Protein AF-A0A7C2IVK3-F1 (afdb_monomer)

Organism: NCBI:txid42838

Radius of gyration: 26.48 Å; Cα contacts (8 Å, |Δi|>4): 953; chains: 1; bounding box: 66×50×68 Å

Foldseek 3Di:
DKEKFWQAAADALPLVVLLVVLLVSLVVCVVVVGQEYAAAFQSNRDPPNPCVLVPPVSQVSNVCSVQVPVLVSQLRHKYWYWHWDDDPPFIFTKTFIHHNSDTQDIDTAADQDCDDPGNRVVHHDHGPDFAFGDDPNFTEGEHEACLLVQPPVPDPDGDDPDRSLVRSLVNVGQAYEYHYADFDDPCVQLVVLQSQLVSLQVSLHKYWYFYYAQDDAPTGTQGQTFIAHSNSFTQDTAHTRDIDIDMDDPVDRDGHHHSVPDDDQDEEEAAAEPLDDPVNVVLSVLLCVLRVYHYDYDYCHVVLVVVQCVVCVDDHDPLDPVSLLVSQLSQLVVQVVCCVVVVDWFEQADACLCLQLVVDHVNGSLRTQEHARNAPQPVNVLVVQCVVPVPHDNRPVCVSPDADAPSSDHPGGPVVPAPPSVQRVQLCCCCFVVVDDLVVSVVVVDDSVNSVSSNVSSLQSLVVLVRGHHYDHDDNAGRDPRDDDDNDDDDPD

Secondary structure (DSSP, 8-state):
-EEEEEE--PPTT-HHHHHHHHHHHHHHHHHTT-SEEE--TTTTT-S--GGGGG-HHHHHHHHHHIIIIIHHHTTTSEEEEEEEEEETTEEEEEEEEEETTEEEEEEE-S----STT--HHHH----S----EEETTEEEEEEEGGGGS--TTT-SS---S--HHHHHHHTT-SEEEEEE--B--TTHHHHHHHHHHHHHHHHT--EEEEE-EEEETTEEEEB--EEE-TTS-EEEEPPBTS-EEEEEETTSPPP-B-GGG-----EEEE---TTS-HHHHHHHHHHHHHHT-EEEE---HHHHHHHHHHH-TTS----SHHHHHHHHHHHHHHHHHHHHHH-PPPEE---HHHHHHT-S-TTTTT-SSEETTTTS-HHHHHHHHHHHTTSS--S-HHHHHSPP---SSTT--GGGTS--HHHHHHHHIIIIIS---HHHHHTTT--HHHHHHHHHHHHHTHHHHTTSPPB---SSS-SBTTB---SS-----

InterPro domains:
  IPR000132 Nitrilase/cyanide hydratase, conserved site [PS00920] (33-48)
  IPR003010 Carbon-nitrogen hydrolase [PF00795] (2-249)
  IPR003010 Carbon-nitrogen hydrolase [PS50263] (1-254)
  IPR003694 NAD(+) synthetase [PTHR23090] (2-245)
  IPR003694 NAD(+) synthetase [TIGR00552] (269-478)
  IPR003694 NAD(+) synthetase [cd00553] (271-465)
  IPR014445 Glutamine-dependent NAD(+) synthetase [MF_02090] (1-491)
  IPR014445 Glutamine-dependent NAD(+) synthetase [PIRSF006630] (1-488)
  IPR014729 Rossmann-like alpha/beta/alpha sandwich fold [G3DSA:3.40.50.620] (260-491)
  IPR022310 NAD/GMP synthase [PF02540] (264-468)
  IPR036526 Carbon-nitrogen hydrolase superfamily [G3DSA:3.60.110.10] (1-259)
  IPR036526 Carbon-nitrogen hydrolase superfamily [SSF56317] (1-249)

Solvent-accessible surface area (backbone atoms only — not comparable to full-atom values): 26834 Å² total; per-residue (Å²): 92,30,36,18,40,34,28,41,63,50,51,63,72,39,42,68,64,27,44,58,52,49,53,53,49,50,52,52,29,47,75,73,63,26,49,34,36,38,35,10,34,29,37,40,36,13,68,84,50,66,77,55,78,73,38,63,70,54,54,53,49,50,54,48,43,45,62,73,47,52,16,58,61,8,52,86,29,30,36,34,37,12,33,78,44,78,55,91,98,44,34,27,52,27,43,40,32,23,40,70,43,35,82,78,40,71,36,46,24,54,51,62,55,66,55,95,93,39,59,39,64,83,65,37,50,60,38,93,66,81,73,56,40,79,54,98,92,40,28,37,20,66,42,37,46,58,28,73,72,55,54,69,91,78,42,98,66,80,88,64,93,73,47,59,54,62,54,24,48,74,69,58,35,57,36,38,40,34,22,13,67,60,65,58,56,94,66,44,68,40,51,52,41,43,53,52,18,50,53,9,41,75,71,58,25,29,36,38,38,28,13,22,17,48,74,50,93,94,41,41,20,36,24,51,21,37,30,28,35,38,81,23,23,40,60,44,74,43,51,70,68,39,74,37,76,50,77,47,53,69,80,63,74,67,90,45,46,59,38,88,74,62,75,82,96,51,82,45,74,48,63,46,43,94,42,44,53,77,61,60,57,51,47,52,50,51,29,31,58,62,69,74,39,52,74,48,76,53,68,41,46,69,64,47,50,53,48,51,55,67,76,30,80,86,56,82,78,84,76,45,74,69,57,32,43,49,54,35,27,51,53,22,50,53,50,52,52,49,21,76,73,72,72,53,82,45,69,14,73,50,26,24,50,33,53,40,49,41,70,68,37,88,60,6,55,43,41,36,71,33,14,70,31,37,36,38,41,59,65,53,50,54,51,51,52,51,59,67,31,69,88,48,84,44,63,51,68,65,72,78,71,51,82,61,53,87,40,61,42,83,88,50,43,51,65,79,82,40,72,56,57,90,60,42,48,61,52,49,42,35,46,65,58,69,63,46,53,56,66,63,48,22,73,75,78,45,60,52,69,58,45,47,50,52,51,52,32,33,60,71,17,40,65,58,58,76,67,46,36,60,54,50,77,77,54,97,48,26,83,59,93,60,47,86,77,74,69,87,78,77,86,91,122

pLDDT: mean 91.99, std 7.94, range [49.91, 98.88]

Nearest PDB structures (foldseek):
  5kha-assembly1_A  TM=5.259E-01  e=1.107E-48  Acinetobacter baumannii
  5kha-assembly1_B  TM=5.279E-01  e=3.354E-47  Acinetobacter baumannii
  4f4h-assembly1_B  TM=5.224E-01  e=1.613E-45  Burkholderia thailandensis E264
  3n05-assembly1_A  TM=5.225E-01  e=1.097E-43  Streptomyces avermitilis
  4f4h-assembly1_A  TM=5.122E-01  e=8.220E-44  Burkholderia thailandensis E264

Sequence (493 aa):
MRLALVQFNPTVGDVTGNAARILKAVNRAQTAGADLVVFPELSLVGYPPRDLLYRQELLGAVERVLEEQIAPASRRIAVLLGAPVREADRLYNAALFFHRGVLVGRQDKTLLPSYDVFDETRYFKPAARRQPVVFQGETLGLTVCEDVWNDKDYWNRRLYEVDPVEDLVAGGTTILINISASPYHYGKRCLRADLLAHTARKYGRPIVYVNQVGGNDELIFDGSSLVVNERGEIVWEGRAFAEDLGVVDTRAFPRGKEPAAIQEDISWVGMPSRYSSPGSLRDAEALAHNLGIAWRVIPIEEIFTAYLNTLNPKGEPRIDVAEENVQARIRGNILMFISNREGYLVLSTGNKSELAVGYCTLYGDMSGGLSVLADVPKMMVYELARYINREREIIPAAVLTKAPSAELRAGQRDEDSLPPYRILDPILKGYIEENLSSEEIAARGFDLALVRDVIRRVDRAEFKRRQAAPGLKVTTKAFGMGRRLPVAWRPGW

Mean predicted aligned error: 8.92 Å

Structure (mmCIF, N/CA/C/O backbone):
data_AF-A0A7C2IVK3-F1
#
_entry.id   AF-A0A7C2IVK3-F1
#
loop_
_atom_site.group_PDB
_atom_site.id
_atom_site.type_symbol
_atom_site.label_atom_id
_atom_site.label_alt_id
_atom_site.label_comp_id
_atom_site.label_asym_id
_atom_site.label_entity_id
_atom_site.label_seq_id
_atom_site.pdbx_PDB_ins_code
_atom_site.Cartn_x
_atom_site.Cartn_y
_atom_site.Cartn_z
_atom_site.occupancy
_atom_site.B_iso_or_equiv
_atom_site.auth_seq_id
_atom_site.auth_comp_id
_atom_site.auth_asym_id
_atom_site.auth_atom_id
_atom_site.pdbx_PDB_model_num
ATOM 1 N N . MET A 1 1 ? -23.421 7.974 20.933 1.00 94.81 1 MET A N 1
ATOM 2 C CA . MET A 1 1 ? -22.025 7.938 21.417 1.00 94.81 1 MET A CA 1
ATOM 3 C C . MET A 1 1 ? -21.111 8.648 20.411 1.00 94.81 1 MET A C 1
ATOM 5 O O . MET A 1 1 ? -21.319 8.500 19.211 1.00 94.81 1 MET A O 1
ATOM 9 N N . ARG A 1 2 ? -20.098 9.403 20.846 1.00 96.94 2 ARG A N 1
ATOM 10 C CA . ARG A 1 2 ? -19.076 10.011 19.971 1.00 96.94 2 ARG A CA 1
ATOM 11 C C . ARG A 1 2 ? -17.836 9.119 19.884 1.00 96.94 2 ARG A C 1
ATOM 13 O O . ARG A 1 2 ? -17.211 8.827 20.899 1.00 96.94 2 ARG A O 1
ATOM 20 N N . LEU A 1 3 ? -17.475 8.711 18.673 1.00 97.94 3 LEU A N 1
ATOM 21 C CA . LEU A 1 3 ? -16.339 7.839 18.381 1.00 97.94 3 LEU A CA 1
ATOM 22 C C . LEU A 1 3 ? -15.164 8.648 17.847 1.00 97.94 3 LEU A C 1
ATOM 24 O O . LEU A 1 3 ? -15.325 9.346 16.851 1.00 97.94 3 LEU A O 1
ATOM 28 N N . ALA A 1 4 ? -13.991 8.529 18.463 1.00 98.50 4 ALA A N 1
ATOM 29 C CA . ALA A 1 4 ? -12.736 8.989 17.880 1.00 98.50 4 ALA A CA 1
ATOM 30 C C . ALA A 1 4 ? -12.060 7.836 17.130 1.00 98.50 4 ALA A C 1
ATOM 32 O O . ALA A 1 4 ? -11.754 6.804 17.721 1.00 98.50 4 ALA A O 1
ATOM 33 N N . LEU A 1 5 ? -11.816 8.018 15.838 1.00 98.56 5 LEU A N 1
ATOM 34 C CA . LEU A 1 5 ? -11.235 7.019 14.946 1.00 98.56 5 LEU A CA 1
ATOM 35 C C . LEU A 1 5 ? -9.787 7.399 14.690 1.00 98.56 5 LEU A C 1
ATOM 37 O O . LEU A 1 5 ? -9.526 8.444 14.092 1.00 98.56 5 LEU A O 1
ATOM 41 N N . VAL A 1 6 ? -8.853 6.589 15.183 1.00 98.56 6 VAL A N 1
ATOM 42 C CA . VAL A 1 6 ? -7.424 6.884 15.085 1.00 98.56 6 VAL A CA 1
ATOM 43 C C . VAL A 1 6 ? -6.818 6.043 13.977 1.00 98.56 6 VAL A C 1
ATOM 45 O O . VAL A 1 6 ? -6.566 4.854 14.149 1.00 98.56 6 VAL A O 1
ATOM 48 N N . GLN A 1 7 ? -6.546 6.683 12.846 1.00 98.44 7 GLN A N 1
ATOM 49 C CA . GLN A 1 7 ? -5.791 6.081 11.761 1.00 98.44 7 GLN A CA 1
ATOM 50 C C . GLN A 1 7 ? -4.299 6.193 12.075 1.00 98.44 7 GLN A C 1
ATOM 52 O O . GLN A 1 7 ? -3.718 7.280 12.031 1.00 98.44 7 GLN A O 1
ATOM 57 N N . PHE A 1 8 ? -3.705 5.063 12.447 1.00 97.50 8 PHE A N 1
ATOM 58 C CA . PHE A 1 8 ? -2.435 5.008 13.165 1.00 97.50 8 PHE A CA 1
ATOM 59 C C . PHE A 1 8 ? -1.338 4.324 12.347 1.00 97.50 8 PHE A C 1
ATOM 61 O O . PHE A 1 8 ? -1.604 3.313 11.696 1.00 97.50 8 PHE A O 1
ATOM 68 N N . ASN A 1 9 ? -0.112 4.856 12.421 1.00 97.88 9 ASN A N 1
ATOM 69 C CA . ASN A 1 9 ? 1.088 4.249 11.837 1.00 97.88 9 ASN A CA 1
ATOM 70 C C . ASN A 1 9 ? 1.986 3.635 12.924 1.00 97.88 9 ASN A C 1
ATOM 72 O O . ASN A 1 9 ? 2.879 4.337 13.412 1.00 97.88 9 ASN A O 1
ATOM 76 N N . PRO A 1 10 ? 1.744 2.387 13.364 1.00 96.62 10 PRO A N 1
ATOM 77 C CA . PRO A 1 10 ? 2.567 1.728 14.369 1.00 96.62 10 PRO A CA 1
ATOM 78 C C . PRO A 1 10 ? 3.936 1.333 13.805 1.00 96.62 10 PRO A C 1
ATOM 80 O O . PRO A 1 10 ? 4.056 0.928 12.652 1.00 96.62 10 PRO A O 1
ATOM 83 N N . THR A 1 11 ? 4.957 1.351 14.657 1.00 96.00 11 THR A N 1
ATOM 84 C CA . THR A 1 11 ? 6.255 0.741 14.343 1.00 96.00 11 THR A CA 1
ATOM 85 C C . THR A 1 11 ? 6.254 -0.699 14.846 1.00 96.00 11 THR A C 1
ATOM 87 O O . THR A 1 11 ? 6.041 -0.933 16.038 1.00 96.00 11 THR A O 1
ATOM 90 N N . VAL A 1 12 ? 6.494 -1.673 13.963 1.00 93.69 12 VAL A N 1
ATOM 91 C CA . VAL A 1 12 ? 6.488 -3.094 14.338 1.00 93.69 12 VAL A CA 1
ATOM 92 C C . VAL A 1 12 ? 7.530 -3.386 15.426 1.00 93.69 12 VAL A C 1
ATOM 94 O O . VAL A 1 12 ? 8.710 -3.076 15.281 1.00 93.69 12 VAL A O 1
ATOM 97 N N . GLY A 1 13 ? 7.086 -3.989 16.531 1.00 92.06 13 GLY A N 1
ATOM 98 C CA . GLY A 1 13 ? 7.916 -4.381 17.674 1.00 92.06 13 GLY A CA 1
ATOM 99 C C . GLY A 1 13 ? 8.175 -3.284 18.716 1.00 92.06 13 GLY A C 1
ATOM 100 O O . GLY A 1 13 ? 8.536 -3.612 19.846 1.00 92.06 13 GLY A O 1
ATOM 101 N N . ASP A 1 14 ? 7.941 -2.005 18.403 1.00 96.19 14 ASP A N 1
ATOM 102 C CA . ASP A 1 14 ? 8.134 -0.886 19.341 1.00 96.19 14 ASP A CA 1
ATOM 103 C C . ASP A 1 14 ? 6.908 -0.683 20.249 1.00 96.19 14 ASP A C 1
ATOM 105 O O . ASP A 1 14 ? 6.179 0.306 20.161 1.00 96.19 14 ASP A O 1
ATOM 109 N N . VAL A 1 15 ? 6.662 -1.654 21.133 1.00 97.38 15 VAL A N 1
ATOM 110 C CA . VAL A 1 15 ? 5.484 -1.673 22.019 1.00 97.38 15 VAL A CA 1
ATOM 111 C C . VAL A 1 15 ? 5.392 -0.401 22.870 1.00 97.38 15 VAL A C 1
ATOM 113 O O . VAL A 1 15 ? 4.325 0.201 22.973 1.00 97.38 15 VAL A O 1
ATOM 116 N N . THR A 1 16 ? 6.508 0.049 23.448 1.00 96.69 16 THR A N 1
ATOM 117 C CA . THR A 1 16 ? 6.543 1.238 24.315 1.00 96.69 16 THR A CA 1
ATOM 118 C C . THR A 1 16 ? 6.323 2.530 23.526 1.00 96.69 16 THR A C 1
ATOM 120 O O . THR A 1 16 ? 5.555 3.390 23.964 1.00 96.69 16 THR A O 1
ATOM 123 N N . GLY A 1 17 ? 6.961 2.685 22.360 1.00 96.81 17 GLY A N 1
ATOM 124 C CA . GLY A 1 17 ? 6.775 3.862 21.511 1.00 96.81 17 GLY A CA 1
ATOM 125 C C . GLY A 1 17 ? 5.360 3.948 20.937 1.00 96.81 17 GLY A C 1
ATOM 126 O O . GLY A 1 17 ? 4.743 5.021 20.961 1.00 96.81 17 GLY A O 1
ATOM 127 N N . ASN A 1 18 ? 4.796 2.814 20.511 1.00 98.50 18 ASN A N 1
ATOM 128 C CA . ASN A 1 18 ? 3.404 2.731 20.070 1.00 98.50 18 ASN A CA 1
ATOM 129 C C . ASN A 1 18 ? 2.443 3.094 21.209 1.00 98.50 18 ASN A C 1
ATOM 131 O O . ASN A 1 18 ? 1.552 3.920 21.009 1.00 98.50 18 ASN A O 1
ATOM 135 N N . ALA A 1 19 ? 2.664 2.573 22.421 1.00 98.75 19 ALA A N 1
ATOM 136 C CA . ALA A 1 19 ? 1.864 2.901 23.601 1.00 98.75 19 ALA A CA 1
ATOM 137 C C . ALA A 1 19 ? 1.857 4.403 23.909 1.00 98.75 19 ALA A C 1
ATOM 139 O O . ALA A 1 19 ? 0.794 4.998 24.087 1.00 98.75 19 ALA A O 1
ATOM 140 N N . ALA A 1 20 ? 3.026 5.050 23.900 1.00 98.56 20 ALA A N 1
ATOM 141 C CA . ALA A 1 20 ? 3.131 6.487 24.146 1.00 98.56 20 ALA A CA 1
ATOM 142 C C . ALA 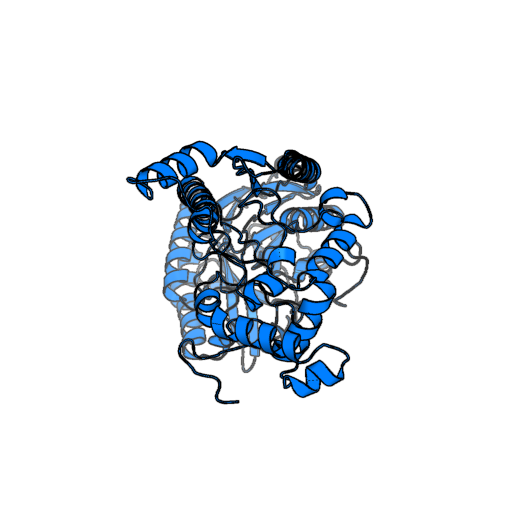A 1 20 ? 2.315 7.310 23.129 1.00 98.56 20 ALA A C 1
ATOM 144 O O . ALA A 1 20 ? 1.641 8.283 23.491 1.00 98.56 20 ALA A O 1
ATOM 145 N N . ARG A 1 21 ? 2.326 6.906 21.853 1.00 98.62 21 ARG A N 1
ATOM 146 C CA . ARG A 1 21 ? 1.540 7.557 20.793 1.00 98.62 21 ARG A CA 1
ATOM 147 C C . ARG A 1 21 ? 0.042 7.272 20.917 1.00 98.62 21 ARG A C 1
ATOM 149 O O . ARG A 1 21 ? -0.748 8.203 20.752 1.00 98.62 21 ARG A O 1
ATOM 156 N N . ILE A 1 22 ? -0.340 6.046 21.282 1.00 98.75 22 ILE A N 1
ATOM 157 C CA . ILE A 1 22 ? -1.724 5.665 21.603 1.00 98.75 22 ILE A CA 1
ATOM 158 C C . ILE A 1 22 ? -2.258 6.546 22.736 1.00 98.75 22 ILE A C 1
ATOM 160 O O . ILE A 1 22 ? -3.286 7.195 22.569 1.00 98.75 22 ILE A O 1
ATOM 164 N N . LEU A 1 23 ? -1.532 6.678 23.849 1.00 98.75 23 LEU A N 1
ATOM 165 C CA . LEU A 1 23 ? -1.937 7.522 24.982 1.00 98.75 23 LEU A CA 1
ATOM 166 C C . LEU A 1 23 ? -2.074 9.002 24.592 1.00 98.75 23 LEU A C 1
ATOM 168 O O . LEU A 1 23 ? -3.007 9.685 25.020 1.00 98.75 23 LEU A O 1
ATOM 172 N N . LYS A 1 24 ? -1.185 9.514 23.730 1.00 98.56 24 LYS A N 1
ATOM 173 C CA . LYS A 1 24 ? -1.312 10.872 23.178 1.00 98.56 24 LYS A CA 1
ATOM 174 C C . LYS A 1 24 ? -2.592 11.028 22.348 1.00 98.56 24 LYS A C 1
ATOM 176 O O . LYS A 1 24 ? -3.259 12.058 22.452 1.00 98.56 24 LYS A O 1
ATOM 181 N N . ALA A 1 25 ? -2.950 10.030 21.542 1.00 98.44 25 ALA A N 1
ATOM 182 C CA . ALA A 1 25 ? -4.189 10.029 20.768 1.00 98.44 25 ALA A CA 1
ATOM 183 C C . ALA A 1 25 ? -5.439 9.890 21.659 1.00 98.44 25 ALA A C 1
ATOM 185 O O . ALA A 1 25 ? -6.404 10.617 21.437 1.00 98.44 25 ALA A O 1
ATOM 186 N N . VAL A 1 26 ? -5.394 9.065 22.713 1.00 98.69 26 VAL A N 1
ATOM 187 C CA . VAL A 1 26 ? -6.448 8.956 23.743 1.00 98.69 26 VAL A CA 1
ATOM 188 C C . VAL A 1 26 ? -6.717 10.324 24.378 1.00 98.69 26 VAL A C 1
ATOM 190 O O . VAL A 1 26 ? -7.862 10.766 24.435 1.00 98.69 26 VAL A O 1
ATOM 193 N N . ASN A 1 27 ? -5.665 11.052 24.770 1.00 98.19 27 ASN A N 1
ATOM 194 C CA . ASN A 1 27 ? -5.803 12.404 25.320 1.00 98.19 27 ASN A CA 1
ATOM 195 C C . ASN A 1 27 ? -6.434 13.381 24.313 1.00 98.19 27 ASN A C 1
ATOM 197 O O . ASN A 1 27 ? -7.312 14.160 24.678 1.00 98.19 27 ASN A O 1
ATOM 201 N N . ARG A 1 28 ? -6.030 13.331 23.035 1.00 98.19 28 ARG A N 1
ATOM 202 C CA . ARG A 1 28 ? -6.637 14.157 21.972 1.00 98.19 28 ARG A CA 1
ATOM 203 C C . ARG A 1 28 ? -8.118 13.830 21.769 1.00 98.19 28 ARG A C 1
ATOM 205 O O . ARG A 1 28 ? -8.918 14.753 21.644 1.00 98.19 28 ARG A O 1
ATOM 212 N N . ALA A 1 29 ? -8.481 12.548 21.765 1.00 98.19 29 ALA A N 1
ATOM 213 C CA . ALA A 1 29 ? -9.862 12.086 21.653 1.00 98.19 29 ALA A CA 1
ATOM 214 C C . ALA A 1 29 ? -10.719 12.562 22.836 1.00 98.19 29 ALA A C 1
ATOM 216 O O . ALA A 1 29 ? -11.822 13.071 22.636 1.00 98.19 29 ALA A O 1
ATOM 217 N N . GLN A 1 30 ? -10.183 12.481 24.057 1.00 97.12 30 GLN A N 1
ATOM 218 C CA . GLN A 1 30 ? -10.856 12.977 25.255 1.00 97.12 30 GLN A CA 1
ATOM 219 C C . GLN A 1 30 ? -11.079 14.496 25.187 1.00 97.12 30 GLN A C 1
ATOM 221 O O . GLN A 1 30 ? -12.183 14.962 25.457 1.00 97.12 30 GLN A O 1
ATOM 226 N N . THR A 1 31 ? -10.074 15.273 24.766 1.00 97.25 31 THR A N 1
ATOM 227 C CA . THR A 1 31 ? -10.215 16.728 24.558 1.00 97.25 31 THR A CA 1
ATOM 228 C C . THR A 1 31 ? -11.248 17.059 23.479 1.00 97.25 31 THR A C 1
ATOM 230 O O . THR A 1 31 ? -11.967 18.046 23.600 1.00 97.25 31 THR A O 1
ATOM 233 N N . ALA A 1 32 ? -11.377 16.221 22.447 1.00 96.81 32 ALA A N 1
ATOM 234 C CA . ALA A 1 32 ? -12.414 16.363 21.425 1.00 96.81 32 ALA A CA 1
ATOM 235 C C . ALA A 1 32 ? -13.823 15.953 21.916 1.00 96.81 32 ALA A C 1
ATOM 237 O O . ALA A 1 32 ? -14.805 16.108 21.180 1.00 96.81 32 ALA A O 1
ATOM 238 N N . GLY A 1 33 ? -13.940 15.456 23.153 1.00 96.81 33 GLY A N 1
ATOM 239 C CA . GLY A 1 33 ? -15.185 15.014 23.776 1.00 96.81 33 GLY A CA 1
ATOM 240 C C . GLY A 1 33 ? -15.717 13.703 23.200 1.00 96.81 33 GLY A C 1
ATOM 241 O O . GLY A 1 33 ? -16.932 13.565 23.060 1.00 96.81 33 GLY A O 1
ATOM 242 N N . ALA A 1 34 ? -14.827 12.798 22.787 1.00 98.12 34 ALA A N 1
ATOM 243 C CA . ALA A 1 34 ? -15.196 11.444 22.392 1.00 98.12 34 ALA A CA 1
ATOM 244 C C . ALA A 1 34 ? -15.467 10.560 23.619 1.00 98.12 34 ALA A C 1
ATOM 246 O O . ALA A 1 34 ? -14.821 10.698 24.657 1.00 98.12 34 ALA A O 1
ATOM 247 N N . ASP A 1 35 ? -16.408 9.633 23.466 1.00 98.19 35 ASP A N 1
ATOM 248 C CA . ASP A 1 35 ? -16.797 8.641 24.470 1.00 98.19 35 ASP A CA 1
ATOM 249 C C . ASP A 1 35 ? -15.961 7.355 24.362 1.00 98.19 35 ASP A C 1
ATOM 251 O O . ASP A 1 35 ? -15.656 6.712 25.371 1.00 98.19 35 ASP A O 1
ATOM 255 N N . LEU A 1 36 ? -15.589 6.989 23.132 1.00 98.69 36 LEU A N 1
ATOM 256 C CA . LEU A 1 36 ? -14.784 5.820 22.785 1.00 98.69 36 LEU A CA 1
ATOM 257 C C . LEU A 1 36 ? -13.745 6.217 21.735 1.00 98.69 36 LEU A C 1
ATOM 259 O O . LEU A 1 36 ? -14.085 6.839 20.729 1.00 98.69 36 LEU A O 1
ATOM 263 N N . VAL A 1 37 ? -12.488 5.837 21.953 1.00 98.81 37 VAL A N 1
ATOM 264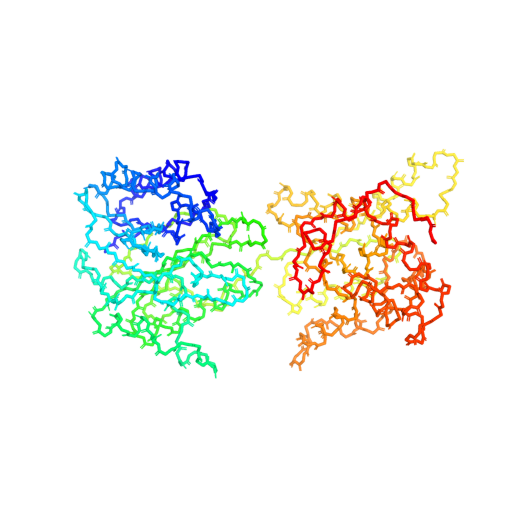 C CA . VAL A 1 37 ? -11.419 5.928 20.953 1.00 98.81 37 VAL A CA 1
ATOM 265 C C . VAL A 1 37 ? -11.106 4.543 20.386 1.00 98.81 37 VAL A C 1
ATOM 267 O O . VAL A 1 37 ? -11.002 3.579 21.141 1.00 98.81 37 VAL A O 1
ATOM 270 N N . VAL A 1 38 ? -10.973 4.446 19.063 1.00 98.88 38 VAL A N 1
ATOM 271 C CA . VAL A 1 38 ? -10.774 3.193 18.323 1.00 98.88 38 VAL A CA 1
ATOM 272 C C . VAL A 1 38 ? -9.458 3.245 17.552 1.00 98.88 38 VAL A C 1
ATOM 274 O O . VAL A 1 38 ? -9.210 4.202 16.817 1.00 98.88 38 VAL A O 1
ATOM 277 N N . PHE A 1 39 ? -8.638 2.207 17.709 1.00 98.88 39 PHE A N 1
ATOM 278 C CA . PHE A 1 39 ? -7.350 2.025 17.036 1.00 98.88 39 PHE A CA 1
ATOM 279 C C . PHE A 1 39 ? -7.359 0.806 16.099 1.00 98.88 39 PHE A C 1
ATOM 281 O O . PHE A 1 39 ? -8.207 -0.071 16.263 1.00 98.88 39 PHE A O 1
ATOM 288 N N . PRO A 1 40 ? -6.408 0.713 15.150 1.00 98.81 40 PRO A N 1
ATOM 289 C CA . PRO A 1 40 ? -6.310 -0.402 14.210 1.00 98.81 40 PRO A CA 1
ATOM 290 C C . PRO A 1 40 ? -5.992 -1.765 14.847 1.00 98.81 40 PRO A C 1
ATOM 292 O O . PRO A 1 40 ? -5.636 -1.884 16.026 1.00 98.81 40 PRO A O 1
ATOM 295 N N . GLU A 1 41 ? -6.074 -2.804 14.018 1.00 98.75 41 GLU A N 1
ATOM 296 C CA . GLU A 1 41 ? -5.619 -4.162 14.332 1.00 98.75 41 GLU A CA 1
ATOM 297 C C . GLU A 1 41 ? -4.148 -4.174 14.760 1.00 98.75 41 GLU A C 1
ATOM 299 O O . GLU A 1 41 ? -3.322 -3.469 14.186 1.00 98.75 41 GLU A O 1
ATOM 304 N N . LEU A 1 42 ? -3.829 -4.966 15.791 1.00 98.62 42 LEU A N 1
ATOM 305 C CA . LEU A 1 42 ? -2.489 -5.086 16.383 1.00 98.62 42 LEU A CA 1
ATOM 306 C C . LEU A 1 42 ? -1.747 -3.752 16.622 1.00 98.62 42 LEU A C 1
ATOM 308 O O . LEU A 1 42 ? -0.526 -3.751 16.753 1.00 98.62 42 LEU A O 1
ATOM 312 N N . SER A 1 43 ? -2.459 -2.627 16.747 1.00 98.50 43 SER A N 1
ATOM 313 C CA . SER A 1 43 ? -1.895 -1.276 16.885 1.00 98.50 43 SER A CA 1
ATOM 314 C C . SER A 1 43 ? -0.816 -1.129 17.964 1.00 98.50 43 SER A C 1
ATOM 316 O O . SER A 1 43 ? 0.080 -0.302 17.821 1.00 98.50 43 SER A O 1
ATOM 318 N N . LEU A 1 44 ? -0.866 -1.932 19.032 1.00 98.38 44 LEU A N 1
ATOM 319 C CA . LEU A 1 44 ? 0.126 -1.871 20.101 1.00 98.38 44 LEU A CA 1
ATOM 320 C C . LEU A 1 44 ? 1.488 -2.459 19.688 1.00 98.38 44 LEU A C 1
ATOM 322 O O . LEU A 1 44 ? 2.529 -1.951 20.097 1.00 98.38 44 LEU A O 1
ATOM 326 N N . VAL A 1 45 ? 1.496 -3.504 18.858 1.00 97.81 45 VAL A N 1
ATOM 327 C CA . VAL A 1 45 ? 2.724 -4.181 18.402 1.00 97.81 45 VAL A CA 1
ATOM 328 C C . VAL A 1 45 ? 3.102 -3.827 16.960 1.00 97.81 45 VAL A C 1
ATOM 330 O O . VAL A 1 45 ? 4.258 -3.992 16.590 1.00 97.81 45 VAL A O 1
ATOM 333 N N . GLY A 1 46 ? 2.161 -3.309 16.171 1.00 96.31 46 GLY A N 1
ATOM 334 C CA . GLY A 1 46 ? 2.287 -3.080 14.734 1.00 96.31 46 GLY A CA 1
ATOM 335 C C . GLY A 1 46 ? 2.058 -4.338 13.896 1.00 96.31 46 GLY A C 1
ATOM 336 O O . GLY A 1 46 ? 2.220 -5.461 14.375 1.00 96.31 46 GLY A O 1
ATOM 337 N N . TYR A 1 47 ? 1.687 -4.147 12.628 1.00 93.88 47 TYR A N 1
ATOM 338 C CA . TYR A 1 47 ? 1.349 -5.236 11.713 1.00 93.88 47 TYR A CA 1
ATOM 339 C C . TYR A 1 47 ? 2.161 -5.197 10.403 1.00 93.88 47 TYR A C 1
ATOM 341 O O . TYR A 1 47 ? 2.296 -4.115 9.822 1.00 93.88 47 TYR A O 1
ATOM 349 N N . PRO A 1 48 ? 2.621 -6.355 9.877 1.00 89.19 48 PRO A N 1
ATOM 350 C CA . PRO A 1 48 ? 2.634 -7.679 10.512 1.00 89.19 48 PRO A CA 1
ATOM 351 C C . PRO A 1 48 ? 3.862 -7.870 11.430 1.00 89.19 48 PRO A C 1
ATOM 353 O O . PRO A 1 48 ? 4.985 -7.622 10.994 1.00 89.19 48 PRO A O 1
ATOM 356 N N . PRO A 1 49 ? 3.706 -8.396 12.662 1.00 88.56 49 PRO A N 1
ATOM 357 C CA . PRO A 1 49 ? 4.839 -8.636 13.564 1.00 88.56 49 PRO A CA 1
ATOM 358 C C . PRO A 1 49 ? 5.616 -9.933 13.266 1.00 88.56 49 PRO A C 1
ATOM 360 O O . PRO A 1 49 ? 6.752 -10.088 13.717 1.00 88.56 49 PRO A O 1
ATOM 363 N N . ARG A 1 50 ? 5.038 -10.863 12.492 1.00 89.62 50 ARG A N 1
ATOM 364 C CA . ARG A 1 50 ? 5.652 -12.152 12.112 1.00 89.62 50 ARG A CA 1
ATOM 365 C C . ARG A 1 50 ? 6.181 -12.918 13.343 1.00 89.62 50 ARG A C 1
ATOM 367 O O . ARG A 1 50 ? 5.580 -12.881 14.416 1.00 89.62 50 ARG A O 1
ATOM 374 N N . ASP A 1 51 ? 7.324 -13.592 13.214 1.00 88.88 51 ASP A N 1
ATOM 375 C CA . ASP A 1 51 ? 7.940 -14.419 14.263 1.00 88.88 51 ASP A CA 1
ATOM 376 C C . ASP A 1 51 ? 8.351 -13.633 15.531 1.00 88.88 51 ASP A C 1
ATOM 378 O O . ASP A 1 51 ? 8.708 -14.252 16.537 1.00 88.88 51 ASP A O 1
ATOM 382 N N . LEU A 1 52 ? 8.244 -12.293 15.556 1.00 84.75 52 LEU A N 1
ATOM 383 C CA . LEU A 1 52 ? 8.344 -11.532 16.809 1.00 84.75 52 LEU A CA 1
ATOM 384 C C . LEU A 1 52 ? 7.298 -11.989 17.836 1.00 84.75 52 LEU A C 1
ATOM 386 O O . LEU A 1 52 ? 7.560 -11.924 19.034 1.00 84.75 52 LEU A O 1
ATOM 390 N N . LEU A 1 53 ? 6.163 -12.533 17.385 1.00 91.69 53 LEU A N 1
ATOM 391 C CA . LEU A 1 53 ? 5.129 -13.112 18.246 1.00 91.69 53 LEU A CA 1
ATOM 392 C C . LEU A 1 53 ? 5.603 -14.326 19.065 1.00 91.69 53 LEU A C 1
ATOM 394 O O . LEU A 1 53 ? 4.949 -14.686 20.038 1.00 91.69 53 LEU A O 1
ATOM 398 N N . TYR A 1 54 ? 6.747 -14.936 18.730 1.00 88.00 54 TYR A N 1
ATOM 399 C CA . TYR A 1 54 ? 7.356 -15.993 19.546 1.00 88.00 54 TYR A CA 1
ATOM 400 C C . TYR A 1 54 ? 8.268 -15.460 20.663 1.00 88.00 54 TYR A C 1
ATOM 402 O O . TYR A 1 54 ? 8.679 -16.223 21.542 1.00 88.00 54 TYR A O 1
ATOM 410 N N . ARG A 1 55 ? 8.600 -14.161 20.660 1.00 90.38 55 ARG A N 1
ATOM 411 C CA . ARG A 1 55 ? 9.446 -13.535 21.685 1.00 90.38 55 ARG A CA 1
ATOM 412 C C . ARG A 1 55 ? 8.635 -13.287 22.955 1.00 90.38 55 ARG A C 1
ATOM 414 O O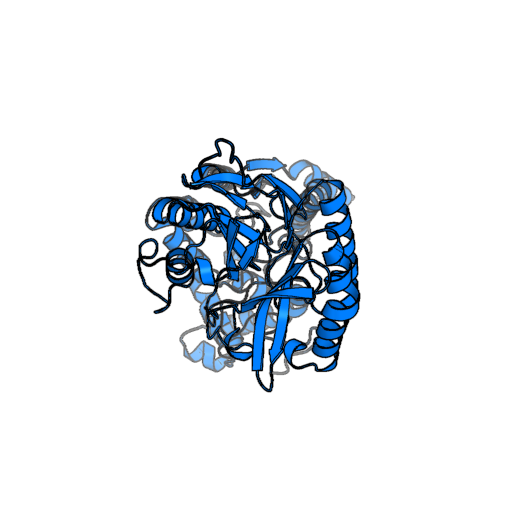 . ARG A 1 55 ? 7.751 -12.433 22.986 1.00 90.38 55 ARG A O 1
ATOM 421 N N . GLN A 1 56 ? 8.970 -14.004 24.025 1.00 93.12 56 GLN A N 1
ATOM 422 C CA . GLN A 1 56 ? 8.279 -13.884 25.313 1.00 93.12 56 GLN A CA 1
ATOM 423 C C . GLN A 1 56 ? 8.437 -12.485 25.921 1.00 93.12 56 GLN A C 1
ATOM 425 O O . GLN A 1 56 ? 7.519 -11.985 26.564 1.00 93.12 56 GLN A O 1
ATOM 430 N N . GLU A 1 57 ? 9.568 -11.823 25.673 1.00 93.00 57 GLU A N 1
ATOM 431 C CA . GLU A 1 57 ? 9.833 -10.462 26.133 1.00 93.00 57 GLU A CA 1
ATOM 432 C C . GLU A 1 57 ? 8.885 -9.444 25.490 1.00 93.00 57 GLU A C 1
ATOM 434 O O . GLU A 1 57 ? 8.431 -8.521 26.166 1.00 93.00 57 GLU A O 1
ATOM 439 N N . LEU A 1 58 ? 8.555 -9.630 24.206 1.00 94.12 58 LEU A N 1
ATOM 440 C CA . LEU A 1 58 ? 7.603 -8.784 23.489 1.00 94.12 58 LEU A CA 1
ATOM 441 C C . LEU A 1 58 ? 6.192 -8.965 24.053 1.00 94.12 58 LEU A C 1
ATOM 443 O O . LEU A 1 58 ? 5.537 -7.980 24.384 1.00 94.12 58 LEU A O 1
ATOM 447 N N . LEU A 1 59 ? 5.740 -10.215 24.199 1.00 95.94 59 LEU A N 1
ATOM 448 C CA . LEU A 1 59 ? 4.413 -10.516 24.745 1.00 95.94 59 LEU A CA 1
ATOM 449 C C . LEU A 1 59 ? 4.273 -10.018 26.191 1.00 95.94 59 LEU A C 1
ATOM 451 O O . LEU A 1 59 ? 3.274 -9.390 26.526 1.00 95.94 59 LEU A O 1
ATOM 455 N N . GLY A 1 60 ? 5.306 -10.196 27.020 1.00 97.38 60 GLY A N 1
ATOM 456 C CA . GLY A 1 60 ? 5.327 -9.650 28.378 1.00 97.38 60 GLY A CA 1
ATOM 457 C C . GLY A 1 60 ? 5.332 -8.117 28.412 1.00 97.38 60 GLY A C 1
ATOM 458 O O . GLY A 1 60 ? 4.758 -7.516 29.317 1.00 97.38 60 GLY A O 1
ATOM 459 N N . ALA A 1 61 ? 5.942 -7.451 27.424 1.00 97.75 61 ALA A N 1
ATOM 460 C CA . ALA A 1 61 ? 5.848 -5.998 27.295 1.00 97.75 61 ALA A CA 1
ATOM 461 C C . ALA A 1 61 ? 4.431 -5.542 26.909 1.00 97.75 61 ALA A C 1
ATOM 463 O O . ALA A 1 61 ? 3.951 -4.555 27.465 1.00 97.75 61 ALA A O 1
ATOM 464 N N . VAL A 1 62 ? 3.756 -6.268 26.011 1.00 98.44 62 VAL A N 1
ATOM 465 C CA . VAL A 1 62 ? 2.353 -6.020 25.641 1.00 98.44 62 VAL A CA 1
ATOM 466 C C . VAL A 1 62 ? 1.444 -6.139 26.865 1.00 98.44 62 VAL A C 1
ATOM 468 O O . VAL A 1 62 ? 0.703 -5.201 27.150 1.00 98.44 62 VAL A O 1
ATOM 471 N N . GLU A 1 63 ? 1.544 -7.238 27.618 1.00 98.44 63 GLU A N 1
ATOM 472 C CA . GLU A 1 63 ? 0.756 -7.480 28.838 1.00 98.44 63 GLU A CA 1
ATOM 473 C C . GLU A 1 63 ? 0.935 -6.340 29.857 1.00 98.44 63 GLU A C 1
ATOM 475 O O . GLU A 1 63 ? -0.048 -5.713 30.258 1.00 98.44 63 GLU A O 1
ATOM 480 N N . ARG A 1 64 ? 2.186 -5.974 30.181 1.00 98.50 64 ARG A N 1
ATOM 481 C CA . ARG A 1 64 ? 2.474 -4.857 31.101 1.00 98.50 64 ARG A CA 1
ATOM 482 C C . ARG A 1 64 ? 1.892 -3.533 30.625 1.00 98.50 64 ARG A C 1
ATOM 484 O O . ARG A 1 64 ? 1.308 -2.804 31.414 1.00 98.50 64 ARG A O 1
ATOM 491 N N . VAL A 1 65 ? 2.036 -3.190 29.344 1.00 98.56 65 VAL A N 1
ATOM 492 C CA . VAL A 1 65 ? 1.506 -1.920 28.824 1.00 98.56 65 VAL A CA 1
ATOM 493 C C . VAL A 1 65 ? -0.022 -1.880 28.878 1.00 98.56 65 VAL A C 1
ATOM 495 O O . VAL A 1 65 ? -0.596 -0.838 29.213 1.00 98.56 65 VAL A O 1
ATOM 498 N N . LEU A 1 66 ? -0.690 -2.994 28.568 1.00 98.69 66 LEU A N 1
ATOM 499 C CA . LEU A 1 66 ? -2.145 -3.085 28.657 1.00 98.69 66 LEU A CA 1
ATOM 500 C C . LEU A 1 66 ? -2.628 -2.840 30.095 1.00 98.69 66 LEU A C 1
ATOM 502 O O . LEU A 1 66 ? -3.544 -2.043 30.299 1.00 98.69 66 LEU A O 1
ATOM 506 N N . GLU A 1 67 ? -1.982 -3.463 31.080 1.00 98.44 67 GLU A N 1
ATOM 507 C CA . GLU A 1 67 ? -2.347 -3.357 32.498 1.00 98.44 67 GLU A CA 1
ATOM 508 C C . GLU A 1 67 ? -1.949 -2.018 33.133 1.00 98.44 67 GLU A C 1
ATOM 510 O O . GLU A 1 67 ? -2.755 -1.380 33.810 1.00 98.44 67 GLU A O 1
ATOM 515 N N . GLU A 1 68 ? -0.714 -1.570 32.916 1.00 98.44 68 GLU A N 1
ATOM 516 C CA . GLU A 1 68 ? -0.127 -0.437 33.638 1.00 98.44 68 GLU A CA 1
ATOM 517 C C . GLU A 1 68 ? -0.420 0.915 32.976 1.00 98.44 68 GLU A C 1
ATOM 519 O O . GLU A 1 68 ? -0.345 1.951 33.639 1.00 98.44 68 GLU A O 1
ATOM 524 N N . GLN A 1 69 ? -0.753 0.937 31.679 1.00 98.50 69 GLN A N 1
ATOM 525 C CA . GLN A 1 69 ? -0.906 2.185 30.923 1.00 98.50 69 GLN A CA 1
ATOM 526 C C . GLN A 1 69 ? -2.274 2.315 30.249 1.00 98.50 69 GLN A C 1
ATOM 528 O O . GLN A 1 69 ? -2.993 3.286 30.505 1.00 98.50 69 GLN A O 1
ATOM 533 N N . ILE A 1 70 ? -2.666 1.347 29.415 1.00 98.50 70 ILE A N 1
ATOM 534 C CA . ILE A 1 70 ? -3.920 1.424 28.647 1.00 98.50 70 ILE A CA 1
ATOM 535 C C . ILE A 1 70 ? -5.136 1.339 29.566 1.00 98.50 70 ILE A C 1
ATOM 537 O O . ILE A 1 70 ? -6.032 2.186 29.479 1.00 98.50 70 ILE A O 1
ATOM 541 N N . ALA A 1 71 ? -5.171 0.352 30.463 1.00 98.62 71 ALA A N 1
ATOM 542 C CA . ALA A 1 71 ? -6.280 0.188 31.386 1.00 98.62 71 ALA A CA 1
ATOM 543 C C . ALA A 1 71 ? -6.490 1.472 32.218 1.00 98.62 71 ALA A C 1
ATOM 545 O O . ALA A 1 71 ? -7.577 2.043 32.113 1.00 98.62 71 ALA A O 1
ATOM 546 N N . PRO A 1 72 ? -5.490 2.057 32.914 1.00 98.44 72 PRO A N 1
ATOM 547 C CA . PRO A 1 72 ? -5.645 3.342 33.603 1.00 98.44 72 PRO A CA 1
ATOM 548 C C . PRO A 1 72 ? -6.103 4.507 32.717 1.00 98.44 72 PRO A C 1
ATOM 550 O O . PRO A 1 72 ? -6.921 5.317 33.167 1.00 98.44 72 PRO A O 1
ATOM 553 N N . ALA A 1 73 ? -5.627 4.593 31.469 1.00 97.81 73 ALA A N 1
ATOM 554 C CA . ALA A 1 73 ? -6.050 5.629 30.524 1.00 97.81 73 ALA A CA 1
ATOM 555 C C . ALA A 1 73 ? -7.545 5.524 30.166 1.00 97.81 73 ALA A C 1
ATOM 557 O O . ALA A 1 73 ? -8.198 6.541 29.930 1.00 97.81 73 ALA A O 1
ATOM 558 N N . SER A 1 74 ? -8.124 4.320 30.237 1.00 98.31 74 SER A N 1
ATOM 559 C CA . SER A 1 74 ? -9.546 4.078 29.956 1.00 98.31 74 SER A CA 1
ATOM 560 C C . SER A 1 74 ? -10.529 4.541 31.052 1.00 98.31 74 SER A C 1
ATOM 562 O O . SER A 1 74 ? -11.740 4.309 30.972 1.00 98.31 74 SER A O 1
ATOM 564 N N . ARG A 1 75 ? -10.044 5.178 32.131 1.00 97.25 75 ARG A N 1
ATOM 565 C CA . ARG A 1 75 ? -10.899 5.642 33.242 1.00 97.25 75 ARG A CA 1
ATOM 566 C C . ARG A 1 75 ? -11.846 6.776 32.848 1.00 97.25 75 ARG A C 1
ATOM 568 O O . ARG A 1 75 ? -12.920 6.883 33.432 1.00 97.25 75 ARG A O 1
ATOM 575 N N . ARG A 1 76 ? -11.437 7.631 31.905 1.00 93.31 76 ARG A N 1
ATOM 576 C CA . ARG A 1 76 ? -12.187 8.835 31.490 1.00 93.31 76 ARG A CA 1
ATOM 577 C C . ARG A 1 76 ? -12.802 8.737 30.094 1.00 93.31 76 ARG A C 1
ATOM 579 O O . ARG A 1 76 ? -13.699 9.509 29.787 1.00 93.31 76 ARG A O 1
ATOM 586 N N . ILE A 1 77 ? -12.336 7.796 29.280 1.00 98.19 77 ILE A N 1
ATOM 587 C CA . ILE A 1 77 ? -12.798 7.518 27.916 1.00 98.19 77 ILE A CA 1
ATOM 588 C C . ILE A 1 77 ? -12.676 6.009 27.684 1.00 98.19 77 ILE A C 1
ATOM 590 O O . ILE A 1 77 ? -11.751 5.397 28.209 1.00 98.19 77 ILE A O 1
ATOM 594 N N . ALA A 1 78 ? -13.596 5.378 26.955 1.00 98.69 78 ALA A N 1
ATOM 595 C CA . ALA A 1 78 ? -13.407 3.981 26.565 1.00 98.69 78 ALA A CA 1
ATOM 596 C C . ALA A 1 78 ? -12.312 3.867 25.488 1.00 98.69 78 ALA A C 1
ATOM 598 O O . ALA A 1 78 ? -12.153 4.766 24.663 1.00 98.69 78 ALA A O 1
ATOM 599 N N . VAL A 1 79 ? -11.556 2.771 25.486 1.00 98.88 79 VAL A N 1
ATOM 600 C CA . VAL A 1 79 ? -10.460 2.534 24.534 1.00 98.88 79 VAL A CA 1
ATOM 601 C C . VAL A 1 79 ? -10.655 1.172 23.883 1.00 98.88 79 VAL A C 1
ATOM 603 O O . VAL A 1 79 ? -10.710 0.166 24.582 1.00 98.88 79 VAL A O 1
ATOM 606 N N . LEU A 1 80 ? -10.724 1.139 22.554 1.00 98.88 80 LEU A N 1
ATOM 607 C CA . LEU A 1 80 ? -10.719 -0.076 21.747 1.00 98.88 80 LEU A CA 1
ATOM 608 C C . LEU A 1 80 ? -9.433 -0.124 20.922 1.00 98.88 80 LEU A C 1
ATOM 610 O O . LEU A 1 80 ? -9.203 0.765 20.104 1.00 98.88 80 LEU A O 1
ATOM 614 N N . LEU A 1 81 ? -8.596 -1.140 21.125 1.00 98.75 81 LEU A N 1
ATOM 615 C CA . LEU A 1 81 ? -7.337 -1.278 20.387 1.00 98.75 81 LEU A CA 1
ATOM 616 C C . LEU A 1 81 ? -6.984 -2.732 20.081 1.00 98.75 81 LEU A C 1
ATOM 618 O O . LEU A 1 81 ? -7.396 -3.642 20.799 1.00 98.75 81 LEU A O 1
ATOM 622 N N . GLY A 1 82 ? -6.208 -2.936 19.015 1.00 98.75 82 GLY A N 1
ATOM 623 C CA . GLY A 1 82 ? -5.708 -4.250 18.624 1.00 98.75 82 GLY A CA 1
ATOM 624 C C . GLY A 1 82 ? -4.391 -4.627 19.308 1.00 98.75 82 GLY A C 1
ATOM 625 O O . GLY A 1 82 ? -3.444 -3.835 19.295 1.00 98.75 82 GLY A O 1
ATOM 626 N N . ALA A 1 83 ? -4.301 -5.841 19.854 1.00 98.69 83 ALA A N 1
ATOM 627 C CA . ALA A 1 83 ? -3.078 -6.400 20.442 1.00 98.69 83 ALA A CA 1
ATOM 628 C C . ALA A 1 83 ? -3.070 -7.943 20.369 1.00 98.69 83 ALA A C 1
ATOM 630 O O . ALA A 1 83 ? -4.140 -8.555 20.310 1.00 98.69 83 ALA A O 1
ATOM 631 N N . PRO A 1 84 ? -1.888 -8.593 20.389 1.00 98.25 84 PRO A N 1
ATOM 632 C CA . PRO A 1 84 ? -1.823 -10.036 20.558 1.00 98.25 84 PRO A CA 1
ATOM 633 C C . PRO A 1 84 ? -2.150 -10.397 22.013 1.00 98.25 84 PRO A C 1
ATOM 635 O O . PRO A 1 84 ? -1.631 -9.774 22.938 1.00 98.25 84 PRO A O 1
ATOM 638 N N . VAL A 1 85 ? -2.983 -11.416 22.223 1.00 97.56 85 VAL A N 1
ATOM 639 C CA . VAL A 1 85 ? -3.337 -11.913 23.559 1.00 97.56 85 VAL A CA 1
ATOM 640 C C . VAL A 1 85 ? -2.916 -13.358 23.708 1.00 97.56 85 VAL A C 1
ATOM 642 O O . VAL A 1 85 ? -3.281 -14.210 22.899 1.00 97.56 85 VAL A O 1
ATOM 645 N N . ARG A 1 86 ? -2.157 -13.629 24.767 1.00 95.75 86 ARG A N 1
ATOM 646 C CA . ARG A 1 86 ? -1.744 -14.972 25.152 1.00 95.75 86 ARG A CA 1
ATOM 647 C C . ARG A 1 86 ? -2.731 -15.545 26.160 1.00 95.75 86 ARG A C 1
ATOM 649 O O . ARG A 1 86 ? -3.057 -14.904 27.153 1.00 95.75 86 ARG A O 1
ATOM 656 N N . GLU A 1 87 ? -3.177 -16.768 25.916 1.00 93.56 87 GLU A N 1
ATOM 657 C CA . GLU A 1 87 ? -4.026 -17.520 26.835 1.00 93.56 87 GLU A CA 1
ATOM 658 C C . GLU A 1 87 ? -3.595 -18.986 26.807 1.00 93.56 87 GLU A C 1
ATOM 660 O O . GLU A 1 87 ? -3.707 -19.663 25.782 1.00 93.56 87 GLU A O 1
ATOM 665 N N . ALA A 1 88 ? -3.054 -19.456 27.933 1.00 89.00 88 ALA A N 1
ATOM 666 C CA . ALA A 1 88 ? -2.341 -20.729 28.024 1.00 89.00 88 ALA A CA 1
ATOM 667 C C . ALA A 1 88 ? -1.237 -20.847 26.947 1.00 89.00 88 ALA A C 1
ATOM 669 O O . ALA A 1 88 ? -0.339 -20.008 26.887 1.00 89.00 88 ALA A O 1
ATOM 670 N N . ASP A 1 89 ? -1.293 -21.881 26.107 1.00 87.12 89 ASP A N 1
ATOM 671 C CA . ASP A 1 89 ? -0.362 -22.161 25.009 1.00 87.12 89 ASP A CA 1
ATOM 672 C C . ASP A 1 89 ? -0.791 -21.531 23.670 1.00 87.12 89 ASP A C 1
ATOM 674 O O . ASP A 1 89 ? -0.196 -21.807 22.626 1.00 87.12 89 ASP A O 1
ATOM 678 N N . ARG A 1 90 ? -1.835 -20.694 23.678 1.00 94.88 90 ARG A N 1
ATOM 679 C CA . ARG A 1 90 ? -2.433 -20.108 22.476 1.00 94.88 90 ARG A CA 1
ATOM 680 C C . ARG A 1 90 ? -2.226 -18.608 22.428 1.00 94.88 90 ARG A C 1
ATOM 682 O O . ARG A 1 90 ? -2.148 -17.928 23.451 1.00 94.88 90 ARG A O 1
ATOM 689 N N . LEU A 1 91 ? -2.194 -18.101 21.204 1.00 97.62 91 LEU A N 1
ATOM 690 C CA . LEU A 1 91 ? -2.121 -16.684 20.910 1.00 97.62 91 LEU A CA 1
ATOM 691 C C . LEU A 1 91 ? -3.318 -16.294 20.044 1.00 97.62 91 LEU A C 1
ATOM 693 O O . LEU A 1 91 ? -3.728 -17.054 19.166 1.00 97.62 91 LEU A O 1
ATOM 697 N N . TYR A 1 92 ? -3.858 -15.105 20.274 1.00 98.38 92 TYR A N 1
ATOM 698 C CA . TYR A 1 92 ? -4.999 -14.564 19.545 1.00 98.38 92 TYR A CA 1
ATOM 699 C C . TYR A 1 92 ? -4.691 -13.151 19.059 1.00 98.38 92 TYR A C 1
ATOM 701 O O . TYR A 1 92 ? -4.033 -12.380 19.757 1.00 98.38 92 TYR A O 1
ATOM 709 N N . ASN A 1 93 ? -5.172 -12.811 17.868 1.00 98.50 93 ASN A N 1
ATOM 710 C CA . ASN A 1 93 ? -5.205 -11.441 17.372 1.00 98.50 93 ASN A CA 1
ATOM 711 C C . ASN A 1 93 ? -6.525 -10.821 17.837 1.00 98.50 93 ASN A C 1
ATOM 713 O O . ASN A 1 93 ? -7.580 -11.297 17.424 1.00 98.50 93 ASN A O 1
ATOM 717 N N . ALA A 1 94 ? -6.481 -9.846 18.746 1.00 98.31 94 ALA A N 1
ATOM 718 C CA . ALA A 1 94 ? -7.664 -9.445 19.498 1.00 98.31 94 ALA A CA 1
ATOM 719 C C . ALA A 1 94 ? -7.937 -7.942 19.444 1.00 98.31 94 ALA A C 1
ATOM 721 O O . ALA A 1 94 ? -7.029 -7.121 19.582 1.00 98.31 94 ALA A O 1
ATOM 722 N N . ALA A 1 95 ? -9.220 -7.600 19.343 1.00 98.62 95 ALA A N 1
ATOM 723 C CA . ALA A 1 95 ? -9.763 -6.294 19.674 1.00 98.62 95 ALA A CA 1
ATOM 724 C C . ALA A 1 95 ? -10.088 -6.245 21.175 1.00 98.62 95 ALA A C 1
ATOM 726 O O . ALA A 1 95 ? -10.911 -7.023 21.664 1.00 98.62 95 ALA A O 1
ATOM 727 N N . LEU A 1 96 ? -9.449 -5.333 21.910 1.00 98.69 96 LEU A N 1
ATOM 728 C CA . LEU A 1 96 ? -9.583 -5.200 23.361 1.00 98.69 96 LEU A CA 1
ATOM 729 C C . LEU A 1 96 ? -10.304 -3.910 23.724 1.00 98.69 96 LEU A C 1
ATOM 731 O O . LEU A 1 96 ? -9.836 -2.825 23.384 1.00 98.69 96 LEU A O 1
ATOM 735 N N . PHE A 1 97 ? -11.425 -4.036 24.433 1.00 98.69 97 PHE A N 1
ATOM 736 C CA . PHE A 1 97 ? -12.265 -2.926 24.858 1.00 98.69 97 PHE A CA 1
ATOM 737 C C . PHE A 1 97 ? -12.072 -2.661 26.356 1.00 98.69 97 PHE A C 1
ATOM 739 O O . PHE A 1 97 ? -12.535 -3.418 27.215 1.00 98.69 97 PHE A O 1
ATOM 746 N N . PHE A 1 98 ? -11.418 -1.548 26.675 1.00 98.75 98 PHE A N 1
ATOM 747 C CA . PHE A 1 98 ? -11.183 -1.077 28.034 1.00 98.75 98 PHE A CA 1
ATOM 748 C C . PHE A 1 98 ? -12.130 0.067 28.398 1.00 98.75 98 PHE A C 1
ATOM 750 O O . PHE A 1 98 ? -12.334 1.002 27.621 1.00 98.75 98 PHE A O 1
ATOM 757 N N . HIS A 1 99 ? -12.675 0.029 29.611 1.00 98.50 99 HIS A N 1
ATOM 758 C CA . HIS A 1 99 ? -13.480 1.111 30.167 1.00 98.50 99 HIS A CA 1
ATOM 759 C C . HIS A 1 99 ? -13.383 1.1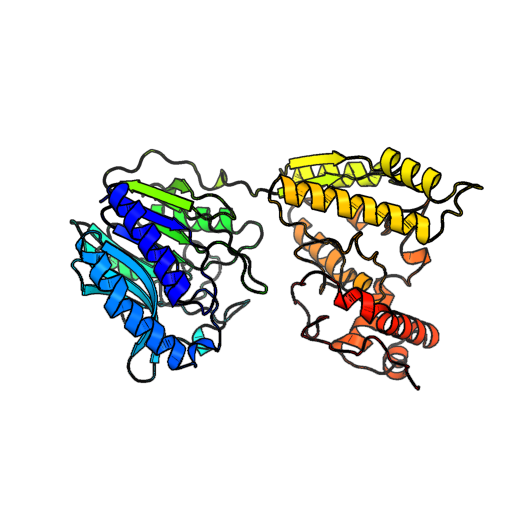17 31.695 1.00 98.50 99 HIS A C 1
ATOM 761 O O . HIS A 1 99 ? -13.317 0.065 32.326 1.00 98.50 99 HIS A O 1
ATOM 767 N N . ARG A 1 100 ? -13.394 2.308 32.309 1.00 97.62 100 ARG A N 1
ATOM 768 C CA . ARG A 1 100 ? -13.321 2.494 33.774 1.00 97.62 100 ARG A CA 1
ATOM 769 C C . ARG A 1 100 ? -12.083 1.870 34.423 1.00 97.62 100 ARG A C 1
ATOM 771 O O . ARG A 1 100 ? -12.108 1.550 35.607 1.00 97.62 100 ARG A O 1
ATOM 778 N N . GLY A 1 101 ? -10.978 1.751 33.692 1.00 98.12 101 GLY A N 1
ATOM 779 C CA . GLY A 1 101 ? -9.757 1.192 34.264 1.00 98.12 101 GLY A CA 1
ATOM 780 C C . GLY A 1 101 ? -9.589 -0.313 34.086 1.00 98.12 101 GLY A C 1
ATOM 781 O O . GLY A 1 101 ? -8.631 -0.842 34.632 1.00 98.12 101 GLY A O 1
ATOM 782 N N . VAL A 1 102 ? -10.504 -1.003 33.395 1.00 98.19 102 VAL A N 1
ATOM 783 C CA . VAL A 1 102 ? -10.511 -2.471 33.281 1.00 98.19 102 VAL A CA 1
ATOM 784 C C . VAL A 1 102 ? -10.883 -2.927 31.867 1.00 98.19 102 VAL A C 1
ATOM 786 O O . VAL A 1 102 ? -11.519 -2.185 31.117 1.00 98.19 102 VAL A O 1
ATOM 789 N N . LEU A 1 103 ? -10.491 -4.149 31.500 1.00 98.00 103 LEU A N 1
ATOM 790 C CA . LEU A 1 103 ? -10.935 -4.809 30.270 1.00 98.00 103 LEU A CA 1
ATOM 791 C C . LEU A 1 103 ? -12.393 -5.255 30.450 1.00 98.00 103 LEU A C 1
ATOM 793 O O . LEU A 1 103 ? -12.671 -6.110 31.288 1.00 98.00 103 LEU A O 1
ATOM 797 N N . VAL A 1 104 ? -13.322 -4.671 29.693 1.00 96.44 104 VAL A N 1
ATOM 798 C CA . VAL A 1 104 ? -14.762 -4.994 29.786 1.00 96.44 104 VAL A CA 1
ATOM 799 C C . VAL A 1 104 ? -15.263 -5.828 28.608 1.00 96.44 104 VAL A C 1
ATOM 801 O O . VAL A 1 104 ? -16.343 -6.404 28.688 1.00 96.44 104 VAL A O 1
ATOM 804 N N . GLY A 1 105 ? -14.491 -5.907 27.524 1.00 96.12 105 GLY A N 1
ATOM 805 C CA . GLY A 1 105 ? -14.820 -6.721 26.361 1.00 96.12 105 GLY A CA 1
ATOM 806 C C . GLY A 1 105 ? -13.580 -7.094 25.559 1.00 96.12 105 GLY A C 1
ATOM 807 O O . GLY A 1 105 ? -12.590 -6.364 25.540 1.00 96.12 105 GLY A O 1
ATOM 808 N N . ARG A 1 106 ? -13.641 -8.242 24.891 1.00 96.25 106 ARG A N 1
ATOM 809 C CA . ARG A 1 106 ? -12.598 -8.758 24.003 1.00 96.25 106 ARG A CA 1
ATOM 810 C C . ARG A 1 106 ? -13.271 -9.504 22.861 1.00 96.25 106 ARG A C 1
ATOM 812 O O . ARG A 1 106 ? -14.170 -10.301 23.114 1.00 96.25 106 ARG A O 1
ATOM 819 N N . GLN A 1 107 ? -12.805 -9.274 21.641 1.00 97.81 107 GLN A N 1
ATOM 820 C CA . GLN A 1 107 ? -13.148 -10.094 20.486 1.00 97.81 107 GLN A CA 1
ATOM 821 C C . GLN A 1 107 ? -11.864 -10.532 19.795 1.00 97.81 107 GLN A C 1
ATOM 823 O O . GLN A 1 107 ? -11.107 -9.702 19.294 1.00 97.81 107 GLN A O 1
ATOM 828 N N . ASP A 1 108 ? -11.633 -11.838 19.765 1.00 98.12 108 ASP A N 1
ATOM 829 C CA . ASP A 1 108 ? -10.562 -12.414 18.961 1.00 98.12 108 ASP A CA 1
ATOM 830 C C . ASP A 1 108 ? -10.982 -12.445 17.487 1.00 98.12 108 ASP A C 1
ATOM 832 O O . ASP A 1 108 ? -12.169 -12.560 17.168 1.00 98.12 108 ASP A O 1
ATOM 836 N N . LYS A 1 109 ? -10.010 -12.364 16.585 1.00 98.19 109 LYS A N 1
ATOM 837 C CA . LYS A 1 109 ? -10.221 -12.514 15.147 1.00 98.19 109 LYS A CA 1
ATOM 838 C C . LYS A 1 109 ? -10.743 -13.916 14.842 1.00 98.19 109 LYS A C 1
ATOM 840 O O . LYS A 1 109 ? -10.206 -14.910 15.341 1.00 98.19 109 LYS A O 1
ATOM 845 N N . THR A 1 110 ? -11.811 -14.010 14.056 1.00 97.50 110 THR A N 1
ATOM 846 C CA . THR A 1 110 ? -12.434 -15.302 13.724 1.00 97.50 110 THR A CA 1
ATOM 847 C C . THR A 1 110 ? -11.814 -15.894 12.467 1.00 97.50 110 THR A C 1
ATOM 849 O O . THR A 1 110 ? -11.445 -17.068 12.456 1.00 97.50 110 THR A O 1
ATOM 852 N N . LEU A 1 111 ? -11.685 -15.083 11.419 1.00 95.88 111 LEU A N 1
ATOM 853 C CA . LEU A 1 111 ? -11.167 -15.496 10.122 1.00 95.88 111 LEU A CA 1
ATOM 854 C C . LEU A 1 111 ? -9.675 -15.163 10.043 1.00 95.88 111 LEU A C 1
ATOM 856 O O . LEU A 1 111 ? -9.281 -13.998 10.057 1.00 95.88 111 LEU A O 1
ATOM 860 N N . LEU A 1 112 ? -8.837 -16.200 10.003 1.00 93.94 112 LEU A N 1
ATOM 861 C CA . LEU A 1 112 ? -7.379 -16.069 9.963 1.00 93.94 112 LEU A CA 1
ATOM 862 C C . LEU A 1 112 ? -6.873 -16.315 8.534 1.00 93.94 112 LEU A C 1
ATOM 864 O O . LEU A 1 112 ? -6.786 -17.479 8.122 1.00 93.94 112 LEU A O 1
ATOM 868 N N . PRO A 1 113 ? -6.533 -15.265 7.767 1.00 82.19 113 PRO A N 1
ATOM 869 C CA . PRO A 1 113 ? -6.041 -15.439 6.409 1.00 82.19 113 PRO A CA 1
ATOM 870 C C . PRO A 1 113 ? -4.663 -16.123 6.413 1.00 82.19 113 PRO A C 1
ATOM 872 O O . PRO A 1 113 ? -3.773 -15.796 7.203 1.00 82.19 113 PRO A O 1
ATOM 875 N N . SER A 1 114 ? -4.498 -17.094 5.516 1.00 77.00 114 SER A N 1
ATOM 876 C CA . SER A 1 114 ? -3.266 -17.884 5.311 1.00 77.00 114 SER A CA 1
ATOM 877 C C . SER A 1 114 ? -2.882 -17.975 3.827 1.00 77.00 114 SER A C 1
ATOM 879 O O . SER A 1 114 ? -2.275 -18.941 3.367 1.00 77.00 114 SER A O 1
ATOM 881 N N . TYR A 1 115 ? -3.299 -16.971 3.058 1.00 65.75 115 TYR A N 1
ATOM 882 C CA . TYR A 1 115 ? -3.054 -16.834 1.628 1.00 65.75 115 TYR A CA 1
ATOM 883 C C . TYR A 1 115 ? -2.468 -15.459 1.310 1.00 65.75 115 TYR A C 1
ATOM 885 O O . TYR A 1 115 ? -2.544 -14.528 2.114 1.00 65.75 115 TYR A O 1
ATOM 893 N N . ASP A 1 116 ? -1.937 -15.339 0.092 1.00 63.38 116 ASP A N 1
ATOM 894 C CA . ASP A 1 116 ? -1.307 -14.123 -0.423 1.00 63.38 116 ASP A CA 1
ATOM 895 C C . ASP A 1 116 ? -0.152 -13.659 0.482 1.00 63.38 116 ASP A C 1
ATOM 897 O O . ASP A 1 116 ? 0.870 -14.342 0.569 1.00 63.38 116 ASP A O 1
ATOM 901 N N . VAL A 1 117 ? -0.321 -12.538 1.185 1.00 59.22 117 VAL A N 1
ATOM 902 C CA . VAL A 1 117 ? 0.693 -11.946 2.070 1.00 59.22 117 VAL A CA 1
ATOM 903 C C . VAL A 1 117 ? 0.529 -12.335 3.544 1.00 59.22 117 VAL A C 1
ATOM 905 O O . VAL A 1 117 ? 1.321 -11.904 4.386 1.00 59.22 117 VAL A O 1
ATOM 908 N N . PHE A 1 118 ? -0.499 -13.120 3.877 1.00 66.50 118 PHE A N 1
ATOM 909 C CA . PHE A 1 118 ? -0.859 -13.461 5.251 1.00 66.50 118 PHE A CA 1
ATOM 910 C C . PHE A 1 118 ? -0.490 -14.902 5.611 1.00 66.50 118 PHE A C 1
ATOM 912 O O . PHE A 1 118 ? -0.679 -15.826 4.824 1.00 66.50 118 PHE A O 1
ATOM 919 N N . ASP A 1 119 ? -0.027 -15.094 6.846 1.00 81.06 119 ASP A N 1
ATOM 920 C CA . ASP A 1 119 ? 0.260 -16.406 7.442 1.00 81.06 119 ASP A CA 1
ATOM 921 C C . ASP A 1 119 ? -0.272 -16.455 8.887 1.00 81.06 119 ASP A C 1
ATOM 923 O O . ASP A 1 119 ? 0.416 -16.838 9.830 1.00 81.06 119 ASP A O 1
ATOM 927 N N . GLU A 1 120 ? -1.495 -15.965 9.124 1.00 87.62 120 GLU A N 1
ATOM 928 C CA . GLU A 1 120 ? -1.989 -15.783 10.496 1.00 87.62 120 GLU A CA 1
ATOM 929 C C . GLU A 1 120 ? -2.236 -17.101 11.229 1.00 87.62 120 GLU A C 1
ATOM 931 O O . GLU A 1 120 ? -2.050 -17.166 12.445 1.00 87.62 120 GLU A O 1
ATOM 936 N N . THR A 1 121 ? -2.579 -18.173 10.511 1.00 90.56 121 THR A N 1
ATOM 937 C CA . THR A 1 121 ? -2.782 -19.508 11.098 1.00 90.56 121 THR A CA 1
ATOM 938 C C . THR A 1 121 ? -1.508 -20.107 11.695 1.00 90.56 121 THR A C 1
ATOM 940 O O . THR A 1 121 ? -1.595 -21.012 12.528 1.00 90.56 121 THR A O 1
ATOM 943 N N . ARG A 1 122 ? -0.326 -19.607 11.304 1.00 88.38 122 ARG A N 1
ATOM 944 C CA . ARG A 1 122 ? 0.960 -19.959 11.926 1.00 88.38 122 ARG A CA 1
ATOM 945 C C . ARG A 1 122 ? 1.068 -19.439 13.359 1.00 88.38 122 ARG A C 1
ATOM 947 O O . ARG A 1 122 ? 1.713 -20.078 14.193 1.00 88.38 122 ARG A O 1
ATOM 954 N N . TYR A 1 123 ? 0.462 -18.287 13.639 1.00 91.50 123 TYR A N 1
ATOM 955 C CA . TYR A 1 123 ? 0.652 -17.554 14.889 1.00 91.50 123 TYR A CA 1
ATOM 956 C C . TYR A 1 123 ? -0.560 -17.618 15.811 1.00 91.50 123 TYR A C 1
ATOM 958 O O . TYR A 1 123 ? -0.397 -17.784 17.018 1.00 91.50 123 TYR A O 1
ATOM 966 N N . PHE A 1 124 ? -1.764 -17.487 15.258 1.00 97.31 124 PHE A N 1
ATOM 967 C CA . PHE A 1 124 ? -2.978 -17.245 16.025 1.00 97.31 124 PHE A CA 1
ATOM 968 C C . PHE A 1 124 ? -3.968 -18.410 15.966 1.00 97.31 124 PHE A C 1
ATOM 970 O O . PHE A 1 124 ? -3.948 -19.247 15.060 1.00 97.31 124 PHE A O 1
ATOM 977 N N . LYS A 1 125 ? -4.865 -18.459 16.953 1.00 97.44 125 LYS A N 1
ATOM 978 C CA . LYS A 1 125 ? -6.052 -19.318 16.955 1.00 97.44 125 LYS A CA 1
ATOM 979 C C . LYS A 1 125 ? -7.309 -18.493 16.665 1.00 97.44 125 LYS A C 1
ATOM 981 O O . LYS A 1 125 ? -7.378 -17.343 17.096 1.00 97.44 125 LYS A O 1
ATOM 986 N N . PRO A 1 126 ? -8.285 -19.057 15.929 1.00 97.06 126 PRO A N 1
ATOM 987 C CA . PRO A 1 126 ? -9.519 -18.352 15.619 1.00 97.06 126 PRO A CA 1
ATOM 988 C C . PRO A 1 126 ? -10.389 -18.217 16.871 1.00 97.06 126 PRO A C 1
ATOM 990 O O . PRO A 1 126 ? -10.330 -19.048 17.785 1.00 97.06 126 PRO A O 1
ATOM 993 N N . ALA A 1 127 ? -11.235 -17.193 16.891 1.00 96.25 127 ALA A N 1
ATOM 994 C CA . ALA A 1 127 ? -12.179 -16.958 17.973 1.00 96.25 127 ALA A CA 1
ATOM 995 C C . ALA A 1 127 ? -13.154 -18.127 18.178 1.00 96.25 127 ALA A C 1
ATOM 997 O O . ALA A 1 127 ? -13.884 -18.535 17.271 1.00 96.25 127 ALA A O 1
ATOM 998 N N . ALA A 1 128 ? -13.249 -18.613 19.416 1.00 90.75 128 ALA A N 1
ATOM 999 C CA . ALA A 1 128 ? -14.226 -19.640 19.776 1.00 90.75 128 ALA A CA 1
ATOM 1000 C C . ALA A 1 128 ? -15.661 -19.088 19.842 1.00 90.75 128 ALA A C 1
ATOM 1002 O O . ALA A 1 128 ? -16.626 -19.825 19.634 1.00 90.75 128 ALA A O 1
ATOM 1003 N N . ARG A 1 129 ? -15.814 -17.798 20.160 1.00 90.62 129 ARG A N 1
ATOM 1004 C CA . ARG A 1 129 ? -17.104 -17.127 20.350 1.00 90.62 129 ARG A CA 1
ATOM 1005 C C . ARG A 1 129 ? -17.059 -15.719 19.768 1.00 90.62 129 ARG A C 1
ATOM 1007 O O . ARG A 1 129 ? -16.001 -15.095 19.721 1.00 90.62 129 ARG A O 1
ATOM 1014 N N . ARG A 1 130 ? -18.227 -15.237 19.354 1.00 93.62 130 ARG A N 1
ATOM 1015 C CA . ARG A 1 130 ? -18.459 -13.876 18.867 1.00 93.62 130 ARG A CA 1
ATOM 1016 C C . ARG A 1 130 ? -19.568 -13.278 19.714 1.00 93.62 130 ARG A C 1
ATOM 1018 O O . ARG A 1 130 ? -20.665 -13.832 19.745 1.00 93.62 130 ARG A O 1
ATOM 1025 N N . GLN A 1 131 ? -19.258 -12.244 20.488 1.00 88.31 131 GLN A N 1
ATOM 1026 C CA . GLN A 1 131 ? -20.221 -11.631 21.404 1.00 88.31 131 GLN A CA 1
ATOM 1027 C C . GLN A 1 131 ? -20.120 -10.108 21.338 1.00 88.31 131 GLN A C 1
ATOM 1029 O O . GLN A 1 131 ? -19.021 -9.570 21.483 1.00 88.31 131 GLN A O 1
ATOM 1034 N N . PRO A 1 132 ? -21.245 -9.401 21.146 1.00 93.12 132 PRO A N 1
ATOM 1035 C CA . PRO A 1 132 ? -21.240 -7.950 21.188 1.00 93.12 132 PRO A C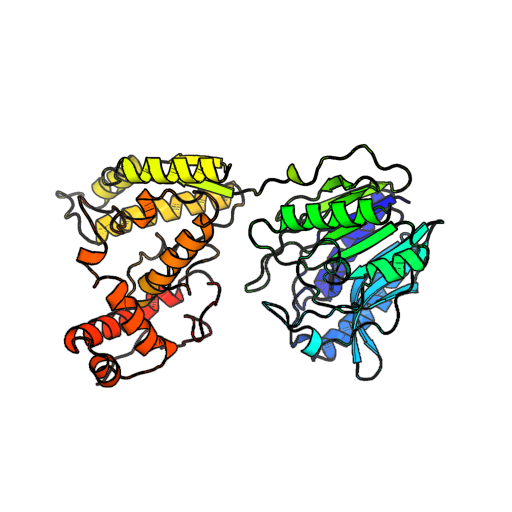A 1
ATOM 1036 C C . PRO A 1 132 ? -20.907 -7.396 22.579 1.00 93.12 132 PRO A C 1
ATOM 1038 O O . PRO A 1 132 ? -21.183 -8.022 23.604 1.00 93.12 132 PRO A O 1
ATOM 1041 N N . VAL A 1 133 ? -20.377 -6.175 22.616 1.00 95.50 133 VAL A N 1
ATOM 1042 C CA . VAL A 1 133 ? -20.096 -5.426 23.850 1.00 95.50 133 VAL A CA 1
ATOM 1043 C C . VAL A 1 133 ? -21.129 -4.316 24.007 1.00 95.50 133 VAL A C 1
ATOM 1045 O O . VAL A 1 133 ? -21.317 -3.516 23.096 1.00 95.50 133 VAL A O 1
ATOM 1048 N N . VAL A 1 134 ? -21.789 -4.228 25.162 1.00 96.56 134 VAL A N 1
ATOM 1049 C CA . VAL A 1 134 ? -22.761 -3.156 25.430 1.00 96.56 134 VAL A CA 1
ATOM 1050 C C . VAL A 1 134 ? -22.051 -1.930 25.994 1.00 96.56 134 VAL A C 1
ATOM 1052 O O . VAL A 1 134 ? -21.359 -2.016 27.010 1.00 96.56 134 VAL A O 1
ATOM 1055 N N . PHE A 1 135 ? -22.253 -0.767 25.376 1.00 96.62 135 PHE A N 1
ATOM 1056 C CA . PHE A 1 135 ? -21.670 0.489 25.838 1.00 96.62 135 PHE A CA 1
ATOM 1057 C C . PHE A 1 135 ? -22.555 1.690 25.483 1.00 96.62 135 PHE A C 1
ATOM 1059 O O . PHE A 1 135 ? -22.973 1.856 24.344 1.00 96.62 135 PHE A O 1
ATOM 1066 N N . GLN A 1 136 ? -22.854 2.535 26.478 1.00 94.00 136 GLN A N 1
ATOM 1067 C CA . GLN A 1 136 ? -23.731 3.715 26.347 1.00 94.00 136 GLN A CA 1
ATOM 1068 C C . GLN A 1 136 ? -25.082 3.452 25.641 1.00 94.00 136 GLN A C 1
ATOM 1070 O O . GLN A 1 136 ? -25.580 4.304 24.910 1.00 94.00 136 GLN A O 1
ATOM 1075 N N . GLY A 1 137 ? -25.689 2.285 25.879 1.00 91.12 137 GLY A N 1
ATOM 1076 C CA . GLY A 1 137 ? -26.974 1.906 25.277 1.00 91.12 137 GLY A CA 1
ATOM 1077 C C . GLY A 1 137 ? -26.875 1.342 23.855 1.00 91.12 137 GLY A C 1
ATOM 1078 O O . GLY A 1 137 ? -27.895 0.935 23.312 1.00 91.12 137 GLY A O 1
ATOM 1079 N N . GLU A 1 138 ? -25.671 1.270 23.285 1.00 94.88 138 GLU A N 1
ATOM 1080 C CA . GLU A 1 138 ? -25.390 0.609 22.010 1.00 94.88 138 GLU A CA 1
ATOM 1081 C C . GLU A 1 138 ? -24.847 -0.807 22.239 1.00 94.88 138 GLU A C 1
ATOM 1083 O O . GLU A 1 138 ? -24.141 -1.063 23.219 1.00 94.88 138 GLU A O 1
ATOM 1088 N N . THR A 1 139 ? -25.125 -1.711 21.301 1.00 96.88 139 THR A N 1
ATOM 1089 C CA . THR A 1 139 ? -24.593 -3.078 21.275 1.00 96.88 139 THR A CA 1
ATOM 1090 C C . THR A 1 139 ? -23.550 -3.161 20.161 1.00 96.88 139 THR A C 1
ATOM 1092 O O . THR A 1 139 ? -23.880 -3.284 18.981 1.00 96.88 139 THR A O 1
ATOM 1095 N N . LEU A 1 140 ? -22.275 -3.057 20.530 1.00 98.00 140 LEU A N 1
ATOM 1096 C CA . LEU A 1 140 ? -21.141 -2.958 19.612 1.00 98.00 140 LEU A CA 1
ATOM 1097 C C . LEU A 1 140 ? -20.725 -4.349 19.120 1.00 98.00 140 LEU A C 1
ATOM 1099 O O . LEU A 1 140 ? -20.254 -5.170 19.908 1.00 98.00 140 LEU A O 1
ATOM 1103 N N . GLY A 1 141 ? -20.866 -4.618 17.823 1.00 98.12 141 GLY A N 1
ATOM 1104 C CA . GLY A 1 141 ? -20.297 -5.812 17.195 1.00 98.12 141 GLY A CA 1
ATOM 1105 C C . GLY A 1 141 ? -18.847 -5.553 16.809 1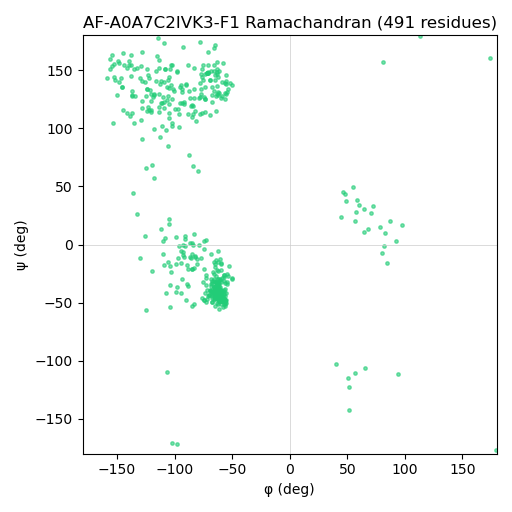.00 98.12 141 GLY A C 1
ATOM 1106 O O . GLY A 1 141 ? -18.585 -4.766 15.904 1.00 98.12 141 GLY A O 1
ATOM 1107 N N . LEU A 1 142 ? -17.904 -6.181 17.506 1.00 98.38 142 LEU A N 1
ATOM 1108 C CA . LEU A 1 142 ? -16.478 -6.014 17.236 1.00 98.38 142 LEU A CA 1
ATOM 1109 C C . LEU A 1 142 ? -16.022 -7.050 16.208 1.00 98.38 142 LEU A C 1
ATOM 1111 O O . LEU A 1 142 ? -16.404 -8.210 16.295 1.00 98.38 142 LEU A O 1
ATOM 1115 N N . THR A 1 143 ? -15.201 -6.645 15.247 1.00 98.38 143 THR A N 1
ATOM 1116 C CA . THR A 1 143 ? -14.601 -7.537 14.242 1.00 98.38 143 THR A CA 1
ATOM 1117 C C . THR A 1 143 ? -13.151 -7.134 13.993 1.00 98.38 143 THR A C 1
ATOM 1119 O O . THR A 1 143 ? -12.785 -5.971 14.200 1.00 98.38 143 THR A O 1
ATOM 1122 N N . VAL A 1 144 ? -12.314 -8.076 13.550 1.00 98.50 144 VAL A N 1
ATOM 1123 C CA . VAL A 1 144 ? -10.907 -7.799 13.229 1.00 98.50 144 VAL A CA 1
ATOM 1124 C C . VAL A 1 144 ? -10.628 -8.126 11.765 1.00 98.50 144 VAL A C 1
ATOM 1126 O O . VAL A 1 144 ? -10.711 -9.278 11.346 1.00 98.50 144 VAL A O 1
ATOM 1129 N N . CYS A 1 145 ? -10.282 -7.099 10.989 1.00 96.69 145 CYS A N 1
ATOM 1130 C CA . CYS A 1 145 ? -9.901 -7.155 9.578 1.00 96.69 145 CYS A CA 1
ATOM 1131 C C . CYS A 1 145 ? -10.734 -8.121 8.737 1.00 96.69 145 CYS A C 1
ATOM 1133 O O . CYS A 1 145 ? -11.864 -7.785 8.399 1.00 96.69 145 CYS A O 1
ATOM 1135 N N . GLU A 1 146 ? -10.187 -9.297 8.422 1.00 95.62 146 GLU A N 1
ATOM 1136 C CA . GLU A 1 146 ? -10.772 -10.336 7.564 1.00 95.62 146 GLU A CA 1
ATOM 1137 C C . GLU A 1 146 ? -12.218 -10.703 7.934 1.00 95.62 146 GLU A C 1
ATOM 1139 O O . GLU A 1 146 ? -13.009 -11.035 7.058 1.00 95.62 146 GLU A O 1
ATOM 1144 N N . ASP A 1 147 ? -12.597 -10.565 9.208 1.00 97.06 147 ASP A N 1
ATOM 1145 C CA . ASP A 1 147 ? -13.935 -10.887 9.712 1.00 97.06 147 ASP A CA 1
ATOM 1146 C C . ASP A 1 147 ? -15.087 -10.193 8.952 1.00 97.06 147 ASP A C 1
ATOM 1148 O O . ASP A 1 147 ? -16.186 -10.740 8.916 1.00 97.06 147 ASP A O 1
ATOM 1152 N N . VAL A 1 148 ? -14.869 -9.018 8.338 1.00 95.94 148 VAL A N 1
ATOM 1153 C CA . VAL A 1 148 ? -15.909 -8.320 7.543 1.00 95.94 148 VAL A CA 1
ATOM 1154 C C . VAL A 1 148 ? -15.893 -8.658 6.052 1.00 95.94 148 VAL A C 1
ATOM 1156 O O . VAL A 1 148 ? -16.791 -8.237 5.331 1.00 95.94 148 VAL A O 1
ATOM 1159 N N . TRP A 1 149 ? -14.904 -9.411 5.570 1.00 91.50 149 TRP A N 1
ATOM 1160 C CA . TRP A 1 149 ? -14.696 -9.668 4.141 1.00 91.50 149 TRP A CA 1
ATOM 1161 C C . TRP A 1 149 ? -15.411 -10.922 3.628 1.00 91.50 149 TRP A C 1
ATOM 1163 O O . TRP A 1 149 ? -15.235 -11.266 2.467 1.00 91.50 149 TRP A O 1
ATOM 1173 N N . ASN A 1 150 ? -16.216 -11.614 4.438 1.00 87.75 150 ASN A N 1
ATOM 1174 C CA . ASN A 1 150 ? -16.779 -12.922 4.074 1.00 87.75 150 ASN A CA 1
ATOM 1175 C C . ASN A 1 150 ? -18.272 -12.906 3.691 1.00 87.75 150 ASN A C 1
ATOM 1177 O O . ASN A 1 150 ? -18.927 -13.947 3.745 1.00 87.75 150 ASN A O 1
ATOM 1181 N N . ASP A 1 151 ? -18.832 -11.761 3.288 1.00 88.25 151 ASP A N 1
ATOM 1182 C CA . ASP A 1 151 ? -20.243 -11.730 2.889 1.00 88.25 151 ASP A CA 1
ATOM 1183 C C . ASP A 1 151 ? -20.489 -12.606 1.641 1.00 88.25 151 ASP A C 1
ATOM 1185 O O . ASP A 1 151 ? -19.997 -12.336 0.540 1.00 88.25 151 ASP A O 1
ATOM 1189 N N . LYS A 1 152 ? -21.274 -13.671 1.833 1.00 85.12 152 LYS A N 1
ATOM 1190 C CA . LYS A 1 152 ? -21.631 -14.665 0.809 1.00 85.12 152 LYS A CA 1
ATOM 1191 C C . LYS A 1 152 ? -22.436 -14.096 -0.363 1.00 85.12 152 LYS A C 1
ATOM 1193 O O . LYS A 1 152 ? -22.435 -14.710 -1.424 1.00 85.12 152 LYS A O 1
ATOM 1198 N N . ASP A 1 153 ? -23.108 -12.961 -0.173 1.00 87.06 153 ASP A N 1
ATOM 1199 C CA . ASP A 1 153 ? -23.928 -12.308 -1.198 1.00 87.06 153 ASP A CA 1
ATOM 1200 C C . ASP A 1 153 ? -23.133 -11.255 -1.994 1.00 87.06 153 ASP A C 1
ATOM 1202 O O . ASP A 1 153 ? -23.612 -10.765 -3.017 1.00 87.06 153 ASP A O 1
ATOM 1206 N N . TYR A 1 154 ? -21.911 -10.928 -1.554 1.00 89.12 154 TYR A N 1
ATOM 1207 C CA . TYR A 1 154 ? -21.002 -10.016 -2.253 1.00 89.12 154 TYR A CA 1
ATOM 1208 C C . TYR A 1 154 ? -20.014 -10.763 -3.161 1.00 89.12 154 TYR A C 1
ATOM 1210 O O . TYR A 1 154 ? -19.740 -10.343 -4.286 1.00 89.12 154 TYR A O 1
ATOM 1218 N N . TRP A 1 155 ? -19.470 -11.889 -2.690 1.00 85.81 155 TRP A N 1
ATOM 1219 C CA . TRP A 1 155 ? -18.447 -12.639 -3.419 1.00 85.81 155 TRP A CA 1
ATOM 1220 C C . TRP A 1 155 ? -19.020 -13.775 -4.263 1.00 85.81 155 TRP A C 1
ATOM 1222 O O . TRP A 1 155 ? -19.776 -14.613 -3.786 1.00 85.81 155 TRP A O 1
ATOM 1232 N N . ASN A 1 156 ? -18.516 -13.916 -5.492 1.00 77.81 156 ASN A N 1
ATOM 1233 C CA . ASN A 1 156 ? -18.856 -15.043 -6.374 1.00 77.81 156 ASN A CA 1
ATOM 1234 C C . ASN A 1 156 ? -18.358 -16.408 -5.859 1.00 77.81 156 ASN A C 1
ATOM 1236 O O . ASN A 1 156 ? -18.763 -17.454 -6.366 1.00 77.81 156 ASN A O 1
ATOM 1240 N N . ARG A 1 157 ? -17.436 -16.417 -4.889 1.00 78.56 157 ARG A N 1
ATOM 1241 C CA . ARG A 1 157 ? -16.882 -17.628 -4.282 1.00 78.56 157 ARG A CA 1
ATOM 1242 C C . ARG A 1 157 ? -16.794 -17.454 -2.774 1.00 78.56 157 ARG A C 1
ATOM 1244 O O . ARG A 1 157 ? -16.158 -16.523 -2.295 1.00 78.56 157 ARG A O 1
ATOM 1251 N N . ARG A 1 158 ? -17.356 -18.412 -2.039 1.00 80.56 158 ARG A N 1
ATOM 1252 C CA . ARG A 1 158 ? -17.266 -18.469 -0.579 1.00 80.56 158 ARG A CA 1
ATOM 1253 C C . ARG A 1 158 ? -15.911 -19.029 -0.143 1.00 80.56 158 ARG A C 1
ATOM 1255 O O . ARG A 1 158 ? -15.531 -20.114 -0.587 1.00 80.56 158 ARG A O 1
ATOM 1262 N N . LEU A 1 159 ? -15.203 -18.290 0.710 1.00 79.81 159 LEU A N 1
ATOM 1263 C CA . LEU A 1 159 ? -13.912 -18.700 1.274 1.00 79.81 159 LEU A CA 1
ATOM 1264 C C . LEU A 1 159 ? -14.052 -19.305 2.673 1.00 79.81 159 LEU A C 1
ATOM 1266 O O . LEU A 1 159 ? -13.363 -20.278 2.967 1.00 79.81 159 LEU A O 1
ATOM 1270 N N . TYR A 1 160 ? -14.965 -18.786 3.501 1.00 87.19 160 TYR A N 1
ATOM 1271 C CA . TYR A 1 160 ? -15.157 -19.272 4.867 1.00 87.19 160 TYR A CA 1
ATOM 1272 C C . TYR A 1 160 ? -16.595 -19.732 5.132 1.00 87.19 160 TYR A C 1
ATOM 1274 O O . TYR A 1 160 ? -17.577 -19.174 4.629 1.00 87.19 160 TYR A O 1
ATOM 1282 N N . GLU A 1 161 ? -16.722 -20.766 5.961 1.00 87.81 161 GLU A N 1
ATOM 1283 C CA . GLU A 1 161 ? -18.016 -21.312 6.379 1.00 87.81 161 GLU A CA 1
ATOM 1284 C C . GLU A 1 161 ? -18.715 -20.427 7.416 1.00 87.81 161 GLU A C 1
ATOM 1286 O O . GLU A 1 161 ? -19.939 -20.332 7.410 1.00 87.81 161 GLU A O 1
ATOM 1291 N N . VAL A 1 162 ? -17.953 -19.744 8.270 1.00 91.31 162 VAL A N 1
ATOM 1292 C CA . VAL A 1 162 ? -18.481 -18.860 9.318 1.00 91.31 162 VAL A CA 1
ATOM 1293 C C . VAL A 1 162 ? -18.511 -17.419 8.816 1.00 91.31 162 VAL A C 1
ATOM 1295 O O . VAL A 1 162 ? -17.530 -16.953 8.241 1.00 91.31 162 VAL A O 1
ATOM 1298 N N . ASP A 1 163 ? -19.612 -16.708 9.063 1.00 94.38 163 ASP A N 1
ATOM 1299 C CA . ASP A 1 163 ? -19.738 -15.265 8.830 1.00 94.38 163 ASP A CA 1
ATOM 1300 C C . ASP A 1 163 ? -19.826 -14.546 10.192 1.00 94.38 163 ASP A C 1
ATOM 1302 O O . ASP A 1 163 ? -20.874 -14.575 10.845 1.00 94.38 163 ASP A O 1
ATOM 1306 N N . PRO A 1 164 ? -18.724 -13.929 10.667 1.00 96.31 164 PRO A N 1
ATOM 1307 C CA . PRO A 1 164 ? -18.712 -13.246 11.957 1.00 96.31 164 PRO A CA 1
ATOM 1308 C C . PRO A 1 164 ? -19.683 -12.067 12.030 1.00 96.31 164 PRO A C 1
ATOM 1310 O O . PRO A 1 164 ? -20.179 -11.758 13.113 1.00 96.31 164 PRO A O 1
ATOM 1313 N N . VAL A 1 165 ? -19.955 -11.406 10.902 1.00 96.62 165 VAL A N 1
ATOM 1314 C CA . VAL A 1 165 ? -20.878 -10.271 10.848 1.00 96.62 165 VAL A CA 1
ATOM 1315 C C . VAL A 1 165 ? -22.312 -10.759 11.014 1.00 96.62 165 VAL A C 1
ATOM 1317 O O . VAL A 1 165 ? -23.038 -10.204 11.838 1.00 96.62 165 VAL A O 1
ATOM 1320 N N . GLU A 1 166 ? -22.703 -11.815 10.295 1.00 95.44 166 GLU A N 1
ATOM 1321 C CA . GLU A 1 166 ? -24.035 -12.428 10.414 1.00 95.44 166 GLU A CA 1
ATOM 1322 C C . GLU A 1 166 ? -24.302 -12.887 11.863 1.00 95.44 166 GLU A C 1
ATOM 1324 O O . GLU A 1 166 ? -25.339 -12.543 12.438 1.00 95.44 166 GLU A O 1
ATOM 1329 N N . ASP A 1 167 ? -23.327 -13.552 12.497 1.00 95.38 167 ASP A N 1
ATOM 1330 C CA . ASP A 1 167 ? -23.401 -13.993 13.899 1.00 95.38 167 ASP A CA 1
ATOM 1331 C C . ASP A 1 167 ? -23.590 -12.818 14.883 1.00 95.38 167 ASP A C 1
ATOM 1333 O O . ASP A 1 167 ? -24.425 -12.879 15.792 1.00 95.38 167 ASP A O 1
ATOM 1337 N N . LEU A 1 168 ? -22.826 -11.731 14.723 1.00 96.56 168 LEU A N 1
ATOM 1338 C CA . LEU A 1 168 ? -22.905 -10.557 15.603 1.00 96.56 168 LEU A CA 1
ATOM 1339 C C . LEU A 1 168 ? -24.219 -9.789 15.419 1.00 96.56 168 LEU A C 1
ATOM 1341 O O . LEU A 1 168 ? -24.839 -9.372 16.401 1.00 96.56 168 LEU A O 1
ATOM 1345 N N . VAL A 1 169 ? -24.685 -9.643 14.176 1.00 96.19 169 VAL A N 1
ATOM 1346 C CA . VAL A 1 169 ? -25.981 -9.019 13.875 1.00 96.19 169 VAL A CA 1
ATOM 1347 C C . VAL A 1 169 ? -27.126 -9.837 14.475 1.00 96.19 169 VAL A C 1
ATOM 1349 O O . VAL A 1 169 ? -28.010 -9.256 15.109 1.00 96.19 169 VAL A O 1
ATOM 1352 N N . ALA A 1 170 ? -27.084 -11.170 14.368 1.00 94.62 170 ALA A N 1
ATOM 1353 C CA . ALA A 1 170 ? -28.039 -12.055 15.039 1.00 94.62 170 ALA A CA 1
ATOM 1354 C C . ALA A 1 170 ? -27.989 -11.914 16.574 1.00 94.62 170 ALA A C 1
ATOM 1356 O O . ALA A 1 170 ? -29.015 -12.029 17.244 1.00 94.62 170 ALA A O 1
ATOM 1357 N N . GLY A 1 171 ? -26.816 -11.586 17.127 1.00 93.56 171 GLY A N 1
ATOM 1358 C CA . GLY A 1 171 ? -26.604 -11.233 18.533 1.00 93.56 171 GLY A CA 1
ATOM 1359 C C . GLY A 1 171 ? -27.139 -9.857 18.959 1.00 93.56 171 GLY A C 1
ATOM 1360 O O . GLY A 1 171 ? -26.936 -9.463 20.107 1.00 93.56 171 GLY A O 1
ATOM 1361 N N . GLY A 1 172 ? -27.818 -9.120 18.073 1.00 95.31 172 GLY A N 1
ATOM 1362 C CA . GLY A 1 172 ? -28.452 -7.839 18.390 1.00 95.31 172 GLY A CA 1
ATOM 1363 C C . GLY A 1 172 ? -27.536 -6.622 18.255 1.00 95.31 172 GLY A C 1
ATOM 1364 O O . GLY A 1 172 ? -27.823 -5.581 18.847 1.00 95.31 172 GLY A O 1
ATOM 1365 N N . THR A 1 173 ? -26.441 -6.730 17.495 1.00 96.75 173 THR A N 1
ATOM 1366 C CA . THR A 1 173 ? -25.549 -5.600 17.210 1.00 96.75 173 THR A CA 1
ATOM 1367 C C . THR A 1 173 ? -26.300 -4.412 16.604 1.00 96.75 173 THR A C 1
ATOM 1369 O O . THR A 1 173 ? -27.027 -4.546 15.620 1.00 96.75 173 THR A O 1
ATOM 1372 N N . THR A 1 174 ? -26.085 -3.224 17.175 1.00 96.81 174 THR A N 1
ATOM 1373 C CA . THR A 1 174 ? -26.612 -1.953 16.662 1.00 96.81 174 THR A CA 1
ATOM 1374 C C . THR A 1 174 ? -25.623 -1.234 15.751 1.00 96.81 174 THR A C 1
ATOM 1376 O O . THR A 1 174 ? -26.053 -0.571 14.813 1.00 96.81 174 THR A O 1
ATOM 1379 N N . ILE A 1 175 ? -24.320 -1.418 15.975 1.00 97.62 175 ILE A N 1
ATOM 1380 C CA . ILE A 1 175 ? -23.223 -0.849 15.182 1.00 97.62 175 ILE A CA 1
ATOM 1381 C C . ILE A 1 175 ? -22.051 -1.829 15.114 1.00 97.62 175 ILE A C 1
ATOM 1383 O O . ILE A 1 175 ? -21.655 -2.409 16.128 1.00 97.62 175 ILE A O 1
ATOM 1387 N N . LEU A 1 176 ? -21.479 -2.003 13.924 1.00 98.31 176 LEU A N 1
ATOM 1388 C CA . LEU A 1 176 ? -20.283 -2.820 13.721 1.00 98.31 176 LEU A CA 1
ATOM 1389 C C . LEU A 1 176 ? -19.034 -1.938 13.792 1.00 98.31 176 LEU A C 1
ATOM 1391 O O . LEU A 1 176 ? -18.985 -0.875 13.175 1.00 98.31 176 LEU A O 1
ATOM 1395 N N . ILE A 1 177 ? -18.016 -2.382 14.524 1.00 98.62 177 ILE A N 1
ATOM 1396 C CA . ILE A 1 177 ? -16.704 -1.736 14.589 1.00 98.62 177 ILE A CA 1
ATOM 1397 C C . ILE A 1 177 ? -15.651 -2.754 14.161 1.00 98.62 177 ILE A C 1
ATOM 1399 O O . ILE A 1 177 ? -15.441 -3.770 14.825 1.00 98.62 177 ILE A O 1
ATOM 1403 N N . ASN A 1 178 ? -14.989 -2.467 13.049 1.00 98.81 178 ASN A N 1
ATOM 1404 C CA . ASN A 1 178 ? -13.894 -3.251 12.514 1.00 98.81 178 ASN A CA 1
ATOM 1405 C C . ASN A 1 178 ? -12.567 -2.521 12.728 1.00 98.81 178 ASN A C 1
ATOM 1407 O O . ASN A 1 178 ? -12.399 -1.377 12.295 1.00 98.81 178 ASN A O 1
ATOM 1411 N N . ILE A 1 179 ? -11.623 -3.197 13.379 1.00 98.75 179 ILE A N 1
ATOM 1412 C CA . ILE A 1 179 ? -10.232 -2.747 13.467 1.00 98.75 179 ILE A CA 1
ATOM 1413 C C . ILE A 1 179 ? -9.403 -3.535 12.454 1.00 98.75 179 ILE A C 1
ATOM 1415 O O . ILE A 1 179 ? -9.532 -4.754 12.368 1.00 98.75 179 ILE A O 1
ATOM 1419 N N . SER A 1 180 ? -8.581 -2.853 11.662 1.00 98.56 180 SER A N 1
ATOM 1420 C CA . SER A 1 180 ? -7.942 -3.448 10.486 1.00 98.56 180 SER A CA 1
ATOM 1421 C C . SER A 1 180 ? -6.483 -3.057 10.324 1.00 98.56 180 SER A C 1
ATOM 1423 O O . SER A 1 180 ? -6.111 -1.913 10.562 1.00 98.56 180 SER A O 1
ATOM 1425 N N . ALA A 1 181 ? -5.680 -3.988 9.827 1.00 96.50 181 ALA A N 1
ATOM 1426 C CA . ALA A 1 181 ? -4.418 -3.732 9.157 1.00 96.50 181 ALA A CA 1
ATOM 1427 C C . ALA A 1 181 ? -4.529 -4.296 7.733 1.00 96.50 181 ALA A C 1
ATOM 1429 O O . ALA A 1 181 ? -3.913 -5.293 7.369 1.00 96.50 181 ALA A O 1
ATOM 1430 N N . SER A 1 182 ? -5.375 -3.665 6.916 1.00 93.75 182 SER A N 1
ATOM 1431 C CA . SER A 1 182 ? -5.599 -4.059 5.526 1.00 93.75 182 SER A CA 1
ATOM 1432 C C . SER A 1 182 ? -4.521 -3.436 4.632 1.00 93.75 182 SER A C 1
ATOM 1434 O O . SER A 1 182 ? -4.589 -2.225 4.394 1.00 93.75 182 SER A O 1
ATOM 1436 N N . PRO A 1 183 ? -3.607 -4.226 4.039 1.00 83.12 183 PRO A N 1
ATOM 1437 C CA . PRO A 1 183 ? -2.604 -3.707 3.117 1.00 83.12 183 PRO A CA 1
ATOM 1438 C C . PRO A 1 183 ? -3.265 -3.179 1.843 1.00 83.12 183 PRO A C 1
ATOM 1440 O O . PRO A 1 183 ? -4.304 -3.689 1.421 1.00 83.12 183 PRO A O 1
ATOM 1443 N N . TYR A 1 184 ? -2.657 -2.172 1.237 1.00 82.12 184 TYR A N 1
ATOM 1444 C CA . TYR A 1 184 ? -3.055 -1.520 0.004 1.00 82.12 184 TYR A CA 1
ATOM 1445 C C . TYR A 1 184 ? -2.668 -2.351 -1.221 1.00 82.12 184 TYR A C 1
ATOM 1447 O O . TYR A 1 184 ? -1.553 -2.853 -1.338 1.00 82.12 184 TYR A O 1
ATOM 1455 N N . HIS A 1 185 ? -3.583 -2.395 -2.179 1.00 73.81 185 HIS A N 1
ATOM 1456 C CA . HIS A 1 185 ? -3.278 -2.542 -3.595 1.00 73.81 185 HIS A CA 1
ATOM 1457 C C . HIS A 1 185 ? -4.188 -1.578 -4.359 1.00 73.81 185 HIS A C 1
ATOM 1459 O O . HIS A 1 185 ? -5.197 -1.111 -3.822 1.00 73.81 185 HIS A O 1
ATOM 1465 N N . TYR A 1 186 ? -3.857 -1.291 -5.615 1.00 74.12 186 TYR A N 1
ATOM 1466 C CA . TYR A 1 186 ? -4.671 -0.401 -6.439 1.00 74.12 186 TYR A CA 1
ATOM 1467 C C . TYR A 1 186 ? -6.140 -0.853 -6.479 1.00 74.12 186 TYR A C 1
ATOM 1469 O O . TYR A 1 186 ? -6.424 -2.045 -6.637 1.00 74.12 186 TYR A O 1
ATOM 1477 N N . GLY A 1 187 ? -7.062 0.096 -6.291 1.00 78.69 187 GLY A N 1
ATOM 1478 C CA . GLY A 1 187 ? -8.506 -0.137 -6.292 1.00 78.69 187 GLY A CA 1
ATOM 1479 C C . GLY A 1 187 ? -9.061 -0.700 -4.981 1.00 78.69 187 GLY A C 1
ATOM 1480 O O . GLY A 1 187 ? -10.282 -0.763 -4.820 1.00 78.69 187 GLY A O 1
ATOM 1481 N N . LYS A 1 188 ? -8.208 -1.077 -4.014 1.00 83.31 188 LYS A N 1
ATOM 1482 C CA . LYS A 1 188 ? -8.670 -1.666 -2.750 1.00 83.31 188 LYS A CA 1
ATOM 1483 C C . LYS A 1 188 ? -9.509 -0.697 -1.928 1.00 83.31 188 LYS A C 1
ATOM 1485 O O . LYS A 1 188 ? -10.424 -1.138 -1.243 1.00 83.31 188 LYS A O 1
ATOM 1490 N N . ARG A 1 189 ? -9.235 0.608 -2.001 1.00 89.38 189 ARG A N 1
ATOM 1491 C CA . ARG A 1 189 ? -10.018 1.625 -1.282 1.00 89.38 189 ARG A CA 1
ATOM 1492 C C . ARG A 1 189 ? -11.470 1.642 -1.750 1.00 89.38 189 ARG A C 1
ATOM 1494 O O . ARG A 1 189 ? -12.375 1.580 -0.922 1.00 89.38 189 ARG A O 1
ATOM 1501 N N . CYS A 1 190 ? -11.681 1.633 -3.066 1.00 89.31 190 CYS A N 1
ATOM 1502 C CA . CYS A 1 190 ? -13.014 1.561 -3.661 1.00 89.31 190 CYS A CA 1
ATOM 1503 C C . CYS A 1 190 ? -13.701 0.229 -3.337 1.00 89.31 190 CYS A C 1
ATOM 1505 O O . CYS A 1 190 ? -14.836 0.236 -2.873 1.00 89.31 190 CYS A O 1
ATOM 1507 N N . LEU A 1 191 ? -12.995 -0.897 -3.506 1.00 89.25 191 LEU A N 1
ATOM 1508 C CA . LEU A 1 191 ? -13.504 -2.234 -3.178 1.00 89.25 191 LEU A CA 1
ATOM 1509 C C . LEU A 1 191 ? -13.947 -2.337 -1.712 1.00 89.25 191 LEU A C 1
ATOM 1511 O O . LEU A 1 191 ? -15.043 -2.800 -1.421 1.00 89.25 191 LEU A O 1
ATOM 1515 N N . ARG A 1 192 ? -13.102 -1.875 -0.784 1.00 94.31 192 ARG A N 1
ATOM 1516 C CA . ARG A 1 192 ? -13.388 -1.856 0.654 1.00 94.31 192 ARG A CA 1
ATOM 1517 C C . ARG A 1 192 ? -14.644 -1.041 0.943 1.00 94.31 192 ARG A C 1
ATOM 1519 O O . ARG A 1 192 ? -15.509 -1.500 1.678 1.00 94.31 192 ARG A O 1
ATOM 1526 N N . ALA A 1 193 ? -14.745 0.164 0.391 1.00 95.56 193 ALA A N 1
ATOM 1527 C CA . ALA A 1 193 ? -15.897 1.020 0.630 1.00 95.56 193 ALA A CA 1
ATOM 1528 C C . ALA A 1 193 ? -17.196 0.440 0.059 1.00 95.56 193 ALA A C 1
ATOM 1530 O O . ALA A 1 193 ? -18.231 0.522 0.716 1.00 95.56 193 ALA A O 1
ATOM 1531 N N . ASP A 1 194 ? -17.138 -0.164 -1.128 1.00 95.44 194 ASP A N 1
ATOM 1532 C CA . ASP A 1 194 ? -18.281 -0.818 -1.762 1.00 95.44 194 ASP A CA 1
ATOM 1533 C C . ASP A 1 194 ? -18.754 -2.043 -0.964 1.00 95.44 194 ASP A C 1
ATOM 1535 O O . ASP A 1 194 ? -19.936 -2.145 -0.636 1.00 95.44 194 ASP A O 1
ATOM 1539 N N . LEU A 1 195 ? -17.822 -2.905 -0.543 1.00 95.94 195 LEU A N 1
ATOM 1540 C CA . LEU A 1 195 ? -18.111 -4.055 0.314 1.00 95.94 195 LEU A CA 1
ATOM 1541 C C . LEU A 1 195 ? -18.753 -3.624 1.639 1.00 95.94 195 LEU A C 1
ATOM 1543 O O . LEU A 1 195 ? -19.795 -4.149 2.024 1.00 95.94 195 LEU A O 1
ATOM 1547 N N . LEU A 1 196 ? -18.185 -2.629 2.327 1.00 97.56 196 LEU A N 1
ATOM 1548 C CA . LEU A 1 196 ? -18.739 -2.151 3.598 1.00 97.56 196 LEU A CA 1
ATOM 1549 C C . LEU A 1 196 ? -20.115 -1.495 3.415 1.00 97.56 196 LEU A C 1
ATOM 1551 O O . LEU A 1 196 ? -20.992 -1.674 4.258 1.00 97.56 196 LEU A O 1
ATOM 1555 N N . ALA A 1 197 ? -20.337 -0.772 2.315 1.00 97.25 197 ALA A N 1
ATOM 1556 C CA . ALA A 1 197 ? -21.643 -0.213 1.976 1.00 97.25 197 ALA A CA 1
ATOM 1557 C C . ALA A 1 197 ? -22.687 -1.280 1.663 1.00 97.25 197 ALA A C 1
ATOM 1559 O O . ALA A 1 197 ? -23.833 -1.153 2.101 1.00 97.25 197 ALA A O 1
ATOM 1560 N N . HIS A 1 198 ? -22.304 -2.338 0.950 1.00 97.00 198 HIS A N 1
ATOM 1561 C CA . HIS A 1 198 ? -23.155 -3.500 0.733 1.00 97.00 198 HIS A CA 1
ATOM 1562 C C . HIS A 1 198 ? -23.581 -4.120 2.071 1.00 97.00 198 HIS A C 1
ATOM 1564 O O . HIS A 1 198 ? -24.780 -4.224 2.344 1.00 97.00 198 HIS A O 1
ATOM 1570 N N . THR A 1 199 ? -22.619 -4.445 2.940 1.00 97.19 199 THR A N 1
ATOM 1571 C CA . THR A 1 199 ? -22.879 -5.062 4.249 1.00 97.19 199 THR A CA 1
ATOM 1572 C C . THR A 1 199 ? -23.743 -4.166 5.142 1.00 97.19 199 THR A C 1
ATOM 1574 O O . THR A 1 199 ? -24.691 -4.644 5.770 1.00 97.19 199 THR A O 1
ATOM 1577 N N . ALA A 1 200 ? -23.472 -2.856 5.166 1.00 97.19 200 ALA A N 1
ATOM 1578 C CA . ALA A 1 200 ? -24.240 -1.900 5.960 1.00 97.19 200 ALA A CA 1
ATOM 1579 C C . ALA A 1 200 ? -25.716 -1.848 5.533 1.00 97.19 200 ALA A C 1
ATOM 1581 O O . ALA A 1 200 ? -26.605 -1.903 6.386 1.00 97.19 200 ALA A O 1
ATOM 1582 N N . ARG A 1 201 ? -25.982 -1.818 4.217 1.00 97.25 201 ARG A N 1
ATOM 1583 C CA . ARG A 1 201 ? -27.343 -1.845 3.650 1.00 97.25 201 ARG A CA 1
ATOM 1584 C C . ARG A 1 201 ? -28.055 -3.156 3.945 1.00 97.25 201 ARG A C 1
ATOM 1586 O O . ARG A 1 201 ? -29.209 -3.140 4.363 1.00 97.25 201 ARG A O 1
ATOM 1593 N N . LYS A 1 202 ? -27.367 -4.282 3.737 1.00 97.00 202 LYS A N 1
ATOM 1594 C CA . LYS A 1 202 ? -27.921 -5.628 3.918 1.00 97.00 202 LYS A CA 1
ATOM 1595 C C . LYS A 1 202 ? -28.458 -5.837 5.330 1.00 97.00 202 LYS A C 1
ATOM 1597 O O . LYS A 1 202 ? -29.575 -6.319 5.496 1.00 97.00 202 LYS A O 1
ATOM 1602 N N . TYR A 1 203 ? -27.680 -5.456 6.340 1.00 97.12 203 TYR A N 1
ATOM 1603 C CA . TYR A 1 203 ? -28.059 -5.659 7.739 1.00 97.12 203 TYR A CA 1
ATOM 1604 C C . TYR A 1 203 ? -28.752 -4.445 8.374 1.00 97.12 203 TYR A C 1
ATOM 1606 O O . TYR A 1 203 ? -29.214 -4.534 9.513 1.00 97.12 203 TYR A O 1
ATOM 1614 N N . GLY A 1 204 ? -28.832 -3.315 7.664 1.00 96.44 204 GLY A N 1
ATOM 1615 C CA . GLY A 1 204 ? -29.367 -2.059 8.191 1.00 96.44 204 GLY A CA 1
ATOM 1616 C C . GLY A 1 204 ? -28.577 -1.552 9.399 1.00 96.44 204 GLY A C 1
ATOM 1617 O O . GLY A 1 204 ? -29.167 -1.002 10.330 1.00 96.44 204 GLY A O 1
ATOM 1618 N N . ARG A 1 205 ? -27.257 -1.792 9.425 1.00 96.69 205 ARG A N 1
ATOM 1619 C CA . ARG A 1 205 ? -26.366 -1.413 10.532 1.00 96.69 205 ARG A CA 1
ATOM 1620 C C . ARG A 1 205 ? -25.218 -0.540 10.033 1.00 96.69 205 ARG A C 1
ATOM 1622 O O . ARG A 1 205 ? -24.581 -0.902 9.048 1.00 96.69 205 ARG A O 1
ATOM 1629 N N . PRO A 1 206 ? -24.907 0.572 10.717 1.00 97.62 206 PRO A N 1
ATOM 1630 C CA . PRO A 1 206 ? -23.709 1.347 10.432 1.00 97.62 206 PRO A CA 1
ATOM 1631 C C . PRO A 1 206 ? -22.443 0.525 10.707 1.00 97.62 206 PRO A C 1
ATOM 1633 O O . PRO A 1 206 ? -22.404 -0.299 11.629 1.00 97.62 206 PRO A O 1
ATOM 1636 N N . ILE A 1 207 ? -21.393 0.797 9.932 1.00 98.25 207 ILE A N 1
ATOM 1637 C CA . ILE A 1 207 ? -20.085 0.154 10.065 1.00 98.25 207 ILE A CA 1
ATOM 1638 C C . ILE A 1 207 ? -19.003 1.215 10.228 1.00 98.25 207 ILE A C 1
ATOM 1640 O O . ILE A 1 207 ? -18.874 2.139 9.425 1.00 98.25 207 ILE A O 1
ATOM 1644 N N . VAL A 1 208 ? -18.199 1.057 11.270 1.00 98.44 208 VAL A N 1
ATOM 1645 C CA . VAL A 1 208 ? -17.003 1.849 11.546 1.00 98.44 208 VAL A CA 1
ATOM 1646 C C . VAL A 1 208 ? -15.793 0.994 11.211 1.00 98.44 208 VAL A C 1
ATOM 1648 O O . VAL A 1 208 ? -15.616 -0.069 11.795 1.00 98.44 208 VAL A O 1
ATOM 1651 N N . TYR A 1 209 ? -14.953 1.456 10.293 1.00 98.69 209 TYR A N 1
ATOM 1652 C CA . TYR A 1 209 ? -13.764 0.745 9.839 1.00 98.69 209 TYR A CA 1
ATOM 1653 C C . TYR A 1 209 ? -12.516 1.590 10.103 1.00 98.69 209 TYR A C 1
ATOM 1655 O O . TYR A 1 209 ? -12.349 2.656 9.507 1.00 98.69 209 TYR A O 1
ATOM 1663 N N . VAL A 1 210 ? -11.638 1.125 10.994 1.00 98.75 210 VAL A N 1
ATOM 1664 C CA . VAL A 1 210 ? -10.400 1.829 11.368 1.00 98.75 210 VAL A CA 1
ATOM 1665 C C . VAL A 1 210 ? -9.195 1.026 10.909 1.00 98.75 210 VAL A C 1
ATOM 1667 O O . VAL A 1 210 ? -8.950 -0.071 11.408 1.00 98.75 210 VAL A O 1
ATOM 1670 N N . ASN A 1 211 ? -8.439 1.580 9.964 1.00 98.50 211 ASN A N 1
ATOM 1671 C CA . ASN A 1 211 ? -7.322 0.900 9.320 1.00 98.50 211 ASN A CA 1
ATOM 1672 C C . ASN A 1 211 ? -5.963 1.463 9.752 1.00 98.50 211 ASN A C 1
ATOM 1674 O O . ASN A 1 211 ? -5.827 2.655 10.039 1.00 98.50 211 ASN A O 1
ATOM 1678 N N . GLN A 1 212 ? -4.941 0.613 9.722 1.00 98.25 212 GLN A N 1
ATOM 1679 C CA . GLN A 1 212 ? -3.540 1.018 9.803 1.00 98.25 212 GLN A CA 1
ATOM 1680 C C . GLN A 1 212 ? -3.154 1.885 8.592 1.00 98.25 212 GLN A C 1
ATOM 1682 O O . GLN A 1 212 ? -3.691 1.716 7.498 1.00 98.25 212 GLN A O 1
ATOM 1687 N N . VAL A 1 213 ? -2.189 2.787 8.776 1.00 96.25 213 VAL A N 1
ATOM 1688 C CA . VAL A 1 213 ? -1.523 3.534 7.697 1.00 96.25 213 VAL A CA 1
ATOM 1689 C C . VAL A 1 213 ? -0.005 3.428 7.835 1.00 96.25 213 VAL A C 1
ATOM 1691 O O . VAL A 1 213 ? 0.487 3.237 8.938 1.00 96.25 213 VAL A O 1
ATOM 1694 N N . GLY A 1 214 ? 0.747 3.559 6.743 1.00 88.06 214 GLY A N 1
ATOM 1695 C CA . GLY A 1 214 ? 2.215 3.504 6.750 1.00 88.06 214 GLY A CA 1
ATOM 1696 C C . GLY A 1 214 ? 2.766 2.283 6.021 1.00 88.06 214 GLY A C 1
ATOM 1697 O O . GLY A 1 214 ? 2.011 1.489 5.475 1.00 88.06 214 GLY A O 1
ATOM 1698 N N . GLY A 1 215 ? 4.088 2.145 5.960 1.00 81.00 215 GLY A N 1
ATOM 1699 C CA . GLY A 1 215 ? 4.749 1.015 5.302 1.00 81.00 215 GLY A CA 1
ATOM 1700 C C . GLY A 1 215 ? 5.406 0.087 6.316 1.00 81.00 215 GLY A C 1
ATOM 1701 O O . GLY A 1 215 ? 6.031 0.566 7.260 1.00 81.00 215 GLY A O 1
ATOM 1702 N N . ASN A 1 216 ? 5.304 -1.223 6.098 1.00 80.19 216 ASN A N 1
ATOM 1703 C CA . ASN A 1 216 ? 6.102 -2.216 6.808 1.00 80.19 216 ASN A CA 1
ATOM 1704 C C . ASN A 1 216 ? 6.606 -3.284 5.831 1.00 80.19 216 ASN A C 1
ATOM 1706 O O . ASN A 1 216 ? 5.824 -4.088 5.317 1.00 80.19 216 ASN A O 1
ATOM 1710 N N . ASP A 1 217 ? 7.922 -3.310 5.622 1.00 79.31 217 ASP A N 1
ATOM 1711 C CA . ASP A 1 217 ? 8.598 -4.142 4.626 1.00 79.31 217 ASP A CA 1
ATOM 1712 C C . ASP A 1 217 ? 7.973 -4.000 3.223 1.00 79.31 217 ASP A C 1
ATOM 1714 O O . ASP A 1 217 ? 8.031 -2.933 2.616 1.00 79.31 217 ASP A O 1
ATOM 1718 N N . GLU A 1 218 ? 7.388 -5.077 2.698 1.00 66.50 218 GLU A N 1
ATOM 1719 C CA . GLU A 1 218 ? 6.769 -5.146 1.368 1.00 66.50 218 GLU A CA 1
ATOM 1720 C C . GLU A 1 218 ? 5.316 -4.651 1.338 1.00 66.50 218 GLU A C 1
ATOM 1722 O O . GLU A 1 218 ? 4.737 -4.508 0.262 1.00 66.50 218 GLU A O 1
ATOM 1727 N N . LEU A 1 219 ? 4.722 -4.380 2.506 1.00 75.00 219 LEU A N 1
ATOM 1728 C CA . LEU A 1 219 ? 3.330 -3.965 2.626 1.00 75.00 219 LEU A CA 1
ATOM 1729 C C . LEU A 1 219 ? 3.219 -2.458 2.841 1.00 75.00 219 LEU A C 1
ATOM 1731 O O . LEU A 1 219 ? 3.881 -1.871 3.696 1.00 75.00 219 LEU A O 1
ATOM 1735 N N . ILE A 1 220 ? 2.306 -1.848 2.094 1.00 80.00 220 ILE A N 1
ATOM 1736 C CA . ILE A 1 220 ? 1.851 -0.475 2.305 1.00 80.00 220 ILE A CA 1
ATOM 1737 C C . ILE A 1 220 ? 0.448 -0.560 2.893 1.00 80.00 220 ILE A C 1
ATOM 1739 O O . ILE A 1 220 ? -0.367 -1.327 2.402 1.00 80.00 220 ILE A O 1
ATOM 1743 N N . PHE A 1 221 ? 0.147 0.232 3.911 1.00 86.94 221 PHE A N 1
ATOM 1744 C CA . PHE A 1 221 ? -1.185 0.401 4.475 1.00 86.94 221 PHE A CA 1
ATOM 1745 C C . PHE A 1 221 ? -1.661 1.810 4.139 1.00 86.94 221 PHE A C 1
ATOM 1747 O O . PHE A 1 221 ? -1.002 2.801 4.464 1.00 86.94 221 PHE A O 1
ATOM 1754 N N . ASP A 1 222 ? -2.795 1.905 3.455 1.00 89.44 222 ASP A N 1
ATOM 1755 C CA . ASP A 1 222 ? -3.311 3.175 2.948 1.00 89.44 222 ASP A CA 1
ATOM 1756 C C . ASP A 1 222 ? -4.037 3.998 4.012 1.00 89.44 222 ASP A C 1
ATOM 1758 O O . ASP A 1 222 ? -4.337 5.167 3.780 1.00 89.44 222 ASP A O 1
ATOM 1762 N N . GLY A 1 223 ? -4.351 3.409 5.168 1.00 95.38 223 GLY A N 1
ATOM 1763 C CA . GLY A 1 223 ? -5.326 4.001 6.063 1.00 95.38 223 GLY A CA 1
ATOM 1764 C C . GLY A 1 223 ? -6.695 3.988 5.397 1.00 95.38 223 GLY A C 1
ATOM 1765 O O . GLY A 1 223 ? -7.317 2.930 5.289 1.00 95.38 223 GLY A O 1
ATOM 1766 N N . SER A 1 224 ? -7.152 5.157 4.947 1.00 95.12 224 SER A N 1
ATOM 1767 C CA . SER A 1 224 ? -8.493 5.371 4.388 1.00 95.12 224 SER A CA 1
ATOM 1768 C C . SER A 1 224 ? -9.575 4.723 5.254 1.00 95.12 224 SER A C 1
ATOM 1770 O O . SER A 1 224 ? -10.448 4.000 4.768 1.00 95.12 224 SER A O 1
ATOM 1772 N N . SER A 1 225 ? -9.458 4.929 6.567 1.00 98.06 225 SER A N 1
ATOM 1773 C CA . SER A 1 225 ? -10.481 4.551 7.539 1.00 98.06 225 SER A CA 1
ATOM 1774 C C . SER A 1 225 ? -11.799 5.206 7.137 1.00 98.06 225 SER A C 1
ATOM 1776 O O . SER A 1 225 ? -11.794 6.316 6.610 1.00 98.06 225 SER A O 1
ATOM 1778 N N . LEU A 1 226 ? -12.933 4.558 7.374 1.00 96.88 226 LEU A N 1
ATOM 1779 C CA . LEU A 1 226 ? -14.215 5.121 6.970 1.00 96.88 226 LEU A CA 1
ATOM 1780 C C . LEU A 1 226 ? -15.349 4.730 7.908 1.00 96.88 226 LEU A C 1
ATOM 1782 O O . LEU A 1 226 ? -15.296 3.713 8.598 1.00 96.88 226 LEU A O 1
ATOM 1786 N N . VAL A 1 227 ? -16.389 5.556 7.912 1.00 98.06 227 VAL A N 1
ATOM 1787 C CA . VAL A 1 227 ? -17.672 5.234 8.534 1.00 98.06 227 VAL A CA 1
ATOM 1788 C C . VAL A 1 227 ? -18.736 5.215 7.462 1.00 98.06 227 VAL A C 1
ATOM 1790 O O . VAL A 1 227 ? -18.875 6.173 6.699 1.00 98.06 227 VAL A O 1
ATOM 1793 N N . VAL A 1 228 ? -19.496 4.132 7.448 1.00 97.69 228 VAL A N 1
ATOM 1794 C CA . VAL A 1 228 ? -20.627 3.922 6.558 1.00 97.69 228 VAL A CA 1
ATOM 1795 C C . VAL A 1 228 ? -21.897 3.883 7.396 1.00 97.69 228 VAL A C 1
ATOM 1797 O O . VAL A 1 228 ? -21.954 3.175 8.402 1.00 97.69 228 VAL A O 1
ATOM 1800 N N . ASN A 1 229 ? -22.903 4.668 7.016 1.00 97.06 229 ASN A N 1
ATOM 1801 C CA . ASN A 1 229 ? -24.202 4.652 7.687 1.00 97.06 229 ASN A CA 1
ATOM 1802 C C . ASN A 1 229 ? -25.051 3.442 7.248 1.00 97.06 229 ASN A C 1
ATOM 1804 O O . ASN A 1 229 ? -24.694 2.698 6.338 1.00 97.06 229 ASN A O 1
ATOM 1808 N N . GLU A 1 230 ? -26.210 3.255 7.871 1.00 95.38 230 GLU A N 1
ATOM 1809 C CA . GLU A 1 230 ? -27.152 2.164 7.587 1.00 95.38 230 GLU A CA 1
ATOM 1810 C C . GLU A 1 230 ? -27.686 2.138 6.142 1.00 95.38 230 GLU A C 1
ATOM 1812 O O . GLU A 1 230 ? -28.203 1.121 5.685 1.00 95.38 230 GLU A O 1
ATOM 1817 N N . ARG A 1 231 ? -27.552 3.247 5.404 1.00 95.69 231 ARG A N 1
ATOM 1818 C CA . ARG A 1 231 ? -27.937 3.373 3.990 1.00 95.69 231 ARG A CA 1
ATOM 1819 C C . ARG A 1 231 ? -26.793 3.038 3.027 1.00 95.69 231 ARG A C 1
ATOM 1821 O O . ARG A 1 231 ? -26.989 3.064 1.811 1.00 95.69 231 ARG A O 1
ATOM 1828 N N . GLY A 1 232 ? -25.613 2.700 3.544 1.00 96.31 232 GLY A N 1
ATOM 1829 C CA . GLY A 1 232 ? -24.417 2.437 2.747 1.00 96.31 232 GLY A CA 1
ATOM 1830 C C . GLY A 1 232 ? -23.714 3.702 2.250 1.00 96.31 232 GLY A C 1
ATOM 1831 O O . GLY A 1 232 ? -22.894 3.620 1.342 1.00 96.31 232 GLY A O 1
ATOM 1832 N N . GLU A 1 233 ? -24.026 4.873 2.810 1.00 96.81 233 GLU A N 1
ATOM 1833 C CA . GLU A 1 233 ? -23.349 6.122 2.460 1.00 96.81 233 GLU A CA 1
ATOM 1834 C C . GLU A 1 233 ? -22.130 6.336 3.375 1.00 96.81 233 GLU A C 1
ATOM 1836 O O . GLU A 1 233 ? -22.206 6.151 4.593 1.00 96.81 233 GLU A O 1
ATOM 1841 N N . ILE A 1 234 ? -21.010 6.785 2.807 1.00 96.75 234 ILE A N 1
ATOM 1842 C CA . ILE A 1 234 ? -19.798 7.145 3.551 1.00 96.75 234 ILE A CA 1
ATOM 1843 C C . ILE A 1 234 ? -20.009 8.503 4.217 1.00 96.75 234 ILE A C 1
ATOM 1845 O O . ILE A 1 234 ? -20.092 9.531 3.540 1.00 96.75 234 ILE A O 1
ATOM 1849 N N . VAL A 1 235 ? -20.056 8.520 5.545 1.00 96.31 235 VAL A N 1
ATOM 1850 C CA . VAL A 1 235 ? -20.280 9.735 6.350 1.00 96.31 235 VAL A CA 1
ATOM 1851 C C . VAL A 1 235 ? -18.993 10.338 6.899 1.00 96.31 235 VAL A C 1
ATOM 1853 O O . VAL A 1 235 ? -18.972 11.502 7.295 1.00 96.31 235 VAL A O 1
ATOM 1856 N N . TRP A 1 236 ? -17.911 9.563 6.899 1.00 96.00 236 TRP A N 1
ATOM 1857 C CA . TRP A 1 236 ? -16.563 10.035 7.184 1.00 96.00 236 TRP A CA 1
ATOM 1858 C C . TRP A 1 236 ? -15.541 9.154 6.462 1.00 96.00 236 TRP A C 1
ATOM 1860 O O . TRP A 1 236 ? -15.714 7.938 6.403 1.00 96.00 236 TRP A O 1
ATOM 1870 N N . GLU A 1 237 ? -14.483 9.767 5.935 1.00 95.31 237 GLU A N 1
ATOM 1871 C CA . GLU A 1 237 ? -13.322 9.100 5.338 1.00 95.31 237 GLU A CA 1
ATOM 1872 C C . GLU A 1 237 ? -12.058 9.781 5.882 1.00 95.31 237 GLU A C 1
ATOM 1874 O O . GLU A 1 237 ? -11.946 11.009 5.844 1.00 95.31 237 GLU A O 1
ATOM 1879 N N . GLY A 1 238 ? -11.130 8.990 6.410 1.00 94.62 238 GLY A N 1
ATOM 1880 C CA . GLY A 1 238 ? -9.799 9.432 6.804 1.00 94.62 238 GLY A CA 1
ATOM 1881 C C . GLY A 1 238 ? -8.901 9.635 5.586 1.00 94.62 238 GLY A C 1
ATOM 1882 O O . GLY A 1 238 ? -9.091 9.012 4.542 1.00 94.62 238 GLY A O 1
ATOM 1883 N N . ARG A 1 239 ? -7.894 10.500 5.712 1.00 92.12 239 ARG A N 1
ATOM 1884 C CA . ARG A 1 239 ? -6.947 10.776 4.615 1.00 92.12 239 ARG A CA 1
ATOM 1885 C C . ARG A 1 239 ? -6.261 9.500 4.121 1.00 92.12 239 ARG A C 1
ATOM 1887 O O . ARG A 1 239 ? -5.823 8.689 4.928 1.00 92.12 239 ARG A O 1
ATOM 1894 N N . ALA A 1 240 ? -6.092 9.341 2.814 1.00 89.38 240 ALA A N 1
ATOM 1895 C CA . ALA A 1 240 ? -5.259 8.264 2.284 1.00 89.38 240 ALA A CA 1
ATOM 1896 C C . ALA A 1 240 ? -3.775 8.528 2.602 1.00 89.38 240 ALA A C 1
ATOM 1898 O O . ALA A 1 240 ? -3.320 9.670 2.554 1.00 89.38 240 ALA A O 1
ATOM 1899 N N . PHE A 1 241 ? -3.030 7.473 2.934 1.00 84.81 241 PHE A N 1
ATOM 1900 C CA . PHE A 1 241 ? -1.574 7.465 3.140 1.00 84.81 241 PHE A CA 1
ATOM 1901 C C . PHE A 1 241 ? -1.032 8.451 4.196 1.00 84.81 241 PHE A C 1
ATOM 1903 O O . PHE A 1 241 ? 0.160 8.751 4.210 1.00 84.81 241 PHE A O 1
ATOM 1910 N N . ALA A 1 242 ? -1.871 8.928 5.118 1.00 91.50 242 ALA A N 1
ATOM 1911 C CA . ALA A 1 242 ? -1.468 9.815 6.210 1.00 91.50 242 ALA A CA 1
ATOM 1912 C C . ALA A 1 242 ? -2.087 9.392 7.547 1.00 91.50 242 ALA A C 1
ATOM 1914 O O . ALA A 1 242 ? -3.183 8.849 7.575 1.00 91.50 242 ALA A O 1
ATOM 1915 N N . GLU A 1 243 ? -1.432 9.664 8.678 1.00 96.69 243 GLU A N 1
ATOM 1916 C CA . GLU A 1 243 ? -2.103 9.540 9.981 1.00 96.69 243 GLU A CA 1
ATOM 1917 C C . GLU A 1 243 ? -3.247 10.555 10.098 1.00 96.69 243 GLU A C 1
ATOM 1919 O O . GLU A 1 243 ? -3.119 11.705 9.666 1.00 96.69 243 GLU A O 1
ATOM 1924 N N . ASP A 1 244 ? -4.359 10.142 10.707 1.00 97.56 244 ASP A N 1
ATOM 1925 C CA . ASP A 1 244 ? -5.548 10.985 10.844 1.00 97.56 244 ASP A CA 1
ATOM 1926 C C . ASP A 1 244 ? -6.341 10.662 12.120 1.00 97.56 244 ASP A C 1
ATOM 1928 O O . ASP A 1 244 ? -6.225 9.578 12.697 1.00 97.56 244 ASP A O 1
ATOM 1932 N N . LEU A 1 245 ? -7.140 11.626 12.580 1.00 97.56 245 LEU A N 1
ATOM 1933 C CA . LEU A 1 245 ? -8.061 11.452 13.702 1.00 97.56 245 LEU A CA 1
ATOM 1934 C C . LEU A 1 245 ? -9.387 12.139 13.383 1.00 97.56 245 LEU A C 1
ATOM 1936 O O . LEU A 1 245 ? -9.471 13.368 13.374 1.00 97.56 245 LEU A O 1
ATOM 1940 N N . GLY A 1 246 ? -10.428 11.333 13.182 1.00 96.38 246 GLY A N 1
ATOM 1941 C CA . GLY A 1 246 ? -11.804 11.797 13.000 1.00 96.38 246 GLY A CA 1
ATOM 1942 C C . GLY A 1 246 ? -12.649 11.583 14.249 1.00 96.38 246 GLY A C 1
ATOM 1943 O O . GLY A 1 246 ? -12.407 10.644 15.002 1.00 96.38 246 GLY A O 1
ATOM 1944 N N . VAL A 1 247 ? -13.658 12.433 14.467 1.00 97.06 247 VAL A N 1
ATOM 1945 C CA . VAL A 1 247 ? -14.683 12.206 15.497 1.00 97.06 247 VAL A CA 1
ATOM 1946 C C . VAL A 1 247 ? -16.055 12.147 14.844 1.00 97.06 247 VAL A C 1
ATOM 1948 O O . VAL A 1 247 ? -16.459 13.099 14.180 1.00 97.06 247 VAL A O 1
ATOM 1951 N N . VAL A 1 248 ? -16.776 11.049 15.062 1.00 96.25 248 VAL A N 1
ATOM 1952 C CA . VAL A 1 248 ? -18.095 10.790 14.472 1.00 96.25 248 VAL A CA 1
ATOM 1953 C C . VAL A 1 248 ? -19.125 10.574 15.577 1.00 96.25 248 VAL A C 1
ATOM 1955 O O . VAL A 1 248 ? -18.877 9.838 16.530 1.00 96.25 248 VAL A O 1
ATOM 1958 N N . ASP A 1 249 ? -20.287 11.221 15.474 1.00 95.25 249 ASP A N 1
ATOM 1959 C CA . ASP A 1 249 ? -21.412 10.984 16.383 1.00 95.25 249 ASP A CA 1
ATOM 1960 C C . ASP A 1 249 ? -22.332 9.903 15.812 1.00 95.25 249 ASP A C 1
ATOM 1962 O O . ASP A 1 249 ? -22.876 10.044 14.722 1.00 95.25 249 ASP A O 1
ATOM 1966 N N . THR A 1 250 ? -22.510 8.822 16.565 1.00 91.38 250 THR A N 1
ATOM 1967 C CA . THR A 1 250 ? -23.329 7.667 16.162 1.00 91.38 250 THR A CA 1
ATOM 1968 C C . THR A 1 250 ? -24.823 7.865 16.412 1.00 91.38 250 THR A C 1
ATOM 1970 O O . THR A 1 250 ? -25.621 7.076 15.926 1.00 91.38 250 THR A O 1
ATOM 1973 N N . ARG A 1 251 ? -25.232 8.917 17.141 1.00 87.00 251 ARG A N 1
ATOM 1974 C CA . ARG A 1 251 ? -26.660 9.197 17.410 1.00 87.00 251 ARG A CA 1
ATOM 1975 C C . ARG A 1 251 ? -27.405 9.716 16.185 1.00 87.00 251 ARG A C 1
ATOM 1977 O O . ARG A 1 251 ? -28.624 9.605 16.122 1.00 87.00 251 ARG A O 1
ATOM 1984 N N . ALA A 1 252 ? -26.683 10.342 15.261 1.00 82.94 252 ALA A N 1
ATOM 1985 C CA . ALA A 1 252 ? -27.234 10.881 14.032 1.00 82.94 252 ALA A CA 1
ATOM 1986 C C . ALA A 1 252 ? -26.137 10.919 12.970 1.00 82.94 252 ALA A C 1
ATOM 1988 O O . ALA A 1 252 ? -25.263 11.788 12.995 1.00 82.94 252 ALA A O 1
ATOM 1989 N N . PHE A 1 253 ? -26.196 9.986 12.024 1.00 89.69 253 PHE A N 1
ATOM 1990 C CA . PHE A 1 253 ? -25.322 10.034 10.864 1.00 89.69 253 PHE A CA 1
ATOM 1991 C C . PHE A 1 253 ? -25.835 11.074 9.862 1.00 89.69 253 PHE A C 1
ATOM 1993 O O . PHE A 1 253 ? -27.019 11.053 9.507 1.00 89.69 253 PHE A O 1
ATOM 2000 N N . PRO A 1 254 ? -24.974 11.991 9.385 1.00 86.00 254 PRO A N 1
ATOM 2001 C CA . PRO A 1 254 ? -25.348 12.882 8.299 1.00 86.00 254 PRO A CA 1
ATOM 2002 C C . PRO A 1 254 ? -25.568 12.078 7.010 1.00 86.00 254 PRO A C 1
ATOM 2004 O O . PRO A 1 254 ? -25.224 10.897 6.916 1.00 86.00 254 PRO A O 1
ATOM 2007 N N . ARG A 1 255 ? -26.125 12.733 5.989 1.00 87.81 255 ARG A N 1
ATOM 2008 C CA . ARG A 1 255 ? -26.108 12.177 4.634 1.00 87.81 255 ARG A CA 1
ATOM 2009 C C . ARG A 1 255 ? -24.657 12.069 4.161 1.00 87.81 255 ARG A C 1
ATOM 2011 O O . ARG A 1 255 ? -23.911 13.041 4.281 1.00 87.81 255 ARG A O 1
ATOM 2018 N N . GLY A 1 256 ? -24.276 10.898 3.667 1.00 89.94 256 GLY A N 1
ATOM 2019 C CA . GLY A 1 256 ? -22.919 10.617 3.201 1.00 89.94 256 GLY A CA 1
ATOM 2020 C C . GLY A 1 256 ? -22.751 10.737 1.684 1.00 89.94 256 GLY A C 1
ATOM 2021 O O . GLY A 1 256 ? -23.656 11.172 0.970 1.00 89.94 256 GLY A O 1
ATOM 2022 N N . LYS A 1 257 ? -21.578 10.328 1.192 1.00 92.19 257 LYS A N 1
ATOM 2023 C CA . LYS A 1 257 ? -21.285 10.140 -0.240 1.00 92.19 257 LYS A CA 1
ATOM 2024 C C . LYS A 1 257 ? -21.322 8.657 -0.621 1.00 92.19 257 LYS A C 1
ATOM 2026 O O . LYS A 1 257 ? -21.065 7.798 0.217 1.00 92.19 257 LYS A O 1
ATOM 2031 N N . GLU A 1 258 ? -21.597 8.355 -1.884 1.00 90.19 258 GLU A N 1
ATOM 2032 C CA . GLU A 1 258 ? -21.544 6.977 -2.394 1.00 90.19 258 GLU A CA 1
ATOM 2033 C C . GLU A 1 258 ? -20.093 6.455 -2.486 1.00 90.19 258 GLU A C 1
ATOM 2035 O O . GLU A 1 258 ? -19.192 7.239 -2.810 1.00 90.19 258 GLU A O 1
ATOM 2040 N N . PRO A 1 259 ? -19.843 5.144 -2.281 1.00 81.69 259 PRO A N 1
ATOM 2041 C CA . PRO A 1 259 ? -18.511 4.537 -2.403 1.00 81.69 259 PRO A CA 1
ATOM 2042 C C . PRO A 1 259 ? -17.803 4.785 -3.734 1.00 81.69 259 PRO A C 1
ATOM 2044 O O . PRO A 1 259 ? -16.587 4.973 -3.764 1.00 81.69 259 PRO A O 1
ATOM 2047 N N . ALA A 1 260 ? -18.566 4.867 -4.827 1.00 77.00 260 ALA A N 1
ATOM 2048 C CA . ALA A 1 260 ? -18.045 5.150 -6.163 1.00 77.00 260 ALA A CA 1
ATOM 2049 C C . ALA A 1 260 ? -17.335 6.517 -6.282 1.00 77.00 260 ALA A C 1
ATOM 2051 O O . ALA A 1 260 ? -16.658 6.768 -7.274 1.00 77.00 260 ALA A O 1
ATOM 2052 N N . ALA A 1 261 ? -17.471 7.404 -5.289 1.00 73.44 261 ALA A N 1
ATOM 2053 C CA . ALA A 1 261 ? -16.805 8.704 -5.255 1.00 73.44 261 ALA A CA 1
ATOM 2054 C C . ALA A 1 261 ? -15.365 8.666 -4.698 1.00 73.44 261 ALA A C 1
ATOM 2056 O O . ALA A 1 261 ? -14.733 9.720 -4.600 1.00 73.44 261 ALA A O 1
ATOM 2057 N N . ILE A 1 262 ? -14.840 7.504 -4.288 1.00 74.12 262 ILE A N 1
ATOM 2058 C CA . ILE A 1 262 ? -13.438 7.376 -3.859 1.00 74.12 262 ILE A CA 1
ATOM 2059 C C . ILE A 1 262 ? -12.519 7.422 -5.085 1.00 74.12 262 ILE A C 1
ATOM 2061 O O . ILE A 1 262 ? -12.683 6.655 -6.030 1.00 74.12 262 ILE A O 1
ATOM 2065 N N . GLN A 1 263 ? -11.528 8.314 -5.048 1.00 72.19 263 GLN A N 1
ATOM 2066 C CA . GLN A 1 263 ? -10.491 8.436 -6.073 1.00 72.19 263 GLN A CA 1
ATOM 2067 C C . GLN A 1 263 ? -9.131 8.031 -5.503 1.00 72.19 263 GLN A C 1
ATOM 2069 O O . GLN A 1 263 ? -8.785 8.390 -4.372 1.00 72.19 263 GLN A O 1
ATOM 2074 N N . GLU A 1 264 ? -8.359 7.283 -6.289 1.00 75.88 264 GLU A N 1
ATOM 2075 C CA . GLU A 1 264 ? -6.955 7.005 -5.990 1.00 75.88 264 GLU A CA 1
ATOM 2076 C C . GLU A 1 264 ? -6.099 8.229 -6.328 1.00 75.88 264 GLU A C 1
ATOM 2078 O O . GLU A 1 264 ? -6.254 8.826 -7.393 1.00 75.88 264 GLU A O 1
ATOM 2083 N N . ASP A 1 265 ? -5.193 8.605 -5.425 1.00 77.69 265 ASP A N 1
ATOM 2084 C CA . ASP A 1 265 ? -4.313 9.763 -5.609 1.00 77.69 265 ASP A CA 1
ATOM 2085 C C . ASP A 1 265 ? -3.050 9.345 -6.370 1.00 77.69 265 ASP A C 1
ATOM 2087 O O . ASP A 1 265 ? -1.985 9.090 -5.803 1.00 77.69 265 ASP A O 1
ATOM 2091 N N . ILE A 1 266 ? -3.215 9.182 -7.684 1.00 83.50 266 ILE A N 1
ATOM 2092 C CA . ILE A 1 266 ? -2.145 8.828 -8.615 1.00 83.50 266 ILE A CA 1
ATOM 2093 C C . ILE A 1 266 ? -1.837 10.039 -9.490 1.00 83.50 266 ILE A C 1
ATOM 2095 O O . ILE A 1 266 ? -2.698 10.542 -10.213 1.00 83.50 266 ILE A O 1
ATOM 2099 N N . SER A 1 267 ? -0.574 10.463 -9.460 1.00 85.31 267 SER A N 1
ATOM 2100 C CA . SER A 1 267 ? -0.046 11.547 -10.288 1.00 85.31 267 SER A CA 1
ATOM 2101 C C . SER A 1 267 ? 0.904 10.990 -11.340 1.00 85.31 267 SER A C 1
ATOM 2103 O O . SER A 1 267 ? 1.844 10.259 -11.016 1.00 85.31 267 SER A O 1
ATOM 2105 N N . TRP A 1 268 ? 0.666 11.330 -12.605 1.00 90.31 268 TRP A N 1
ATOM 2106 C CA . TRP A 1 268 ? 1.502 10.932 -13.734 1.00 90.31 268 TRP A CA 1
ATOM 2107 C C . TRP A 1 268 ? 2.230 12.114 -14.356 1.00 90.31 268 TRP A C 1
ATOM 2109 O O . TRP A 1 268 ? 1.678 13.205 -14.510 1.00 90.31 268 TRP A O 1
ATOM 2119 N N . VAL A 1 269 ? 3.484 11.872 -14.744 1.00 94.12 269 VAL A N 1
ATOM 2120 C CA . VAL A 1 269 ? 4.383 12.896 -15.278 1.00 94.12 269 VAL A CA 1
ATOM 2121 C C . VAL A 1 269 ? 4.988 12.420 -16.596 1.00 94.12 269 VAL A C 1
ATOM 2123 O O . VAL A 1 269 ? 5.873 11.565 -16.614 1.00 94.12 269 VAL A O 1
ATOM 2126 N N . GLY A 1 270 ? 4.542 12.996 -17.710 1.00 95.19 270 GLY A N 1
ATOM 2127 C CA . GLY A 1 270 ? 5.201 12.846 -19.004 1.00 95.19 270 GLY A CA 1
ATOM 2128 C C . GLY A 1 270 ? 6.489 13.663 -19.043 1.00 95.19 270 GLY A C 1
ATOM 2129 O O . GLY A 1 270 ? 6.458 14.865 -18.798 1.00 95.19 270 GLY A O 1
ATOM 2130 N N . MET A 1 271 ? 7.625 13.040 -19.365 1.00 97.31 271 MET A N 1
ATOM 2131 C CA . MET A 1 271 ? 8.937 13.710 -19.375 1.00 97.31 271 MET A CA 1
ATOM 2132 C C . MET A 1 271 ? 9.658 13.569 -20.727 1.00 97.31 271 MET A C 1
ATOM 2134 O O . MET A 1 271 ? 10.686 12.877 -20.813 1.00 97.31 271 MET A O 1
ATOM 2138 N N . PRO A 1 272 ? 9.112 14.165 -21.807 1.00 96.81 272 PRO A N 1
ATOM 2139 C CA . PRO A 1 272 ? 9.656 14.007 -23.150 1.00 96.81 272 PRO A CA 1
ATOM 2140 C C . PRO A 1 272 ? 10.997 14.735 -23.321 1.00 96.81 272 PRO A C 1
ATOM 2142 O O . PRO A 1 272 ? 11.235 15.784 -22.718 1.00 96.81 272 PRO A O 1
ATOM 2145 N N . SER A 1 273 ? 11.858 14.187 -24.176 1.00 95.88 273 SER A N 1
ATOM 2146 C CA . SER A 1 273 ? 13.033 14.872 -24.735 1.00 95.88 273 SER A CA 1
ATOM 2147 C C . SER A 1 273 ? 12.863 15.059 -26.243 1.00 95.88 273 SER A C 1
ATOM 2149 O O . SER A 1 273 ? 11.896 14.564 -26.824 1.00 95.88 273 SER A O 1
ATOM 2151 N N . ARG A 1 274 ? 13.830 15.704 -26.908 1.00 94.62 274 ARG A N 1
ATOM 2152 C CA . ARG A 1 274 ? 13.904 15.766 -28.380 1.00 94.62 274 ARG A CA 1
ATOM 2153 C C . ARG A 1 274 ? 13.846 14.413 -29.108 1.00 94.62 274 ARG A C 1
ATOM 2155 O O . ARG A 1 274 ? 13.592 14.399 -30.307 1.00 94.62 274 ARG A O 1
ATOM 2162 N N . TYR A 1 275 ? 14.112 13.297 -28.424 1.00 95.25 275 TYR A N 1
ATOM 2163 C CA . TYR A 1 275 ? 14.066 11.954 -29.016 1.00 95.25 275 TYR A CA 1
ATOM 2164 C C . TYR A 1 275 ? 12.746 11.222 -28.760 1.00 95.25 275 TYR A C 1
ATOM 2166 O O . TYR A 1 275 ? 12.499 10.192 -29.386 1.00 95.25 275 TYR A O 1
ATOM 2174 N N . SER A 1 276 ? 11.901 11.739 -27.864 1.00 93.31 276 SER A N 1
ATOM 2175 C CA . SER A 1 276 ? 10.617 11.122 -27.548 1.00 93.31 276 SER A CA 1
ATOM 2176 C C . SER A 1 276 ? 9.672 11.205 -28.740 1.00 93.31 276 SER A C 1
ATOM 2178 O O . SER A 1 276 ? 9.455 12.281 -29.302 1.00 93.31 276 SER A O 1
ATOM 2180 N N . SER A 1 277 ? 9.083 10.074 -29.129 1.00 90.56 277 SER A N 1
ATOM 2181 C CA . SER A 1 277 ? 8.153 10.071 -30.252 1.00 90.56 277 SER A CA 1
ATOM 2182 C C . SER A 1 277 ? 6.836 10.764 -29.875 1.00 90.56 277 SER A C 1
ATOM 2184 O O . SER A 1 277 ? 6.356 10.632 -28.743 1.00 90.56 277 SER A O 1
ATOM 2186 N N . PRO A 1 278 ? 6.163 11.443 -30.826 1.00 86.94 278 PRO A N 1
ATOM 2187 C CA . PRO A 1 278 ? 4.817 11.963 -30.591 1.00 86.94 278 PRO A CA 1
ATOM 2188 C C . PRO A 1 278 ? 3.816 10.871 -30.178 1.00 86.94 278 PRO A C 1
ATOM 2190 O O . PRO A 1 278 ? 2.832 11.162 -29.506 1.00 86.94 278 PRO A O 1
ATOM 2193 N N . GLY A 1 279 ? 4.058 9.616 -30.580 1.00 90.69 279 GLY A N 1
ATOM 2194 C CA . GLY A 1 279 ? 3.258 8.461 -30.171 1.00 90.69 279 GLY A CA 1
ATOM 2195 C C . GLY A 1 279 ? 3.374 8.163 -28.678 1.00 90.69 279 GLY A C 1
ATOM 2196 O O . GLY A 1 279 ? 2.352 7.988 -28.028 1.00 90.69 279 GLY A O 1
ATOM 2197 N N . SER A 1 280 ? 4.584 8.194 -28.109 1.00 91.00 280 SER A N 1
ATOM 2198 C CA . SER A 1 280 ? 4.805 7.933 -26.680 1.00 91.00 280 SER A CA 1
ATOM 2199 C C . SER A 1 280 ? 4.017 8.872 -25.771 1.00 91.00 280 SER A C 1
ATOM 2201 O O . SER A 1 280 ? 3.415 8.413 -24.802 1.00 91.00 280 SER A O 1
ATOM 2203 N N . LEU A 1 281 ? 3.979 10.169 -26.094 1.00 91.81 281 LEU A N 1
ATOM 2204 C CA . LEU A 1 281 ? 3.233 11.138 -25.290 1.00 91.81 281 LEU A CA 1
ATOM 2205 C C . LEU A 1 281 ? 1.716 10.936 -25.418 1.00 91.81 281 LEU A C 1
ATOM 2207 O O . LEU A 1 281 ? 1.027 10.932 -24.403 1.00 91.81 281 LEU A O 1
ATOM 2211 N N . ARG A 1 282 ? 1.215 10.707 -26.641 1.00 93.81 282 ARG A N 1
ATOM 2212 C CA . ARG A 1 282 ? -0.212 10.432 -26.882 1.00 93.81 282 ARG A CA 1
ATOM 2213 C C . ARG A 1 282 ? -0.685 9.162 -26.182 1.00 93.81 282 ARG A C 1
ATOM 2215 O O . ARG A 1 282 ? -1.758 9.167 -25.594 1.00 93.81 282 ARG A O 1
ATOM 2222 N N . ASP A 1 283 ? 0.107 8.093 -26.226 1.00 94.69 283 ASP A N 1
ATOM 2223 C CA . ASP A 1 283 ? -0.233 6.831 -25.563 1.00 94.69 283 ASP A CA 1
ATOM 2224 C C . ASP A 1 283 ? -0.288 7.005 -24.036 1.00 94.69 283 ASP A C 1
ATOM 2226 O O . ASP A 1 283 ? -1.187 6.481 -23.379 1.00 94.69 283 ASP A O 1
ATOM 2230 N N . ALA A 1 284 ? 0.661 7.754 -23.461 1.00 93.06 284 ALA A N 1
ATOM 2231 C CA . ALA A 1 284 ? 0.695 8.027 -22.026 1.00 93.06 284 ALA A CA 1
ATOM 2232 C C . ALA A 1 284 ? -0.496 8.891 -21.572 1.00 93.06 284 ALA A C 1
ATOM 2234 O O . ALA A 1 284 ? -1.114 8.593 -20.550 1.00 93.06 284 ALA A O 1
ATOM 2235 N N . GLU A 1 285 ? -0.853 9.912 -22.354 1.00 93.12 285 GLU A N 1
ATOM 2236 C CA . GLU A 1 285 ? -2.025 10.760 -22.112 1.00 93.12 285 GLU A CA 1
ATOM 2237 C C . GLU A 1 285 ? -3.339 9.975 -22.239 1.00 93.12 285 GLU A C 1
ATOM 2239 O O . GLU A 1 285 ? -4.197 10.062 -21.360 1.00 93.12 285 GLU A O 1
ATOM 2244 N N . ALA A 1 286 ? -3.483 9.148 -23.281 1.00 94.31 286 ALA A N 1
ATOM 2245 C CA . ALA A 1 286 ? -4.660 8.302 -23.473 1.00 94.31 286 ALA A CA 1
ATOM 2246 C C . ALA A 1 286 ? -4.851 7.321 -22.308 1.00 94.31 286 ALA A C 1
ATOM 2248 O O . ALA A 1 286 ? -5.960 7.156 -21.803 1.00 94.31 286 ALA A O 1
ATOM 2249 N N . LEU A 1 287 ? -3.765 6.708 -21.833 1.00 94.25 287 LEU A N 1
ATOM 2250 C CA . LEU A 1 287 ? -3.816 5.823 -20.676 1.00 94.25 287 LEU A CA 1
ATOM 2251 C C . LEU A 1 287 ? -4.191 6.576 -19.386 1.00 94.25 287 LEU A C 1
ATOM 2253 O O . LEU A 1 287 ? -5.018 6.083 -18.619 1.00 94.25 287 LEU A O 1
ATOM 2257 N N . ALA A 1 288 ? -3.645 7.776 -19.162 1.00 91.12 288 ALA A N 1
ATOM 2258 C CA . ALA A 1 288 ? -4.028 8.604 -18.018 1.00 91.12 288 ALA A CA 1
ATOM 2259 C C . ALA A 1 288 ? -5.527 8.947 -18.044 1.00 91.12 288 ALA A C 1
ATOM 2261 O O . ALA A 1 288 ? -6.218 8.823 -17.031 1.00 91.12 288 ALA A O 1
ATOM 2262 N N . HIS A 1 289 ? -6.052 9.297 -19.221 1.00 90.88 289 HIS A N 1
ATOM 2263 C CA . HIS A 1 289 ? -7.474 9.556 -19.422 1.00 90.88 289 HIS A CA 1
ATOM 2264 C C . HIS A 1 289 ? -8.333 8.308 -19.160 1.00 90.88 289 HIS A C 1
ATOM 2266 O O . HIS A 1 289 ? -9.321 8.386 -18.432 1.00 90.88 289 HIS A O 1
ATOM 2272 N N . ASN A 1 290 ? -7.939 7.141 -19.680 1.00 91.44 290 ASN A N 1
ATOM 2273 C CA . ASN A 1 290 ? -8.658 5.876 -19.473 1.00 91.44 290 ASN A CA 1
ATOM 2274 C C . ASN A 1 290 ? -8.742 5.463 -17.993 1.00 91.44 290 ASN A C 1
ATOM 2276 O O . ASN A 1 290 ? -9.700 4.796 -17.589 1.00 91.44 290 ASN A O 1
ATOM 2280 N N . LEU A 1 291 ? -7.743 5.853 -17.195 1.00 87.06 291 LEU A N 1
ATOM 2281 C CA . LEU A 1 291 ? -7.672 5.606 -15.753 1.00 87.06 291 LEU A CA 1
ATOM 2282 C C . LEU A 1 291 ? -8.277 6.737 -14.904 1.00 87.06 291 LEU A C 1
ATOM 2284 O O . LEU A 1 291 ? -8.451 6.548 -13.703 1.00 87.06 291 LEU A O 1
ATOM 2288 N N . GLY A 1 292 ? -8.600 7.890 -15.499 1.00 86.44 292 GLY A N 1
ATOM 2289 C CA . GLY A 1 292 ? -9.121 9.055 -14.780 1.00 86.44 292 GLY A CA 1
ATOM 2290 C C . GLY A 1 292 ? -8.126 9.667 -13.787 1.00 86.44 292 GLY A C 1
ATOM 2291 O O . GLY A 1 292 ? -8.541 10.182 -12.752 1.00 86.44 292 GLY A O 1
ATOM 2292 N N . ILE A 1 293 ? -6.825 9.581 -14.071 1.00 85.38 293 ILE A N 1
ATOM 2293 C CA . ILE A 1 293 ? -5.749 10.031 -13.173 1.00 85.38 293 ILE A CA 1
ATOM 2294 C C . ILE A 1 293 ? -5.156 11.369 -13.616 1.00 85.38 293 ILE A C 1
ATOM 2296 O O . ILE A 1 293 ? -5.179 11.726 -14.796 1.00 85.38 293 ILE A O 1
ATOM 2300 N N . ALA A 1 294 ? -4.595 12.111 -12.661 1.00 83.62 294 ALA A N 1
ATOM 2301 C CA . ALA A 1 294 ? -3.982 13.401 -12.938 1.00 83.62 294 ALA A CA 1
ATOM 2302 C C . ALA A 1 294 ? -2.734 13.240 -13.821 1.00 83.62 294 ALA A C 1
ATOM 2304 O O . ALA A 1 294 ? -1.846 12.435 -13.536 1.00 83.62 294 ALA A O 1
ATOM 2305 N N . TRP A 1 295 ? -2.646 14.055 -14.871 1.00 89.19 295 TRP A N 1
ATOM 2306 C CA . TRP A 1 295 ? -1.560 14.045 -15.848 1.00 89.19 295 TRP A CA 1
ATOM 2307 C C . TRP A 1 295 ? -0.909 15.423 -15.938 1.00 89.19 295 TRP A C 1
ATOM 2309 O O . TRP A 1 295 ? -1.593 16.442 -16.036 1.00 89.19 295 TRP A O 1
ATOM 2319 N N . ARG A 1 296 ? 0.424 15.461 -15.932 1.00 93.75 296 ARG A N 1
ATOM 2320 C CA . ARG A 1 296 ? 1.205 16.670 -16.219 1.00 93.75 296 ARG A CA 1
ATOM 2321 C C . ARG A 1 296 ? 2.395 16.337 -17.109 1.00 93.75 296 ARG A C 1
ATOM 2323 O O . ARG A 1 296 ? 2.903 15.220 -17.080 1.00 93.75 296 ARG A O 1
ATOM 2330 N N . VAL A 1 297 ? 2.878 17.316 -17.867 1.00 95.88 297 VAL A N 1
ATOM 2331 C CA . VAL A 1 297 ? 4.048 17.155 -18.741 1.00 95.88 297 VAL A CA 1
ATOM 2332 C C . VAL A 1 297 ? 5.152 18.105 -18.296 1.00 95.88 297 VAL A C 1
ATOM 2334 O O . VAL A 1 297 ? 4.921 19.301 -18.142 1.00 95.88 297 VAL A O 1
ATOM 2337 N N . ILE A 1 298 ? 6.355 17.569 -18.093 1.00 97.00 298 ILE A N 1
ATOM 2338 C CA . ILE A 1 298 ? 7.571 18.311 -17.750 1.00 97.00 298 ILE A CA 1
ATOM 2339 C C . ILE A 1 298 ? 8.665 17.894 -18.744 1.00 97.00 298 ILE A C 1
ATOM 2341 O O . ILE A 1 298 ? 9.362 16.904 -18.507 1.00 97.00 298 ILE A O 1
ATOM 2345 N N . PRO A 1 299 ? 8.811 18.597 -19.882 1.00 97.69 299 PRO A N 1
ATOM 2346 C CA . PRO A 1 299 ? 9.859 18.301 -20.854 1.00 97.69 299 PRO A CA 1
ATOM 2347 C C . PRO A 1 299 ? 11.252 18.419 -20.229 1.00 97.69 299 PRO A C 1
ATOM 2349 O O . PRO A 1 299 ? 11.524 19.349 -19.473 1.00 97.69 299 PRO A O 1
ATOM 2352 N N . ILE A 1 300 ? 12.158 17.502 -20.574 1.00 97.94 300 ILE A N 1
ATOM 2353 C CA . ILE A 1 300 ? 13.533 17.506 -20.041 1.00 97.94 300 ILE A CA 1
ATOM 2354 C C . ILE A 1 300 ? 14.522 18.258 -20.933 1.00 97.94 300 ILE A C 1
ATOM 2356 O O . ILE A 1 300 ? 15.707 18.313 -20.626 1.00 97.94 300 ILE A O 1
ATOM 2360 N N . GLU A 1 301 ? 14.047 18.801 -22.051 1.00 96.81 301 GLU A N 1
ATOM 2361 C CA . GLU A 1 301 ? 14.866 19.303 -23.154 1.00 96.81 301 GLU A CA 1
ATOM 2362 C C . GLU A 1 301 ? 15.836 20.421 -22.743 1.00 96.81 301 GLU A C 1
ATOM 2364 O O . GLU A 1 301 ? 17.026 20.367 -23.064 1.00 96.81 301 GLU A O 1
ATOM 2369 N N . GLU A 1 302 ? 15.361 21.405 -21.979 1.00 97.69 302 GLU A N 1
ATOM 2370 C CA . GLU A 1 302 ? 16.195 22.517 -21.511 1.00 97.69 302 GLU A CA 1
ATOM 2371 C C . GLU A 1 302 ? 17.255 22.046 -20.508 1.00 97.69 302 GLU A C 1
ATOM 2373 O O . GLU A 1 302 ? 18.428 22.406 -20.615 1.00 97.69 302 GLU A O 1
ATOM 2378 N N . ILE A 1 303 ? 16.864 21.173 -19.573 1.00 97.88 303 ILE A N 1
ATOM 2379 C CA . ILE A 1 303 ? 17.770 20.602 -18.567 1.00 97.88 303 ILE A CA 1
ATOM 2380 C C . ILE A 1 303 ? 18.830 19.738 -19.256 1.00 97.88 303 ILE A C 1
ATOM 2382 O O . ILE A 1 303 ? 20.016 19.822 -18.936 1.00 97.88 303 ILE A O 1
ATOM 2386 N N . PHE A 1 304 ? 18.417 18.928 -20.231 1.00 97.19 304 PHE A N 1
ATOM 2387 C CA . PHE A 1 304 ? 19.320 18.075 -20.987 1.00 97.19 304 PHE A CA 1
ATOM 2388 C C . PHE A 1 304 ? 20.316 18.907 -21.795 1.00 97.19 304 PHE A C 1
ATOM 2390 O O . PHE A 1 304 ? 21.515 18.653 -21.723 1.00 97.19 304 PHE A O 1
ATOM 2397 N N . THR A 1 305 ? 19.851 19.957 -22.474 1.00 95.62 305 THR A N 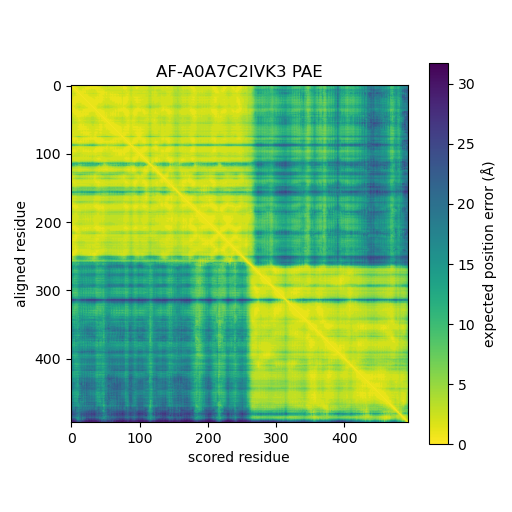1
ATOM 2398 C CA . THR A 1 305 ? 20.717 20.890 -23.210 1.00 95.62 305 THR A CA 1
ATOM 2399 C C . THR A 1 305 ? 21.724 21.577 -22.289 1.00 95.62 305 THR A C 1
ATOM 2401 O O . THR A 1 305 ? 22.905 21.663 -22.628 1.00 95.62 305 THR A O 1
ATOM 2404 N N . ALA A 1 306 ? 21.304 22.005 -21.095 1.00 96.31 306 ALA A N 1
ATOM 2405 C CA . ALA A 1 306 ? 22.211 22.585 -20.108 1.00 96.31 306 ALA A CA 1
ATOM 2406 C C . ALA A 1 306 ? 23.310 21.590 -19.685 1.00 96.31 306 ALA A C 1
ATOM 2408 O O . ALA A 1 306 ? 24.488 21.957 -19.632 1.00 96.31 306 ALA A O 1
ATOM 2409 N N . TYR A 1 307 ? 22.954 20.322 -19.448 1.00 95.38 307 TYR A N 1
ATOM 2410 C CA . TYR A 1 307 ? 23.925 19.259 -19.168 1.00 95.38 307 TYR A CA 1
ATOM 2411 C C . TYR A 1 307 ? 24.883 19.035 -20.339 1.00 95.38 307 TYR A C 1
ATOM 2413 O O . TYR A 1 307 ? 26.089 18.977 -20.115 1.00 95.38 307 TYR A O 1
ATOM 2421 N N . LEU A 1 308 ? 24.378 18.946 -21.574 1.00 94.00 308 LEU A N 1
ATOM 2422 C CA . LEU A 1 308 ? 25.217 18.752 -22.759 1.00 94.00 308 LEU A CA 1
ATOM 2423 C C . LEU A 1 308 ? 26.247 19.874 -22.905 1.00 94.00 308 LEU A C 1
ATOM 2425 O O . LEU A 1 308 ? 27.431 19.577 -23.051 1.00 94.00 308 LEU A O 1
ATOM 2429 N N . ASN A 1 309 ? 25.817 21.132 -22.782 1.00 93.19 309 ASN A N 1
ATOM 2430 C CA . ASN A 1 309 ? 26.698 22.299 -22.869 1.00 93.19 309 ASN A CA 1
ATOM 2431 C C . ASN A 1 309 ? 27.756 22.307 -21.756 1.00 93.19 309 ASN A C 1
ATOM 2433 O O . ASN A 1 309 ? 28.908 22.661 -21.989 1.00 93.19 309 ASN A O 1
ATOM 2437 N N . THR A 1 310 ? 27.369 21.902 -20.545 1.00 95.12 310 THR A N 1
ATOM 2438 C CA . THR A 1 310 ? 28.263 21.897 -19.377 1.00 95.12 310 THR A CA 1
ATOM 2439 C C . THR A 1 310 ? 29.292 20.771 -19.451 1.00 95.12 310 THR A C 1
ATOM 2441 O O . THR A 1 310 ? 30.459 20.970 -19.122 1.00 95.12 310 THR A O 1
ATOM 2444 N N . LEU A 1 311 ? 28.866 19.577 -19.870 1.00 93.88 311 LEU A N 1
ATOM 2445 C CA . LEU A 1 311 ? 29.696 18.373 -19.891 1.00 93.88 311 LEU A CA 1
ATOM 2446 C C . LEU A 1 311 ? 30.577 18.276 -21.142 1.00 93.88 311 LEU A C 1
ATOM 2448 O O . LEU A 1 311 ? 31.599 17.594 -21.104 1.00 93.88 311 LEU A O 1
ATOM 2452 N N . ASN A 1 312 ? 30.232 18.995 -22.215 1.00 90.81 312 ASN A N 1
ATOM 2453 C CA . ASN A 1 312 ? 30.979 19.014 -23.474 1.00 90.81 312 ASN A CA 1
ATOM 2454 C C . ASN A 1 312 ? 31.532 20.418 -23.808 1.00 90.81 312 ASN A C 1
ATOM 2456 O O . ASN A 1 312 ? 31.272 20.947 -24.885 1.00 90.81 312 ASN A O 1
ATOM 2460 N N . PRO A 1 313 ? 32.351 21.048 -22.939 1.00 85.81 313 PRO A N 1
ATOM 2461 C CA . PRO A 1 313 ? 32.782 22.442 -23.115 1.00 85.81 313 PRO A CA 1
ATOM 2462 C C . PRO A 1 313 ? 33.736 22.680 -24.302 1.00 85.81 313 PRO A C 1
ATOM 2464 O O . PRO A 1 313 ? 34.089 23.821 -24.584 1.00 85.81 313 PRO A O 1
ATOM 2467 N N . LYS A 1 314 ? 34.225 21.620 -24.961 1.00 82.25 314 LYS A N 1
ATOM 2468 C CA . LYS A 1 314 ? 35.267 21.682 -26.006 1.00 82.25 314 LYS A CA 1
ATOM 2469 C C . LYS A 1 314 ? 34.868 21.026 -27.332 1.00 82.25 314 LYS A C 1
ATOM 2471 O O . LYS A 1 314 ? 35.728 20.865 -28.195 1.00 82.25 314 LYS A O 1
ATOM 2476 N N . GLY A 1 315 ? 33.619 20.606 -27.501 1.00 79.69 315 GLY A N 1
ATOM 2477 C CA . GLY A 1 315 ? 33.203 19.915 -28.718 1.00 79.69 315 GLY A CA 1
ATOM 2478 C C . GLY A 1 315 ? 31.744 19.494 -28.699 1.00 79.69 315 GLY A C 1
ATOM 2479 O O . GLY A 1 315 ? 31.010 19.783 -27.759 1.00 79.69 315 GLY A O 1
ATOM 2480 N N . GLU A 1 316 ? 31.338 18.802 -29.755 1.00 85.19 316 GLU A N 1
ATOM 2481 C CA . GLU A 1 316 ? 29.997 18.238 -29.866 1.00 85.19 316 GLU A CA 1
ATOM 2482 C C . GLU A 1 316 ? 29.858 16.979 -28.992 1.00 85.19 316 GLU A C 1
ATOM 2484 O O . GLU A 1 316 ? 30.818 16.209 -28.862 1.00 85.19 316 GLU A O 1
ATOM 2489 N N . PRO A 1 317 ? 28.682 16.755 -28.376 1.00 85.62 317 PRO A N 1
ATOM 2490 C CA . PRO A 1 317 ? 28.427 15.548 -27.602 1.00 85.62 317 PRO A CA 1
ATOM 2491 C C . PRO A 1 317 ? 28.508 14.306 -28.493 1.00 85.62 317 PRO A C 1
ATOM 2493 O O . PRO A 1 317 ? 28.070 14.321 -29.643 1.00 85.62 317 PRO A O 1
ATOM 2496 N N . ARG A 1 318 ? 29.025 13.202 -27.944 1.00 88.06 318 ARG A N 1
ATOM 2497 C CA . ARG A 1 318 ? 29.156 11.933 -28.687 1.00 88.06 318 ARG A CA 1
ATOM 2498 C C . ARG A 1 318 ? 27.826 11.212 -28.874 1.00 88.06 318 ARG A C 1
ATOM 2500 O O . ARG A 1 318 ? 27.714 10.393 -29.781 1.00 88.06 318 ARG A O 1
ATOM 2507 N N . ILE A 1 319 ? 26.840 11.534 -28.034 1.00 86.69 319 ILE A N 1
ATOM 2508 C CA . ILE A 1 319 ? 25.534 10.867 -27.975 1.00 86.69 319 ILE A CA 1
ATOM 2509 C C . ILE A 1 319 ? 25.732 9.361 -27.766 1.00 86.69 319 ILE A C 1
ATOM 2511 O O . ILE A 1 319 ? 25.196 8.523 -28.489 1.00 86.69 319 ILE A O 1
ATOM 2515 N N . ASP A 1 320 ? 26.561 9.031 -26.777 1.00 90.69 320 ASP A N 1
ATOM 2516 C CA . ASP A 1 320 ? 26.771 7.664 -26.331 1.00 90.69 320 ASP A CA 1
ATOM 2517 C C . ASP A 1 320 ? 25.998 7.395 -25.027 1.00 90.69 320 ASP A C 1
ATOM 2519 O O . ASP A 1 320 ? 25.158 8.182 -24.574 1.00 90.69 320 ASP A O 1
ATOM 2523 N N . VAL A 1 321 ? 26.255 6.238 -24.415 1.00 91.31 321 VAL A N 1
ATOM 2524 C CA . VAL A 1 321 ? 25.592 5.796 -23.181 1.00 91.31 321 VAL A CA 1
ATOM 2525 C C . VAL A 1 321 ? 25.704 6.837 -22.053 1.00 91.31 321 VAL A C 1
ATOM 2527 O O . VAL A 1 321 ? 24.854 6.860 -21.159 1.00 91.31 321 VAL A O 1
ATOM 2530 N N . ALA A 1 322 ? 26.719 7.706 -22.050 1.00 94.00 322 ALA A N 1
ATOM 2531 C CA . ALA A 1 322 ? 26.827 8.786 -21.077 1.00 94.00 322 ALA A CA 1
ATOM 2532 C C . ALA A 1 322 ? 25.684 9.803 -21.229 1.00 94.00 322 ALA A C 1
ATOM 2534 O O . ALA A 1 322 ? 24.972 10.054 -20.250 1.00 94.00 322 ALA A O 1
ATOM 2535 N N . GLU A 1 323 ? 25.465 10.345 -22.431 1.00 94.81 323 GLU A N 1
ATOM 2536 C CA . GLU A 1 323 ? 24.383 11.300 -22.698 1.00 94.81 323 GLU A CA 1
ATOM 2537 C C . GLU A 1 323 ? 22.993 10.660 -22.600 1.00 94.81 323 GLU A C 1
ATOM 2539 O O . GLU A 1 323 ? 22.060 11.291 -22.092 1.00 94.81 323 GLU A O 1
ATOM 2544 N N . GLU A 1 324 ? 22.846 9.398 -23.017 1.00 95.00 324 GLU A N 1
ATOM 2545 C CA . GLU A 1 324 ? 21.603 8.640 -22.823 1.00 95.00 324 GLU A CA 1
ATOM 2546 C C . GLU A 1 324 ? 21.244 8.552 -21.326 1.00 95.00 324 GLU A C 1
ATOM 2548 O O . GLU A 1 324 ? 20.137 8.906 -20.908 1.00 95.00 324 GLU A O 1
ATOM 2553 N N . ASN A 1 325 ? 22.209 8.173 -20.480 1.00 96.06 325 ASN A N 1
ATOM 2554 C CA . ASN A 1 325 ? 21.998 8.047 -19.037 1.00 96.06 325 ASN A CA 1
ATOM 2555 C C . ASN A 1 325 ? 21.712 9.387 -18.341 1.00 96.06 325 ASN A C 1
ATOM 2557 O O . ASN A 1 325 ? 21.027 9.405 -17.317 1.00 96.06 325 ASN A O 1
ATOM 2561 N N . VAL A 1 326 ? 22.232 10.510 -18.848 1.00 96.94 326 VAL A N 1
ATOM 2562 C CA . VAL A 1 326 ? 21.916 11.841 -18.302 1.00 96.94 326 VAL A CA 1
ATOM 2563 C C . VAL A 1 326 ? 20.419 12.121 -18.408 1.00 96.94 326 VAL A C 1
ATOM 2565 O O . VAL A 1 326 ? 19.821 12.557 -17.425 1.00 96.94 326 VAL A O 1
ATOM 2568 N N . GLN A 1 327 ? 19.789 11.807 -19.543 1.00 97.88 327 GLN A N 1
ATOM 2569 C CA . GLN A 1 327 ? 18.343 11.989 -19.707 1.00 97.88 327 GLN A CA 1
ATOM 2570 C C . GLN A 1 327 ? 17.549 11.174 -18.681 1.00 97.88 327 GLN A C 1
ATOM 2572 O O . GLN A 1 327 ? 16.631 11.701 -18.053 1.00 97.88 327 GLN A O 1
ATOM 2577 N N . ALA A 1 328 ? 17.921 9.910 -18.457 1.00 97.06 328 ALA A N 1
ATOM 2578 C CA . ALA A 1 328 ? 17.278 9.078 -17.441 1.00 97.06 328 ALA A CA 1
ATOM 2579 C C . ALA A 1 328 ? 17.432 9.673 -16.027 1.00 97.06 328 ALA A C 1
ATOM 2581 O O . ALA A 1 328 ? 16.454 9.743 -15.284 1.00 97.06 328 ALA A O 1
ATOM 2582 N N . ARG A 1 329 ? 18.621 10.178 -15.666 1.00 97.94 329 ARG A N 1
ATOM 2583 C CA . ARG A 1 329 ? 18.868 10.818 -14.358 1.00 97.94 329 ARG A CA 1
ATOM 2584 C C . ARG A 1 329 ? 18.099 12.120 -14.164 1.00 97.94 329 ARG A C 1
ATOM 2586 O O . ARG A 1 329 ? 17.617 12.378 -13.065 1.00 97.94 329 ARG A O 1
ATOM 2593 N N . ILE A 1 330 ? 17.940 12.924 -15.215 1.00 98.38 330 ILE A N 1
ATOM 2594 C CA . ILE A 1 330 ? 17.106 14.133 -15.160 1.00 98.38 330 ILE A CA 1
ATOM 2595 C C . ILE A 1 330 ? 15.663 13.757 -14.803 1.00 98.38 330 ILE A C 1
ATOM 2597 O O . ILE A 1 330 ? 15.083 14.364 -13.904 1.00 98.38 330 ILE A O 1
ATOM 2601 N N . ARG A 1 331 ? 15.110 12.717 -15.442 1.00 98.12 331 ARG A N 1
ATOM 2602 C CA . ARG A 1 331 ? 13.765 12.207 -15.128 1.00 98.12 331 ARG A CA 1
ATOM 2603 C C . ARG A 1 331 ? 13.657 11.730 -13.679 1.00 98.12 331 ARG A C 1
ATOM 2605 O O . ARG A 1 331 ? 12.722 12.117 -12.984 1.00 98.12 331 ARG A O 1
ATOM 2612 N N . GLY A 1 332 ? 14.646 10.969 -13.204 1.00 97.06 332 GLY A N 1
ATOM 2613 C CA . GLY A 1 332 ? 14.731 10.552 -11.801 1.00 97.06 332 GLY A CA 1
ATOM 2614 C C . GLY A 1 332 ? 14.703 11.742 -10.833 1.00 97.06 332 GLY A C 1
ATOM 2615 O O . GLY A 1 332 ? 13.901 11.763 -9.903 1.00 97.06 332 GLY A O 1
ATOM 2616 N N . ASN A 1 333 ? 15.507 12.777 -11.094 1.00 97.81 333 ASN A N 1
ATOM 2617 C CA . ASN A 1 333 ? 15.553 13.986 -10.267 1.00 97.81 333 ASN A CA 1
ATOM 2618 C C . ASN A 1 333 ? 14.225 14.758 -10.252 1.00 97.81 333 ASN A C 1
ATOM 2620 O O . ASN A 1 333 ? 13.819 15.236 -9.194 1.00 97.81 333 ASN A O 1
ATOM 2624 N N . ILE A 1 334 ? 13.534 14.866 -11.392 1.00 97.69 334 ILE A N 1
ATOM 2625 C CA . ILE A 1 334 ? 12.212 15.507 -11.471 1.00 97.69 334 ILE A CA 1
ATOM 2626 C C . ILE A 1 334 ? 11.204 14.762 -10.590 1.00 97.69 334 ILE A C 1
ATOM 2628 O O . ILE A 1 334 ? 10.519 15.389 -9.782 1.00 97.69 334 ILE A O 1
ATOM 2632 N N . LEU A 1 335 ? 11.136 13.431 -10.703 1.00 96.88 335 LEU A N 1
ATOM 2633 C CA . LEU A 1 335 ? 10.215 12.619 -9.902 1.00 96.88 335 LEU A CA 1
ATOM 2634 C C . LEU A 1 335 ? 10.519 12.719 -8.404 1.00 96.88 335 LEU A C 1
ATOM 2636 O O . LEU A 1 335 ? 9.602 12.890 -7.605 1.00 96.88 335 LEU A O 1
ATOM 2640 N N . MET A 1 336 ? 11.797 12.682 -8.020 1.00 96.69 336 MET A N 1
ATOM 2641 C CA . MET A 1 336 ? 12.196 12.837 -6.618 1.00 96.69 336 MET A CA 1
ATOM 2642 C C . MET A 1 336 ? 11.891 14.237 -6.076 1.00 96.69 336 MET A C 1
ATOM 2644 O O . MET A 1 336 ? 11.482 14.375 -4.926 1.00 96.69 336 MET A O 1
ATOM 2648 N N . PHE A 1 337 ? 12.033 15.283 -6.893 1.00 96.50 337 PHE A N 1
ATOM 2649 C CA . PHE A 1 337 ? 11.636 16.637 -6.508 1.00 96.50 337 PHE A CA 1
ATOM 2650 C C . PHE A 1 337 ? 10.125 16.745 -6.263 1.00 96.50 337 PHE A C 1
ATOM 2652 O O . PHE A 1 337 ? 9.710 17.322 -5.257 1.00 96.50 337 PHE A O 1
ATOM 2659 N N . ILE A 1 338 ? 9.308 16.158 -7.143 1.00 94.19 338 ILE A N 1
ATOM 2660 C CA . ILE A 1 338 ? 7.850 16.090 -6.969 1.00 94.19 338 ILE A CA 1
ATOM 2661 C C . ILE A 1 338 ? 7.509 15.314 -5.696 1.00 94.19 338 ILE A C 1
ATOM 2663 O O . ILE A 1 338 ? 6.757 15.817 -4.872 1.00 94.19 338 ILE A O 1
ATOM 2667 N N . SER A 1 339 ? 8.109 14.142 -5.491 1.00 91.56 339 SER A N 1
ATOM 2668 C CA . SER A 1 339 ? 7.929 13.324 -4.287 1.00 91.56 339 SER A CA 1
ATOM 2669 C C . SER A 1 339 ? 8.237 14.091 -3.002 1.00 91.56 339 SER A C 1
ATOM 2671 O O . SER A 1 339 ? 7.390 14.168 -2.117 1.00 91.56 339 SER A O 1
ATOM 2673 N N . ASN A 1 340 ? 9.394 14.752 -2.929 1.00 88.31 340 ASN A N 1
ATOM 2674 C CA . ASN A 1 340 ? 9.790 15.526 -1.753 1.00 88.31 340 ASN A CA 1
ATOM 2675 C C . ASN A 1 340 ? 8.858 16.712 -1.474 1.00 88.31 340 ASN A C 1
ATOM 2677 O O . ASN A 1 340 ? 8.682 17.097 -0.319 1.00 88.31 340 ASN A O 1
ATOM 2681 N N . ARG A 1 341 ? 8.300 17.328 -2.522 1.00 91.12 341 ARG A N 1
ATOM 2682 C CA . ARG A 1 341 ? 7.467 18.528 -2.392 1.00 91.12 341 ARG A CA 1
ATOM 2683 C C . ARG A 1 341 ? 5.991 18.220 -2.167 1.00 91.12 341 ARG A C 1
ATOM 2685 O O . ARG A 1 341 ? 5.322 18.970 -1.466 1.00 91.12 341 ARG A O 1
ATOM 2692 N N . GLU A 1 342 ? 5.493 17.163 -2.790 1.00 88.31 342 GLU A N 1
ATOM 2693 C CA . GLU A 1 342 ? 4.067 16.828 -2.854 1.00 88.31 342 GLU A CA 1
ATOM 2694 C C . GLU A 1 342 ? 3.723 15.579 -2.024 1.00 88.31 342 GLU A C 1
ATOM 2696 O O . GLU A 1 342 ? 2.551 15.297 -1.816 1.00 88.31 342 GLU A O 1
ATOM 2701 N N . GLY A 1 343 ? 4.716 14.852 -1.497 1.00 78.88 343 GLY A N 1
ATOM 2702 C CA . GLY A 1 343 ? 4.508 13.703 -0.607 1.00 78.88 343 GLY A CA 1
ATOM 2703 C C . GLY A 1 343 ? 4.213 12.376 -1.315 1.00 78.88 343 GLY A C 1
ATOM 2704 O O . GLY A 1 343 ? 3.860 11.404 -0.653 1.00 78.88 343 GLY A O 1
ATOM 2705 N N . TYR A 1 344 ? 4.363 12.304 -2.641 1.00 87.19 344 TYR A N 1
ATOM 2706 C CA . TYR A 1 344 ? 4.141 11.075 -3.410 1.00 87.19 344 TYR A CA 1
ATOM 2707 C C . TYR A 1 344 ? 5.264 10.046 -3.226 1.00 87.19 344 TYR A C 1
ATOM 2709 O O . TYR A 1 344 ? 6.438 10.404 -3.152 1.00 87.19 344 TYR A O 1
ATOM 2717 N N . LEU A 1 345 ? 4.930 8.754 -3.265 1.00 87.31 345 LEU A N 1
ATOM 2718 C CA . LEU A 1 345 ? 5.910 7.674 -3.414 1.00 87.31 345 LEU A CA 1
ATOM 2719 C C . LEU A 1 345 ? 6.223 7.458 -4.902 1.00 87.31 345 LEU A C 1
ATOM 2721 O O . LEU A 1 345 ? 5.334 7.118 -5.680 1.00 87.31 345 LEU A O 1
ATOM 2725 N N . VAL A 1 346 ? 7.487 7.611 -5.308 1.00 93.44 346 VAL A N 1
ATOM 2726 C CA . VAL A 1 346 ? 7.899 7.322 -6.694 1.00 93.44 346 VAL A CA 1
ATOM 2727 C C . VAL A 1 346 ? 7.934 5.809 -6.925 1.00 93.44 346 VAL A C 1
ATOM 2729 O O . VAL A 1 346 ? 8.638 5.089 -6.213 1.00 93.44 346 VAL A O 1
ATOM 2732 N N . LEU A 1 347 ? 7.217 5.336 -7.947 1.00 93.31 347 LEU A N 1
ATOM 2733 C CA . LEU A 1 347 ? 7.236 3.940 -8.386 1.00 93.31 347 LEU A CA 1
ATOM 2734 C C . LEU A 1 347 ? 8.207 3.774 -9.563 1.00 93.31 347 LEU A C 1
ATOM 2736 O O . LEU A 1 347 ? 7.987 4.336 -10.635 1.00 93.31 347 LEU A O 1
ATOM 2740 N N . SER A 1 348 ? 9.269 2.990 -9.372 1.00 93.94 348 SER A N 1
ATOM 2741 C CA . SER A 1 348 ? 10.161 2.584 -10.463 1.00 93.94 348 SER A CA 1
ATOM 2742 C C . SER A 1 348 ? 9.486 1.510 -11.320 1.00 93.94 348 SER A C 1
ATOM 2744 O O . SER A 1 348 ? 8.807 0.616 -10.806 1.00 93.94 348 SER A O 1
ATOM 2746 N N . THR A 1 349 ? 9.693 1.587 -12.634 1.00 94.56 349 THR A N 1
ATOM 2747 C CA . THR A 1 349 ? 9.010 0.756 -13.638 1.00 94.56 349 THR A CA 1
ATOM 2748 C C . THR A 1 349 ? 9.906 -0.298 -14.291 1.00 94.56 349 THR A C 1
ATOM 2750 O O . THR A 1 349 ? 9.451 -1.001 -15.193 1.00 94.56 349 THR A O 1
ATOM 2753 N N . GLY A 1 350 ? 11.155 -0.439 -13.830 1.00 93.62 350 GLY A N 1
ATOM 2754 C CA . GLY A 1 350 ? 12.076 -1.460 -14.332 1.00 93.62 350 GLY A CA 1
ATOM 2755 C C . GLY A 1 350 ? 11.547 -2.871 -14.071 1.00 93.62 350 GLY A C 1
ATOM 2756 O O . GLY A 1 350 ? 11.178 -3.200 -12.941 1.00 93.62 350 GLY A O 1
ATOM 2757 N N . ASN A 1 351 ? 11.504 -3.705 -15.110 1.00 95.44 351 ASN A N 1
ATOM 2758 C CA . ASN A 1 351 ? 11.036 -5.089 -14.990 1.00 95.44 351 ASN A CA 1
ATOM 2759 C C . ASN A 1 351 ? 12.177 -6.085 -14.732 1.00 95.44 351 ASN A C 1
ATOM 2761 O O . ASN A 1 351 ? 13.362 -5.749 -14.840 1.00 95.44 351 ASN A O 1
ATOM 2765 N N . LYS A 1 352 ? 11.834 -7.339 -14.412 1.00 93.88 352 LYS A N 1
ATOM 2766 C CA . LYS A 1 352 ? 12.822 -8.375 -14.073 1.00 93.88 352 LYS A CA 1
ATOM 2767 C C . LYS A 1 352 ? 13.850 -8.586 -15.177 1.00 93.88 352 LYS A C 1
ATOM 2769 O O . LYS A 1 352 ? 15.027 -8.768 -14.873 1.00 93.88 352 LYS A O 1
ATOM 2774 N N . SER A 1 353 ? 13.429 -8.547 -16.439 1.00 96.25 353 SER A N 1
ATOM 2775 C CA . SER A 1 353 ? 14.309 -8.788 -17.585 1.00 96.25 353 SER A CA 1
ATOM 2776 C C . SER A 1 353 ? 15.351 -7.681 -17.737 1.00 96.25 353 SER A C 1
ATOM 2778 O O . SER A 1 353 ? 16.536 -7.971 -17.898 1.00 96.25 353 SER A O 1
ATOM 2780 N N . GLU A 1 354 ? 14.934 -6.419 -17.605 1.00 95.44 354 GLU A N 1
ATOM 2781 C CA . GLU A 1 354 ? 15.817 -5.243 -17.629 1.00 95.44 354 GLU A CA 1
ATOM 2782 C C . GLU A 1 354 ? 16.807 -5.257 -16.457 1.00 95.44 354 GLU A C 1
ATOM 2784 O O . GLU A 1 354 ? 18.022 -5.161 -16.659 1.00 95.44 354 GLU A O 1
ATOM 2789 N N . LEU A 1 355 ? 16.309 -5.458 -15.232 1.00 93.31 355 LEU A N 1
ATOM 2790 C CA . LEU A 1 355 ? 17.137 -5.527 -14.024 1.00 93.31 355 LEU A CA 1
ATOM 2791 C C . LEU A 1 355 ? 18.113 -6.709 -14.052 1.00 93.31 355 LEU A C 1
ATOM 2793 O O . LEU A 1 355 ? 19.236 -6.606 -13.542 1.00 93.31 355 LEU A O 1
ATOM 2797 N N . ALA A 1 356 ? 17.708 -7.832 -14.652 1.00 93.69 356 ALA A N 1
ATOM 2798 C CA . ALA A 1 356 ? 18.551 -9.007 -14.782 1.00 93.69 356 ALA A CA 1
ATOM 2799 C C . ALA A 1 356 ? 19.799 -8.684 -15.592 1.00 93.69 356 ALA A C 1
ATOM 2801 O O . ALA A 1 356 ? 20.896 -8.853 -15.078 1.00 93.69 356 ALA A O 1
ATOM 2802 N N . VAL A 1 357 ? 19.660 -8.161 -16.809 1.00 95.31 357 VAL A N 1
ATOM 2803 C CA . VAL A 1 357 ? 20.812 -7.875 -17.685 1.00 95.31 357 VAL A CA 1
ATOM 2804 C C . VAL A 1 357 ? 21.435 -6.494 -17.455 1.00 95.31 357 VAL A C 1
ATOM 2806 O O . VAL A 1 357 ? 22.392 -6.125 -18.135 1.00 95.31 357 VAL A O 1
ATOM 2809 N N . GLY A 1 358 ? 20.915 -5.727 -16.493 1.00 92.75 358 GLY A N 1
ATOM 2810 C CA . GLY A 1 358 ? 21.397 -4.388 -16.159 1.00 92.75 358 GLY A CA 1
ATOM 2811 C C . GLY A 1 358 ? 21.078 -3.340 -17.221 1.00 92.75 358 GLY A C 1
ATOM 2812 O O . GLY A 1 358 ? 21.823 -2.358 -17.332 1.00 92.75 358 GLY A O 1
ATOM 2813 N N . TYR A 1 359 ? 20.006 -3.547 -17.989 1.00 94.25 359 TYR A N 1
ATOM 2814 C CA . TYR A 1 359 ? 19.470 -2.593 -18.960 1.00 94.25 359 TYR A CA 1
ATOM 2815 C C . TYR A 1 359 ? 18.643 -1.524 -18.239 1.00 94.25 359 TYR A C 1
ATOM 2817 O O . TYR A 1 359 ? 17.427 -1.456 -18.355 1.00 94.25 359 TYR A O 1
ATOM 2825 N N . CYS A 1 360 ? 19.335 -0.763 -17.396 1.00 92.81 360 CYS A N 1
ATOM 2826 C CA . CYS A 1 360 ? 18.781 0.276 -16.542 1.00 92.81 360 CYS A CA 1
ATOM 2827 C C . CYS A 1 360 ? 19.859 1.307 -16.182 1.00 92.81 360 CYS A C 1
ATOM 2829 O O . CYS A 1 360 ? 21.070 1.020 -16.217 1.00 92.81 360 CYS A O 1
ATOM 2831 N N . THR A 1 361 ? 19.434 2.497 -15.781 1.00 93.81 361 THR A N 1
ATOM 2832 C CA . THR A 1 361 ? 20.297 3.608 -15.386 1.00 93.81 361 THR A CA 1
ATOM 2833 C C . THR A 1 361 ? 20.214 3.848 -13.880 1.00 93.81 361 THR A C 1
ATOM 2835 O O . THR A 1 361 ? 19.189 4.269 -13.345 1.00 93.81 361 THR A O 1
ATOM 2838 N N . LEU A 1 362 ? 21.342 3.683 -13.179 1.00 92.69 362 LEU A N 1
ATOM 2839 C CA . LEU A 1 362 ? 21.443 4.089 -11.774 1.00 92.69 362 LEU A CA 1
ATOM 2840 C C . LEU A 1 362 ? 21.092 5.571 -11.611 1.00 92.69 362 LEU A C 1
ATOM 2842 O O . LEU A 1 362 ? 21.632 6.428 -12.325 1.00 92.69 362 LEU A O 1
ATOM 2846 N N . TYR A 1 363 ? 20.210 5.836 -10.646 1.00 94.00 363 TYR A N 1
ATOM 2847 C CA . TYR A 1 363 ? 19.644 7.154 -10.335 1.00 94.00 363 TYR A CA 1
ATOM 2848 C C . TYR A 1 363 ? 18.767 7.744 -11.456 1.00 94.00 363 TYR A C 1
ATOM 2850 O O . TYR A 1 363 ? 18.399 8.915 -11.407 1.00 94.00 363 TYR A O 1
ATOM 2858 N N . GLY A 1 364 ? 18.432 6.940 -12.469 1.00 94.44 364 GLY A N 1
ATOM 2859 C CA . GLY A 1 364 ? 17.489 7.272 -13.531 1.00 94.44 364 GLY A CA 1
ATOM 2860 C C . GLY A 1 364 ? 16.173 6.522 -13.366 1.00 94.44 364 GLY A C 1
ATOM 2861 O O . GLY A 1 364 ? 15.418 6.799 -12.441 1.00 94.44 364 GLY A O 1
ATOM 2862 N N . ASP A 1 365 ? 15.916 5.556 -14.244 1.00 93.38 365 ASP A N 1
ATOM 2863 C CA . ASP A 1 365 ? 14.739 4.668 -14.211 1.00 93.38 365 ASP A CA 1
ATOM 2864 C C . ASP A 1 365 ? 14.657 3.784 -12.948 1.00 93.38 365 ASP A C 1
ATOM 2866 O O . ASP A 1 365 ? 13.577 3.351 -12.537 1.00 93.38 365 ASP A O 1
ATOM 2870 N N . MET A 1 366 ? 15.793 3.556 -12.288 1.00 94.06 366 MET A N 1
ATOM 2871 C CA . MET A 1 366 ? 15.871 2.870 -10.999 1.00 94.06 366 MET A CA 1
ATOM 2872 C C . MET A 1 366 ? 15.453 3.749 -9.812 1.00 94.06 366 MET A C 1
ATOM 2874 O O . MET A 1 366 ? 15.307 3.229 -8.707 1.00 94.06 366 MET A O 1
ATOM 2878 N N . SER A 1 367 ? 15.290 5.063 -10.001 1.00 93.88 367 SER A N 1
ATOM 2879 C CA . SER A 1 367 ? 14.866 5.971 -8.933 1.00 93.88 367 SER A CA 1
ATOM 2880 C C . SER A 1 367 ? 13.422 5.682 -8.532 1.00 93.88 367 SER A C 1
ATOM 2882 O O . SER A 1 367 ? 12.510 5.740 -9.353 1.00 93.88 367 SER A O 1
ATOM 2884 N N . GLY A 1 368 ? 13.213 5.375 -7.255 1.00 91.88 368 GLY A N 1
ATOM 2885 C CA . GLY A 1 368 ? 11.901 5.059 -6.709 1.00 91.88 368 GLY A CA 1
ATOM 2886 C C . GLY A 1 368 ? 11.985 4.602 -5.259 1.00 91.88 368 GLY A C 1
ATOM 2887 O O . GLY A 1 368 ? 13.045 4.183 -4.798 1.00 91.88 368 GLY A O 1
ATOM 2888 N N . GLY A 1 369 ? 10.866 4.671 -4.541 1.00 87.12 369 GLY A N 1
ATOM 2889 C CA . GLY A 1 369 ? 10.722 4.049 -3.223 1.00 87.12 369 GLY A CA 1
ATOM 2890 C C . GLY A 1 369 ? 10.214 2.604 -3.290 1.00 87.12 369 GLY A C 1
ATOM 2891 O O . GLY A 1 369 ? 10.388 1.856 -2.335 1.00 87.12 369 GLY A O 1
ATOM 2892 N N . LEU A 1 370 ? 9.636 2.195 -4.426 1.00 87.88 370 LEU A N 1
ATOM 2893 C CA . LEU A 1 370 ? 9.179 0.829 -4.698 1.00 87.88 370 LEU A CA 1
ATOM 2894 C C . LEU A 1 370 ? 9.327 0.516 -6.195 1.00 87.88 370 LEU A C 1
ATOM 2896 O O . LEU A 1 370 ? 9.038 1.368 -7.035 1.00 87.88 370 LEU A O 1
ATOM 2900 N N . SER A 1 371 ? 9.752 -0.699 -6.543 1.00 90.38 371 SER A N 1
ATOM 2901 C CA . SER A 1 371 ? 9.858 -1.181 -7.926 1.00 90.38 371 SER A CA 1
ATOM 2902 C C . SER A 1 371 ? 8.835 -2.292 -8.182 1.00 90.38 371 SER A C 1
ATOM 2904 O O . SER A 1 371 ? 9.068 -3.472 -7.919 1.00 90.38 371 SER A O 1
ATOM 2906 N N . VAL A 1 372 ? 7.656 -1.897 -8.670 1.00 89.19 372 VAL A N 1
ATOM 2907 C CA . VAL A 1 372 ? 6.463 -2.766 -8.742 1.00 89.19 372 VAL A CA 1
ATOM 2908 C C . VAL A 1 372 ? 6.669 -3.957 -9.682 1.00 89.19 372 VAL A C 1
ATOM 2910 O O . VAL A 1 372 ? 6.177 -5.048 -9.411 1.00 89.19 372 VAL A O 1
ATOM 2913 N N . LEU A 1 373 ? 7.421 -3.765 -10.768 1.00 93.62 373 LEU A N 1
ATOM 2914 C CA . LEU A 1 373 ? 7.647 -4.785 -11.798 1.00 93.62 373 LEU A CA 1
ATOM 2915 C C . LEU A 1 373 ? 8.981 -5.529 -11.639 1.00 93.62 373 LEU A C 1
ATOM 2917 O O . LEU A 1 373 ? 9.323 -6.342 -12.496 1.00 93.62 373 LEU A O 1
ATOM 2921 N N . ALA A 1 374 ? 9.722 -5.297 -10.550 1.00 90.44 374 ALA A N 1
ATOM 2922 C CA . ALA A 1 374 ? 11.092 -5.786 -10.388 1.00 90.44 374 ALA A CA 1
ATOM 2923 C C . ALA A 1 374 ? 11.255 -7.309 -10.520 1.00 90.44 374 ALA A C 1
ATOM 2925 O O . ALA A 1 374 ? 12.329 -7.779 -10.899 1.00 90.44 374 ALA A O 1
ATOM 2926 N N . ASP A 1 375 ? 10.209 -8.080 -10.205 1.00 88.12 375 ASP A N 1
ATOM 2927 C CA . ASP A 1 375 ? 10.197 -9.540 -10.335 1.00 88.12 375 ASP A CA 1
ATOM 2928 C C . ASP A 1 375 ? 9.245 -10.054 -11.432 1.00 88.12 375 ASP A C 1
ATOM 2930 O O . ASP A 1 375 ? 8.996 -11.249 -11.524 1.00 88.12 375 ASP A O 1
ATOM 2934 N N . VAL A 1 376 ? 8.747 -9.179 -12.310 1.00 93.94 376 VAL A N 1
ATOM 2935 C CA . VAL A 1 376 ? 7.894 -9.545 -13.452 1.00 93.94 376 VAL A CA 1
ATOM 2936 C C . VAL A 1 376 ? 8.743 -9.594 -14.734 1.00 93.94 376 VAL A C 1
ATOM 2938 O O . VAL A 1 376 ? 9.278 -8.559 -15.128 1.00 93.94 376 VAL A O 1
ATOM 2941 N N . PRO A 1 377 ? 8.908 -10.746 -15.416 1.00 95.31 377 PRO A N 1
ATOM 2942 C CA . PRO A 1 377 ? 9.577 -10.806 -16.723 1.00 95.31 377 PRO A CA 1
ATOM 2943 C C . PRO A 1 377 ? 8.845 -9.982 -17.793 1.00 95.31 377 PRO A C 1
ATOM 2945 O O . PRO A 1 377 ? 7.619 -9.876 -17.758 1.00 95.31 377 PRO A O 1
ATOM 2948 N N . LYS A 1 378 ? 9.557 -9.427 -18.781 1.00 96.12 378 LYS A N 1
ATOM 2949 C CA . LYS A 1 378 ? 8.965 -8.558 -19.816 1.00 96.12 378 LYS A CA 1
ATOM 2950 C C . LYS A 1 378 ? 7.812 -9.231 -20.562 1.00 96.12 378 LYS A C 1
ATOM 2952 O O . LYS A 1 378 ? 6.787 -8.596 -20.798 1.00 96.12 378 LYS A O 1
ATOM 2957 N N . MET A 1 379 ? 7.941 -10.510 -20.913 1.00 95.69 379 MET A N 1
ATOM 2958 C CA . MET A 1 379 ? 6.865 -11.249 -21.581 1.00 95.69 379 MET A CA 1
ATOM 2959 C C . MET A 1 379 ? 5.614 -11.355 -20.699 1.00 95.69 379 MET A C 1
ATOM 2961 O O . MET A 1 379 ? 4.503 -11.165 -21.194 1.00 95.69 379 MET A O 1
ATOM 2965 N N . MET A 1 380 ? 5.796 -11.533 -19.389 1.00 94.94 380 MET A N 1
ATOM 2966 C CA . MET A 1 380 ? 4.702 -11.521 -18.416 1.00 94.94 380 MET A CA 1
ATOM 2967 C C . MET A 1 380 ? 4.081 -10.124 -18.274 1.00 94.94 380 MET A C 1
ATOM 2969 O O . MET A 1 380 ? 2.868 -10.021 -18.134 1.00 94.94 380 MET A O 1
ATOM 2973 N N . VAL A 1 381 ? 4.856 -9.036 -18.394 1.00 96.50 381 VAL A N 1
ATOM 2974 C CA . VAL A 1 381 ? 4.299 -7.666 -18.445 1.00 96.50 381 VAL A CA 1
ATOM 2975 C C . VAL A 1 381 ? 3.304 -7.525 -19.605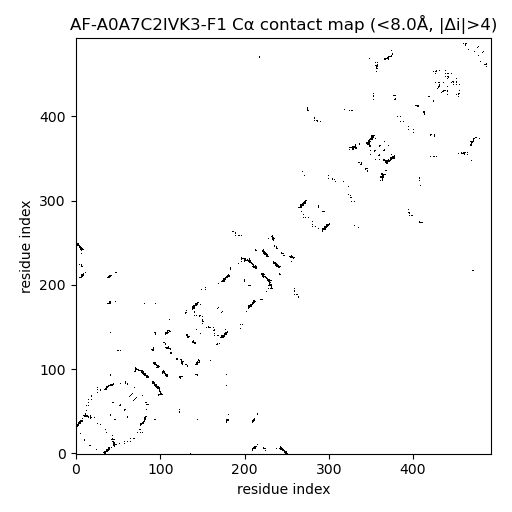 1.00 96.50 381 VAL A C 1
ATOM 2977 O O . VAL A 1 381 ? 2.208 -6.999 -19.409 1.00 96.50 381 VAL A O 1
ATOM 2980 N N . TYR A 1 382 ? 3.633 -8.035 -20.799 1.00 96.00 382 TYR A N 1
ATOM 2981 C CA . TYR A 1 382 ? 2.701 -8.022 -21.935 1.00 96.00 382 TYR A CA 1
ATOM 2982 C C . TYR A 1 382 ? 1.459 -8.889 -21.691 1.00 96.00 382 TYR A C 1
ATOM 2984 O O . TYR A 1 382 ? 0.357 -8.496 -22.072 1.00 96.00 382 TYR A O 1
ATOM 2992 N N . GLU A 1 383 ? 1.612 -10.063 -21.077 1.00 95.75 383 GLU A N 1
ATOM 2993 C CA . GLU A 1 383 ? 0.483 -10.930 -20.713 1.00 95.75 383 GLU A CA 1
ATOM 2994 C C . GLU A 1 383 ? -0.451 -10.252 -19.707 1.00 95.75 383 GLU A C 1
ATOM 2996 O O . GLU A 1 383 ? -1.661 -10.220 -19.927 1.00 95.75 383 GLU A O 1
ATOM 3001 N N . LEU A 1 384 ? 0.106 -9.626 -18.667 1.00 94.44 384 LEU A N 1
ATOM 3002 C CA . LEU A 1 384 ? -0.646 -8.859 -17.675 1.00 94.44 384 LEU A CA 1
ATOM 3003 C C . LEU A 1 384 ? -1.380 -7.680 -18.315 1.00 94.44 384 LEU A C 1
ATOM 3005 O O . LEU A 1 384 ? -2.550 -7.455 -18.020 1.00 94.44 384 LEU A O 1
ATOM 3009 N N . ALA A 1 385 ? -0.738 -6.956 -19.230 1.00 96.00 385 ALA A N 1
ATOM 3010 C CA . ALA A 1 385 ? -1.380 -5.840 -19.911 1.00 96.00 385 ALA A CA 1
ATOM 3011 C C . ALA A 1 385 ? -2.548 -6.293 -20.808 1.00 96.00 385 ALA A C 1
ATOM 3013 O O . ALA A 1 385 ? -3.612 -5.673 -20.799 1.00 96.00 385 ALA A O 1
ATOM 3014 N N . ARG A 1 386 ? -2.403 -7.420 -21.525 1.00 96.31 386 ARG A N 1
ATOM 3015 C CA . ARG A 1 386 ? -3.519 -8.034 -22.273 1.00 96.31 386 ARG A CA 1
ATOM 3016 C C . ARG A 1 386 ? -4.631 -8.506 -21.342 1.00 96.31 386 ARG A C 1
ATOM 3018 O O . ARG A 1 386 ? -5.802 -8.319 -21.655 1.00 96.31 386 ARG A O 1
ATOM 3025 N N . TYR A 1 387 ? -4.272 -9.080 -20.197 1.00 94.12 387 TYR A N 1
ATOM 3026 C CA . TYR A 1 387 ? -5.233 -9.504 -19.187 1.00 94.12 387 TYR A CA 1
ATOM 3027 C C . TYR A 1 387 ? -6.015 -8.321 -18.596 1.00 94.12 387 TYR A C 1
ATOM 3029 O O . TYR A 1 387 ? -7.225 -8.430 -18.406 1.00 94.12 387 TYR A O 1
ATOM 3037 N N . ILE A 1 388 ? -5.365 -7.180 -18.345 1.00 92.44 388 ILE A N 1
ATOM 3038 C CA . ILE A 1 388 ? -6.024 -5.939 -17.904 1.00 92.44 388 ILE A CA 1
ATOM 3039 C C . ILE A 1 388 ? -7.020 -5.451 -18.965 1.00 92.44 388 ILE A C 1
ATOM 3041 O O . ILE A 1 388 ? -8.139 -5.073 -18.627 1.00 92.44 388 ILE A O 1
ATOM 3045 N N . ASN A 1 389 ? -6.651 -5.533 -20.243 1.00 96.19 389 ASN A N 1
ATOM 3046 C CA . ASN A 1 389 ? -7.489 -5.100 -21.361 1.00 96.19 389 ASN A CA 1
ATOM 3047 C C . ASN A 1 389 ? -8.602 -6.079 -21.779 1.00 96.19 389 ASN A C 1
ATOM 3049 O O . ASN A 1 389 ? -9.328 -5.795 -22.730 1.00 96.19 389 ASN A O 1
ATOM 3053 N N . ARG A 1 390 ? -8.736 -7.241 -21.127 1.00 95.81 390 ARG A N 1
ATOM 3054 C CA . ARG A 1 390 ? -9.596 -8.347 -21.599 1.00 95.81 390 ARG A CA 1
ATOM 3055 C C . ARG A 1 390 ? -11.080 -7.981 -21.765 1.00 95.81 390 ARG A C 1
ATOM 3057 O O . ARG A 1 390 ? -11.760 -8.583 -22.586 1.00 95.81 390 ARG A O 1
ATOM 3064 N N . GLU A 1 391 ? -11.575 -7.026 -20.977 1.00 93.25 391 GLU A N 1
ATOM 3065 C CA . GLU A 1 391 ? -12.980 -6.582 -20.978 1.00 93.25 391 GLU A CA 1
ATOM 3066 C C . GLU A 1 391 ? -13.172 -5.236 -21.690 1.00 93.25 391 GLU A C 1
ATOM 3068 O O . GLU A 1 391 ? -14.196 -5.008 -22.330 1.00 93.25 391 GLU A O 1
ATOM 3073 N N . ARG A 1 392 ? -12.190 -4.336 -21.585 1.00 94.44 392 ARG A N 1
ATOM 3074 C CA . ARG A 1 392 ? -12.175 -3.024 -22.242 1.00 94.44 392 ARG A CA 1
ATOM 3075 C C . ARG A 1 392 ? -10.738 -2.557 -22.428 1.00 94.44 392 ARG A C 1
ATOM 3077 O O . ARG A 1 392 ? -9.876 -2.911 -21.627 1.00 94.44 392 ARG A O 1
ATOM 3084 N N . GLU A 1 393 ? -10.488 -1.714 -23.425 1.00 95.38 393 GLU A N 1
ATOM 3085 C CA . GLU A 1 393 ? -9.172 -1.093 -23.580 1.00 95.38 393 GLU A CA 1
ATOM 3086 C C . GLU A 1 393 ? -8.931 -0.083 -22.449 1.00 95.38 393 GLU A C 1
ATOM 3088 O O . GLU A 1 393 ? -9.585 0.955 -22.370 1.00 95.38 393 GLU A O 1
ATOM 3093 N N . ILE A 1 394 ? -7.996 -0.412 -21.556 1.00 95.19 394 ILE A N 1
ATOM 3094 C CA . ILE A 1 394 ? -7.475 0.502 -20.536 1.00 95.19 394 ILE A CA 1
ATOM 3095 C C . ILE A 1 394 ? -6.093 0.976 -20.987 1.00 95.19 394 ILE A C 1
ATOM 3097 O O . ILE A 1 394 ? -5.865 2.174 -21.122 1.00 95.19 394 ILE A O 1
ATOM 3101 N N . ILE A 1 395 ? -5.197 0.030 -21.283 1.00 96.69 395 ILE A N 1
ATOM 3102 C CA . ILE A 1 395 ? -3.857 0.250 -21.837 1.00 96.69 395 ILE A CA 1
ATOM 3103 C C . ILE A 1 395 ? -3.969 0.381 -23.361 1.00 96.69 395 ILE A C 1
ATOM 3105 O O . ILE A 1 395 ? -4.398 -0.580 -23.991 1.00 96.69 395 ILE A O 1
ATOM 3109 N N . PRO A 1 396 ? -3.582 1.503 -23.993 1.00 96.81 396 PRO A N 1
ATOM 3110 C CA . PRO A 1 396 ? -3.729 1.662 -25.440 1.00 96.81 396 PRO A CA 1
ATOM 3111 C C . PRO A 1 396 ? -3.058 0.524 -26.220 1.00 96.81 396 PRO A C 1
ATOM 3113 O O . PRO A 1 396 ? -1.888 0.213 -25.972 1.00 96.81 396 PRO A O 1
ATOM 3116 N N . ALA A 1 397 ? -3.758 -0.081 -27.187 1.00 94.88 397 ALA A N 1
ATOM 3117 C CA . ALA A 1 397 ? -3.232 -1.216 -27.953 1.00 94.88 397 ALA A CA 1
ATOM 3118 C C . ALA A 1 397 ? -1.877 -0.923 -28.626 1.00 94.88 397 ALA A C 1
ATOM 3120 O O . ALA A 1 397 ? -1.022 -1.807 -28.701 1.00 94.88 397 ALA A O 1
ATOM 3121 N N . ALA A 1 398 ? -1.645 0.330 -29.037 1.00 94.44 398 ALA A N 1
ATOM 3122 C CA . ALA A 1 398 ? -0.383 0.781 -29.620 1.00 94.44 398 ALA A CA 1
ATOM 3123 C C . ALA A 1 398 ? 0.832 0.523 -28.707 1.00 94.44 398 ALA A C 1
ATOM 3125 O O . ALA A 1 398 ? 1.910 0.189 -29.204 1.00 94.44 398 ALA A O 1
ATOM 3126 N N . VAL A 1 399 ? 0.658 0.597 -27.379 1.00 94.06 399 VAL A N 1
ATOM 3127 C CA . VAL A 1 399 ? 1.710 0.306 -26.388 1.00 94.06 399 VAL A CA 1
ATOM 3128 C C . VAL A 1 399 ? 2.129 -1.164 -26.425 1.00 94.06 399 VAL A C 1
ATOM 3130 O O . VAL A 1 399 ? 3.292 -1.473 -26.181 1.00 94.06 399 VAL A O 1
ATOM 3133 N N . LEU A 1 400 ? 1.206 -2.067 -26.761 1.00 93.38 400 LEU A N 1
ATOM 3134 C CA . LEU A 1 400 ? 1.450 -3.511 -26.802 1.00 93.38 400 LEU A CA 1
ATOM 3135 C C . LEU A 1 400 ? 2.055 -3.981 -28.127 1.00 93.38 400 LEU A C 1
ATOM 3137 O O . LEU A 1 400 ? 2.623 -5.071 -28.181 1.00 93.38 400 LEU A O 1
ATOM 3141 N N . THR A 1 401 ? 1.899 -3.196 -29.194 1.00 90.75 401 THR A N 1
ATOM 3142 C CA . THR A 1 401 ? 2.359 -3.550 -30.545 1.00 90.75 401 THR A CA 1
ATOM 3143 C C . THR A 1 401 ? 3.640 -2.837 -30.956 1.00 90.75 401 THR A C 1
ATOM 3145 O O . THR A 1 401 ? 4.340 -3.322 -31.845 1.00 90.75 401 THR A O 1
ATOM 3148 N N . LYS A 1 402 ? 3.950 -1.678 -30.362 1.00 90.00 402 LYS A N 1
ATOM 3149 C CA . LYS A 1 402 ? 5.178 -0.941 -30.675 1.00 90.00 402 LYS A CA 1
ATOM 3150 C C . LYS A 1 402 ? 6.408 -1.650 -30.110 1.00 90.00 402 LYS A C 1
ATOM 3152 O O . LYS A 1 402 ? 6.350 -2.281 -29.057 1.00 90.00 402 LYS A O 1
ATOM 3157 N N . ALA A 1 403 ? 7.534 -1.522 -30.810 1.00 88.06 403 ALA A N 1
ATOM 3158 C CA . ALA A 1 403 ? 8.805 -2.028 -30.309 1.00 88.06 403 ALA A CA 1
ATOM 3159 C C . ALA A 1 403 ? 9.192 -1.280 -29.017 1.00 88.06 403 ALA A C 1
ATOM 3161 O O . ALA A 1 403 ? 9.047 -0.053 -28.970 1.00 88.06 403 ALA A O 1
ATOM 3162 N N . PRO A 1 404 ? 9.676 -1.982 -27.978 1.00 90.75 404 PRO A N 1
ATOM 3163 C CA . PRO A 1 404 ? 10.080 -1.341 -26.737 1.00 90.75 404 PRO A CA 1
ATOM 3164 C C . PRO A 1 404 ? 11.353 -0.504 -26.952 1.00 90.75 404 PRO A C 1
ATOM 3166 O O . PRO A 1 404 ? 12.233 -0.863 -27.744 1.00 90.75 404 PRO A O 1
ATOM 3169 N N . SER A 1 405 ? 11.395 0.658 -26.300 1.00 91.50 405 SER A N 1
ATOM 3170 C CA . SER A 1 405 ? 12.466 1.645 -26.424 1.00 91.50 405 SER A CA 1
ATOM 3171 C C . SER A 1 405 ? 12.500 2.567 -25.208 1.00 91.50 405 SER A C 1
ATOM 3173 O O . SER A 1 405 ? 11.448 2.973 -24.709 1.00 91.50 405 SER A O 1
ATOM 3175 N N . ALA A 1 406 ? 13.704 2.956 -24.785 1.00 88.19 406 ALA A N 1
ATOM 3176 C CA . ALA A 1 406 ? 13.921 4.014 -23.799 1.00 88.19 406 ALA A CA 1
ATOM 3177 C C . ALA A 1 406 ? 13.885 5.439 -24.403 1.00 88.19 406 ALA A C 1
ATOM 3179 O O . ALA A 1 406 ? 13.879 6.418 -23.654 1.00 88.19 406 ALA A O 1
ATOM 3180 N N . GLU A 1 407 ? 13.863 5.565 -25.738 1.00 91.38 407 GLU A N 1
ATOM 3181 C CA . GLU A 1 407 ? 13.851 6.834 -26.489 1.00 91.38 407 GLU A CA 1
ATOM 3182 C C . GLU A 1 407 ? 14.911 7.853 -26.005 1.00 91.38 407 GLU A C 1
ATOM 3184 O O . GLU A 1 407 ? 14.642 9.045 -25.846 1.00 91.38 407 GLU A O 1
ATOM 3189 N N . LEU A 1 408 ? 16.138 7.383 -25.750 1.00 91.88 408 LEU A N 1
ATOM 3190 C CA . LEU A 1 408 ? 17.276 8.194 -25.291 1.00 91.88 408 LEU A CA 1
ATOM 3191 C C . LEU A 1 408 ? 18.169 8.680 -26.441 1.00 91.88 408 LEU A C 1
ATOM 3193 O O . LEU A 1 408 ? 18.950 9.614 -26.264 1.00 91.88 408 LEU A O 1
ATOM 3197 N N . ARG A 1 409 ? 18.034 8.091 -27.630 1.00 93.38 409 ARG A N 1
ATOM 3198 C CA . ARG A 1 409 ? 18.653 8.553 -28.879 1.00 93.38 409 ARG A CA 1
ATOM 3199 C C . ARG A 1 409 ? 17.721 8.300 -30.060 1.00 93.38 409 ARG A C 1
ATOM 3201 O O . ARG A 1 409 ? 16.770 7.522 -29.959 1.00 93.38 409 ARG A O 1
ATOM 3208 N N . ALA A 1 410 ? 18.008 8.933 -31.196 1.00 91.50 410 ALA A N 1
ATOM 3209 C CA . ALA A 1 410 ? 17.189 8.815 -32.399 1.00 91.50 410 ALA A CA 1
ATOM 3210 C C . ALA A 1 410 ? 17.015 7.348 -32.840 1.00 91.50 410 ALA A C 1
ATOM 3212 O O . ALA A 1 410 ? 17.993 6.627 -33.040 1.00 91.50 410 ALA A O 1
ATOM 3213 N N . GLY A 1 411 ? 15.756 6.919 -32.987 1.00 87.94 411 GLY A N 1
ATOM 3214 C CA . GLY A 1 411 ? 15.392 5.596 -33.503 1.00 87.94 411 GLY A CA 1
ATOM 3215 C C . GLY A 1 411 ? 15.753 4.403 -32.610 1.00 87.94 411 GLY A C 1
ATOM 3216 O O . GLY A 1 411 ? 15.706 3.278 -33.101 1.00 87.94 411 GLY A O 1
ATOM 3217 N N . GLN A 1 412 ? 16.115 4.625 -31.340 1.00 91.56 412 GLN A N 1
ATOM 3218 C CA . GLN A 1 412 ? 16.527 3.567 -30.410 1.00 91.56 412 GLN A CA 1
ATOM 3219 C C . GLN A 1 412 ? 15.467 2.466 -30.271 1.00 91.56 412 GLN A C 1
ATOM 3221 O O . GLN A 1 412 ? 14.274 2.761 -30.163 1.00 91.56 412 GLN A O 1
ATOM 3226 N N . ARG A 1 413 ? 15.910 1.208 -30.189 1.00 91.88 413 ARG A N 1
ATOM 3227 C CA . ARG A 1 413 ? 15.103 0.056 -29.756 1.00 91.88 413 ARG A CA 1
ATOM 3228 C C . ARG A 1 413 ? 15.876 -0.765 -28.732 1.00 91.88 413 ARG A C 1
ATOM 3230 O O . ARG A 1 413 ? 17.101 -0.831 -28.801 1.00 91.88 413 ARG A O 1
ATOM 3237 N N . ASP A 1 414 ? 15.176 -1.451 -27.834 1.00 89.50 414 ASP A N 1
ATOM 3238 C CA . ASP A 1 414 ? 15.834 -2.328 -26.851 1.00 89.50 414 ASP A CA 1
ATOM 3239 C C . ASP A 1 414 ? 16.615 -3.458 -27.550 1.00 89.50 414 ASP A C 1
ATOM 3241 O O . ASP A 1 414 ? 17.720 -3.826 -27.138 1.00 89.50 414 ASP A O 1
ATOM 3245 N N . GLU A 1 415 ? 16.073 -3.949 -28.671 1.00 89.69 415 GLU A N 1
ATOM 3246 C CA . GLU A 1 415 ? 16.679 -4.986 -29.517 1.00 89.69 415 GLU A CA 1
ATOM 3247 C C . GLU A 1 415 ? 18.006 -4.556 -30.172 1.00 89.69 415 GLU A C 1
ATOM 3249 O O . GLU A 1 415 ? 18.765 -5.408 -30.627 1.00 89.69 415 GLU A O 1
ATOM 3254 N N . ASP A 1 416 ? 18.347 -3.259 -30.162 1.00 87.88 416 ASP A N 1
ATOM 3255 C CA . ASP A 1 416 ? 19.670 -2.785 -30.593 1.00 87.88 416 ASP A CA 1
ATOM 3256 C C . ASP A 1 416 ? 20.782 -3.280 -29.646 1.00 87.88 416 ASP A C 1
ATOM 3258 O O . ASP A 1 416 ? 21.951 -3.344 -30.021 1.00 87.88 416 ASP A O 1
ATOM 3262 N N . SER A 1 417 ? 20.438 -3.574 -28.385 1.00 87.94 417 SER A N 1
ATOM 3263 C CA . SER A 1 417 ? 21.381 -3.969 -27.326 1.00 87.94 417 SER A CA 1
ATOM 3264 C C . SER A 1 417 ? 21.114 -5.353 -26.743 1.00 87.94 417 SER A C 1
ATOM 3266 O O . SER A 1 417 ? 22.021 -5.941 -26.142 1.00 87.94 417 SER A O 1
ATOM 3268 N N . LEU A 1 418 ? 19.884 -5.853 -26.859 1.00 92.62 418 LEU A N 1
ATOM 3269 C CA . LEU A 1 418 ? 19.407 -7.086 -26.237 1.00 92.62 418 LEU A CA 1
ATOM 3270 C C . LEU A 1 418 ? 18.839 -8.049 -27.288 1.00 92.62 418 LEU A C 1
ATOM 3272 O O . LEU A 1 418 ? 18.290 -7.604 -28.291 1.00 92.62 418 LEU A O 1
ATOM 3276 N N . PRO A 1 419 ? 18.896 -9.374 -27.066 1.00 94.31 419 PRO A N 1
ATOM 3277 C CA . PRO A 1 419 ? 18.073 -10.288 -27.850 1.00 94.31 419 PRO A CA 1
ATOM 3278 C C . PRO A 1 419 ? 16.578 -10.006 -27.603 1.00 94.31 419 PRO A C 1
ATOM 3280 O O . PRO A 1 419 ? 16.223 -9.511 -26.527 1.00 94.31 419 PRO A O 1
ATOM 3283 N N . PRO A 1 420 ? 15.680 -10.379 -28.536 1.00 95.19 420 PRO A N 1
ATOM 3284 C CA . PRO A 1 420 ? 14.241 -10.236 -28.336 1.00 95.19 420 PRO A CA 1
ATOM 3285 C C . PRO A 1 420 ? 13.790 -10.865 -27.015 1.00 95.19 420 PRO A C 1
ATOM 3287 O O . PRO A 1 420 ? 14.215 -11.973 -26.681 1.00 95.19 420 PRO A O 1
ATOM 3290 N N . TYR A 1 421 ? 12.880 -10.212 -26.288 1.00 95.75 421 TYR A N 1
ATOM 3291 C CA . TYR A 1 421 ? 12.454 -10.665 -24.954 1.00 95.75 421 TYR A CA 1
ATOM 3292 C C . TYR A 1 421 ? 11.894 -12.094 -24.923 1.00 95.75 421 TYR A C 1
ATOM 3294 O O . TYR A 1 421 ? 12.125 -12.829 -23.968 1.00 95.75 421 TYR A O 1
ATOM 3302 N N . ARG A 1 422 ? 11.255 -12.538 -26.015 1.00 95.25 422 ARG A N 1
ATOM 3303 C CA . ARG A 1 422 ? 10.798 -13.930 -26.198 1.00 95.25 422 ARG A CA 1
ATOM 3304 C C . ARG A 1 422 ? 11.925 -14.975 -26.153 1.00 95.25 422 ARG A C 1
ATOM 3306 O O . ARG A 1 422 ? 11.652 -16.144 -25.921 1.00 95.25 422 ARG A O 1
ATOM 3313 N N . ILE A 1 423 ? 13.165 -14.559 -26.412 1.00 96.50 423 ILE A N 1
ATOM 3314 C CA . ILE A 1 423 ? 14.381 -15.376 -26.304 1.00 96.50 423 ILE A CA 1
ATOM 3315 C C . ILE A 1 423 ? 15.092 -15.098 -24.976 1.00 96.50 423 ILE A C 1
ATOM 3317 O O . ILE A 1 423 ? 15.552 -16.030 -24.322 1.00 96.50 423 ILE A O 1
ATOM 3321 N N . LEU A 1 424 ? 15.161 -13.829 -24.560 1.00 97.38 424 LEU A N 1
ATOM 3322 C CA . LEU A 1 424 ? 15.842 -13.422 -23.331 1.00 97.38 424 LEU A CA 1
ATOM 3323 C C . LEU A 1 424 ? 15.214 -14.044 -22.076 1.00 97.38 424 LEU A C 1
ATOM 3325 O O . LEU A 1 424 ? 15.923 -14.636 -21.265 1.00 97.38 424 LEU A O 1
ATOM 3329 N N . ASP A 1 425 ? 13.896 -13.925 -21.914 1.00 96.75 425 ASP A N 1
ATOM 3330 C CA . ASP A 1 425 ? 13.201 -14.304 -20.680 1.00 96.75 425 ASP A CA 1
ATOM 3331 C C . ASP A 1 425 ? 13.333 -15.807 -20.356 1.00 96.75 425 ASP A C 1
ATOM 3333 O O . ASP A 1 425 ? 13.639 -16.130 -19.205 1.00 96.75 425 ASP A O 1
ATOM 3337 N N . PRO A 1 426 ? 13.201 -16.746 -21.320 1.00 97.19 426 PRO A N 1
ATOM 3338 C CA . PRO A 1 426 ? 13.484 -18.161 -21.072 1.00 97.19 426 PRO A CA 1
ATOM 3339 C C . PRO A 1 426 ? 14.921 -18.449 -20.612 1.00 97.19 426 PRO A C 1
ATOM 3341 O O . PRO A 1 426 ? 15.116 -19.279 -19.721 1.00 97.19 426 PRO A O 1
ATOM 3344 N N . ILE A 1 427 ? 15.923 -17.759 -21.177 1.00 97.81 427 ILE A N 1
ATOM 3345 C CA . ILE A 1 427 ? 17.331 -17.897 -20.762 1.00 97.81 427 ILE A CA 1
ATOM 3346 C C . ILE A 1 427 ? 17.499 -17.396 -19.322 1.00 97.81 427 ILE A C 1
ATOM 3348 O O . ILE A 1 427 ? 18.108 -18.074 -18.492 1.00 97.81 427 ILE A O 1
ATOM 3352 N N . LEU A 1 428 ? 16.916 -16.236 -19.004 1.00 95.94 428 LEU A N 1
ATOM 3353 C CA . LEU A 1 428 ? 16.934 -15.665 -17.657 1.00 95.94 428 LEU A CA 1
ATOM 3354 C C . LEU A 1 428 ? 16.269 -16.591 -16.637 1.00 95.94 428 LEU A C 1
ATOM 3356 O O . LEU A 1 428 ? 16.837 -16.811 -15.569 1.00 95.94 428 LEU A O 1
ATOM 3360 N N . LYS A 1 429 ? 15.112 -17.171 -16.968 1.00 92.31 429 LYS A N 1
ATOM 3361 C CA . LYS A 1 429 ? 14.424 -18.144 -16.112 1.00 92.31 429 LYS A CA 1
ATOM 3362 C C . LYS A 1 429 ? 15.305 -19.366 -15.838 1.00 92.31 429 LYS A C 1
ATOM 3364 O O . LYS A 1 429 ? 15.479 -19.736 -14.677 1.00 92.31 429 LYS A O 1
ATOM 3369 N N . GLY A 1 430 ? 15.903 -19.942 -16.884 1.00 91.81 430 GLY A N 1
ATOM 3370 C CA . GLY A 1 430 ? 16.813 -21.084 -16.766 1.00 91.81 430 GLY A CA 1
ATOM 3371 C C . GLY A 1 430 ? 17.995 -20.800 -15.835 1.00 91.81 430 GLY A C 1
ATOM 3372 O O . GLY A 1 430 ? 18.284 -21.585 -14.935 1.00 91.81 430 GLY A O 1
ATOM 3373 N N . TYR A 1 431 ? 18.644 -19.646 -15.999 1.00 94.06 431 TYR A N 1
ATOM 3374 C CA . TYR A 1 431 ? 19.822 -19.298 -15.202 1.00 94.06 431 TYR A CA 1
ATOM 3375 C C . TYR A 1 431 ? 19.484 -18.852 -13.770 1.00 94.06 431 TYR A C 1
ATOM 3377 O O . TYR A 1 431 ? 20.121 -19.272 -12.806 1.00 94.06 431 TYR A O 1
ATOM 3385 N N . ILE A 1 432 ? 18.487 -17.982 -13.600 1.00 86.56 432 ILE A N 1
ATOM 3386 C CA . ILE A 1 432 ? 18.191 -17.339 -12.312 1.00 86.56 432 ILE A CA 1
ATOM 3387 C C . ILE A 1 432 ? 17.307 -18.237 -11.452 1.00 86.56 432 ILE A C 1
ATOM 3389 O O . ILE A 1 432 ? 17.632 -18.511 -10.294 1.00 86.56 432 ILE A O 1
ATOM 3393 N N . GLU A 1 433 ? 16.180 -18.689 -11.992 1.00 81.62 433 GLU A N 1
ATOM 3394 C CA . GLU A 1 433 ? 15.161 -19.397 -11.217 1.00 81.62 433 GLU A CA 1
ATOM 3395 C C . GLU A 1 433 ? 15.515 -20.876 -11.094 1.00 81.62 433 GLU A C 1
ATOM 3397 O O . GLU A 1 433 ? 15.626 -21.385 -9.977 1.00 81.62 433 GLU A O 1
ATOM 3402 N N . GLU A 1 434 ? 15.801 -21.518 -12.227 1.00 85.94 434 GLU A N 1
ATOM 3403 C CA . GLU A 1 434 ? 16.052 -22.961 -12.324 1.00 85.94 434 GLU A CA 1
ATOM 3404 C C . GLU A 1 434 ? 17.515 -23.349 -12.034 1.00 85.94 434 GLU A C 1
ATOM 3406 O O . GLU A 1 434 ? 17.794 -24.519 -11.793 1.00 85.94 434 GLU A O 1
ATOM 3411 N N . ASN A 1 435 ? 18.432 -22.372 -11.968 1.00 85.81 435 ASN A N 1
ATOM 3412 C CA . ASN A 1 435 ? 19.850 -22.555 -11.624 1.00 85.81 435 ASN A CA 1
ATOM 3413 C C . ASN A 1 435 ? 20.611 -23.517 -12.560 1.00 85.81 435 ASN A C 1
ATOM 3415 O O . ASN A 1 435 ? 21.450 -24.297 -12.109 1.00 85.81 435 ASN A O 1
ATOM 3419 N N . LEU A 1 436 ? 20.301 -23.456 -13.854 1.00 91.31 436 LEU A N 1
ATOM 3420 C CA . LEU A 1 436 ? 20.926 -24.271 -14.895 1.00 91.31 436 LEU A CA 1
ATOM 3421 C C . LEU A 1 436 ? 22.253 -23.673 -15.381 1.00 91.31 436 LEU A C 1
ATOM 3423 O O . LEU A 1 436 ? 22.441 -22.453 -15.390 1.00 91.31 436 LEU A O 1
ATOM 3427 N N . SER A 1 437 ? 23.145 -24.541 -15.849 1.00 92.44 437 SER A N 1
ATOM 3428 C CA . SER A 1 437 ? 24.380 -24.183 -16.553 1.00 92.44 437 SER A CA 1
ATOM 3429 C C . SER A 1 437 ? 24.119 -23.638 -17.963 1.00 92.44 437 SER A C 1
ATOM 3431 O O . SER A 1 437 ? 23.035 -23.793 -18.533 1.00 92.44 437 SER A O 1
ATOM 3433 N N . SER A 1 438 ? 25.136 -23.007 -18.563 1.00 94.38 438 SER A N 1
ATOM 3434 C CA . SER A 1 438 ? 25.019 -22.458 -19.920 1.00 94.38 438 SER A CA 1
ATOM 3435 C C . SER A 1 438 ? 24.740 -23.537 -20.974 1.00 94.38 438 SER A C 1
ATOM 3437 O O . SER A 1 438 ? 23.977 -23.314 -21.911 1.00 94.38 438 SER A O 1
ATOM 3439 N N . GLU A 1 439 ? 25.299 -24.727 -20.776 1.00 95.44 439 GLU A N 1
ATOM 3440 C CA . GLU A 1 439 ? 25.170 -25.912 -21.614 1.00 95.44 439 GLU A CA 1
ATOM 3441 C C . GLU A 1 439 ? 23.768 -26.523 -21.501 1.00 95.44 439 GLU A C 1
ATOM 3443 O O . GLU A 1 439 ? 23.152 -26.834 -22.519 1.00 95.44 439 GLU A O 1
ATOM 3448 N N . GLU A 1 440 ? 23.224 -26.635 -20.284 1.00 96.56 440 GLU A N 1
ATOM 3449 C CA . GLU A 1 440 ? 21.854 -27.118 -20.057 1.00 96.56 440 GLU A CA 1
ATOM 3450 C C . GLU A 1 440 ? 20.807 -26.175 -20.653 1.00 96.56 440 GLU A C 1
ATOM 3452 O O . GLU A 1 440 ? 19.811 -26.628 -21.218 1.00 96.56 440 GLU A O 1
ATOM 3457 N N . ILE A 1 441 ? 21.030 -24.860 -20.561 1.00 96.12 441 ILE A N 1
ATOM 3458 C CA . ILE A 1 441 ? 20.149 -23.877 -21.199 1.00 96.12 441 ILE A CA 1
ATOM 3459 C C . ILE A 1 441 ? 20.267 -23.991 -22.723 1.00 96.12 441 ILE A C 1
ATOM 3461 O O . ILE A 1 441 ? 19.244 -24.048 -23.401 1.00 96.12 441 ILE A O 1
ATOM 3465 N N . ALA A 1 442 ? 21.480 -24.082 -23.276 1.00 96.75 442 ALA A N 1
ATOM 3466 C CA . ALA A 1 442 ? 21.684 -24.237 -24.717 1.00 96.75 442 ALA A CA 1
ATOM 3467 C C . ALA A 1 442 ? 21.039 -25.522 -25.271 1.00 96.75 442 ALA A C 1
ATOM 3469 O O . ALA A 1 442 ? 20.429 -25.495 -26.340 1.00 96.75 442 ALA A O 1
ATOM 3470 N N . ALA A 1 443 ? 21.062 -26.621 -24.508 1.00 96.81 443 ALA A N 1
ATOM 3471 C CA . ALA A 1 443 ? 20.400 -27.880 -24.862 1.00 96.81 443 ALA A CA 1
ATOM 3472 C C . ALA A 1 443 ? 18.873 -27.750 -25.050 1.00 96.81 443 ALA A C 1
ATOM 3474 O O . ALA A 1 443 ? 18.257 -28.614 -25.671 1.00 96.81 443 ALA A O 1
ATOM 3475 N N . ARG A 1 444 ? 18.255 -26.655 -24.581 1.00 96.25 444 ARG A N 1
ATOM 3476 C CA . ARG A 1 444 ? 16.839 -26.323 -24.827 1.00 96.25 444 ARG A CA 1
ATOM 3477 C C . ARG A 1 444 ? 16.586 -25.628 -26.173 1.00 96.25 444 ARG A C 1
ATOM 3479 O O . ARG A 1 444 ? 15.473 -25.171 -26.415 1.00 96.25 444 ARG A O 1
ATOM 3486 N N . GLY A 1 445 ? 17.593 -25.552 -27.044 1.00 95.88 445 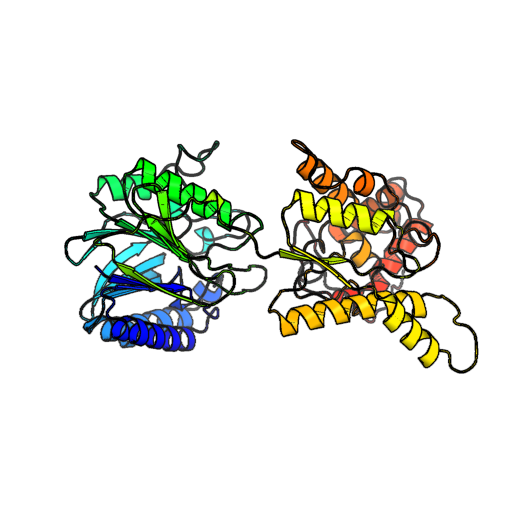GLY A N 1
ATOM 3487 C CA . GLY A 1 445 ? 17.482 -24.992 -28.394 1.00 95.88 445 GLY A CA 1
ATOM 3488 C C . GLY A 1 445 ? 17.933 -23.535 -28.522 1.00 95.88 445 GLY A C 1
ATOM 3489 O O . GLY A 1 445 ? 17.592 -22.885 -29.508 1.00 95.88 445 GLY A O 1
ATOM 3490 N N . PHE A 1 446 ? 18.688 -23.013 -27.550 1.00 96.81 446 PHE A N 1
ATOM 3491 C CA . PHE A 1 446 ? 19.281 -21.673 -27.618 1.00 96.81 446 PHE A CA 1
ATOM 3492 C C . PHE A 1 446 ? 20.742 -21.739 -28.072 1.00 96.81 446 PHE A C 1
ATOM 3494 O O . PHE A 1 446 ? 21.464 -22.679 -27.746 1.00 96.81 446 PHE A O 1
ATOM 3501 N N . ASP A 1 447 ? 21.200 -20.708 -28.782 1.00 97.25 447 ASP A N 1
ATOM 3502 C CA . ASP A 1 447 ? 22.613 -20.573 -29.135 1.00 97.25 447 ASP A CA 1
ATOM 3503 C C . ASP A 1 447 ? 23.482 -20.411 -27.872 1.00 97.25 447 ASP A C 1
ATOM 3505 O O . ASP A 1 447 ? 23.233 -19.544 -27.030 1.00 97.25 447 ASP A O 1
ATOM 3509 N N . LEU A 1 448 ? 24.519 -21.242 -27.738 1.00 96.56 448 LEU A N 1
ATOM 3510 C CA . LEU A 1 448 ? 25.368 -21.273 -26.543 1.00 96.56 448 LEU A CA 1
ATOM 3511 C C . LEU A 1 448 ? 26.139 -19.961 -26.334 1.00 96.56 448 LEU A C 1
ATOM 3513 O O . LEU A 1 448 ? 26.339 -19.542 -25.191 1.00 96.56 448 LEU A O 1
ATOM 3517 N N . ALA A 1 449 ? 26.577 -19.299 -27.409 1.00 96.69 449 ALA A N 1
ATOM 3518 C CA . ALA A 1 449 ? 27.302 -18.038 -27.294 1.00 96.69 449 ALA A CA 1
ATOM 3519 C C . ALA A 1 449 ? 26.380 -16.926 -26.771 1.00 96.69 449 ALA A C 1
ATOM 3521 O O . ALA A 1 449 ? 26.779 -16.172 -25.880 1.00 96.69 449 ALA A O 1
ATOM 3522 N N . LEU A 1 450 ? 25.132 -16.886 -27.245 1.00 96.38 450 LEU A N 1
ATOM 3523 C CA . LEU A 1 450 ? 24.099 -15.986 -26.739 1.00 96.38 450 LEU A CA 1
ATOM 3524 C C . LEU A 1 450 ? 23.792 -16.241 -25.258 1.00 96.38 450 LEU A C 1
ATOM 3526 O O . LEU A 1 450 ? 23.769 -15.297 -24.469 1.00 96.38 450 LEU A O 1
ATOM 3530 N N . VAL A 1 451 ? 23.593 -17.503 -24.861 1.00 97.06 451 VAL A N 1
ATOM 3531 C CA . VAL A 1 451 ? 23.337 -17.870 -23.456 1.00 97.06 451 VAL A CA 1
ATOM 3532 C C . VAL A 1 451 ? 24.471 -17.381 -22.553 1.00 97.06 451 VAL A C 1
ATOM 3534 O O . VAL A 1 451 ? 24.220 -16.738 -21.532 1.00 97.06 451 VAL A O 1
ATOM 3537 N N . ARG A 1 452 ? 25.726 -17.627 -22.948 1.00 95.06 452 ARG A N 1
ATOM 3538 C CA . ARG A 1 452 ? 26.907 -17.179 -22.196 1.00 95.06 452 ARG A CA 1
ATOM 3539 C C . ARG A 1 452 ? 27.005 -15.654 -22.111 1.00 95.06 452 ARG A C 1
ATOM 3541 O O . ARG A 1 452 ? 27.388 -15.138 -21.061 1.00 95.06 452 ARG A O 1
ATOM 3548 N N . ASP A 1 453 ? 26.649 -14.924 -23.169 1.00 95.62 453 ASP A N 1
ATOM 3549 C CA . ASP A 1 453 ? 26.605 -13.456 -23.130 1.00 95.62 453 ASP A CA 1
ATOM 3550 C C . ASP A 1 453 ? 25.537 -12.940 -22.154 1.00 95.62 453 ASP A C 1
ATOM 3552 O O . ASP A 1 453 ? 25.827 -12.080 -21.319 1.00 95.62 453 ASP A O 1
ATOM 3556 N N . VAL A 1 454 ? 24.326 -13.509 -22.188 1.00 96.50 454 VAL A N 1
ATOM 3557 C CA . VAL A 1 454 ? 23.239 -13.145 -21.265 1.00 96.50 454 VAL A CA 1
ATOM 3558 C C . VAL A 1 454 ? 23.646 -13.399 -19.814 1.00 96.50 454 VAL A C 1
ATOM 3560 O O . VAL A 1 454 ? 23.526 -12.493 -18.989 1.00 96.50 454 VAL A O 1
ATOM 3563 N N . ILE A 1 455 ? 24.188 -14.579 -19.501 1.00 94.31 455 ILE A N 1
ATOM 3564 C CA . ILE A 1 455 ? 24.682 -14.917 -18.155 1.00 94.31 455 ILE A CA 1
ATOM 3565 C C . ILE A 1 455 ? 25.735 -13.902 -17.692 1.00 94.31 455 ILE A C 1
ATOM 3567 O O . ILE A 1 455 ? 25.623 -13.329 -16.606 1.00 94.31 455 ILE A O 1
ATOM 3571 N N . ARG A 1 456 ? 26.709 -13.587 -18.554 1.00 93.50 456 ARG A N 1
ATOM 3572 C CA . ARG A 1 456 ? 27.752 -12.599 -18.254 1.00 93.50 456 ARG A CA 1
ATOM 3573 C C . ARG A 1 456 ? 27.166 -11.221 -17.943 1.00 93.50 456 ARG A C 1
ATOM 3575 O O . ARG A 1 456 ? 27.650 -10.545 -17.033 1.00 93.50 456 ARG A O 1
ATOM 3582 N N . ARG A 1 457 ? 26.142 -10.778 -18.681 1.00 94.81 457 ARG A N 1
ATOM 3583 C CA . ARG A 1 457 ? 25.438 -9.514 -18.397 1.00 94.81 457 ARG A CA 1
ATOM 3584 C C . ARG A 1 457 ? 24.722 -9.568 -17.055 1.00 94.81 457 ARG A C 1
ATOM 3586 O O . ARG A 1 457 ? 24.839 -8.615 -16.284 1.00 94.81 457 ARG A O 1
ATOM 3593 N N . VAL A 1 458 ? 24.055 -10.685 -16.753 1.00 93.19 458 VAL A N 1
ATOM 3594 C CA . VAL A 1 458 ? 23.392 -10.889 -15.461 1.00 93.19 458 VAL A CA 1
ATOM 3595 C C . VAL A 1 458 ? 24.371 -10.715 -14.316 1.00 93.19 458 VAL A C 1
ATOM 3597 O O . VAL A 1 458 ? 24.114 -9.936 -13.396 1.00 93.19 458 VAL A O 1
ATOM 3600 N N . ASP A 1 459 ? 25.516 -11.374 -14.392 1.00 90.31 459 ASP A N 1
ATOM 3601 C CA . ASP A 1 459 ? 26.501 -11.357 -13.318 1.00 90.31 459 ASP A CA 1
ATOM 3602 C C . ASP A 1 459 ? 27.160 -9.982 -13.156 1.00 90.31 459 ASP A C 1
ATOM 3604 O O . ASP A 1 459 ? 27.304 -9.490 -12.034 1.00 90.31 459 ASP A O 1
ATOM 3608 N N . ARG A 1 460 ? 27.463 -9.291 -14.264 1.00 91.62 460 ARG A N 1
ATOM 3609 C CA . ARG A 1 460 ? 28.015 -7.925 -14.236 1.00 91.62 460 ARG A CA 1
ATOM 3610 C C . ARG A 1 460 ? 27.040 -6.878 -13.700 1.00 91.62 460 ARG A C 1
ATOM 3612 O O . ARG A 1 460 ? 27.483 -5.830 -13.238 1.00 91.62 460 ARG A O 1
ATOM 3619 N N . ALA A 1 461 ? 25.736 -7.132 -13.764 1.00 93.00 461 ALA A N 1
ATOM 3620 C CA . ALA A 1 461 ? 24.705 -6.194 -13.328 1.00 93.00 461 ALA A CA 1
ATOM 3621 C C . ALA A 1 461 ? 24.397 -6.251 -11.815 1.00 93.00 461 ALA A C 1
ATOM 3623 O O . ALA A 1 461 ? 23.558 -5.487 -11.334 1.00 93.00 461 ALA A O 1
ATOM 3624 N N . GLU A 1 462 ? 25.091 -7.093 -11.036 1.00 87.75 462 GLU A N 1
ATOM 3625 C CA . GLU A 1 462 ? 24.830 -7.258 -9.596 1.00 87.75 462 GLU A CA 1
ATOM 3626 C C . GLU A 1 462 ? 24.939 -5.940 -8.812 1.00 87.75 462 GLU A C 1
ATOM 3628 O O . GLU A 1 462 ? 24.076 -5.642 -7.988 1.00 87.75 462 GLU A O 1
ATOM 3633 N N . PHE A 1 463 ? 25.931 -5.094 -9.115 1.00 88.00 463 PHE A N 1
ATOM 3634 C CA . PHE A 1 463 ? 26.102 -3.802 -8.433 1.00 88.00 463 PHE A CA 1
ATOM 3635 C C . PHE A 1 463 ? 24.920 -2.840 -8.636 1.00 88.00 463 PHE A C 1
ATOM 3637 O O . PHE A 1 463 ? 24.649 -2.021 -7.755 1.00 88.00 463 PHE A O 1
ATOM 3644 N N . LYS A 1 464 ? 24.223 -2.927 -9.782 1.00 91.44 464 LYS A N 1
ATOM 3645 C CA . LYS A 1 464 ? 23.028 -2.116 -10.042 1.00 91.44 464 LYS A CA 1
ATOM 3646 C C . LYS A 1 464 ? 21.867 -2.623 -9.201 1.00 91.44 464 LYS A C 1
ATOM 3648 O O . LYS A 1 464 ? 21.253 -1.849 -8.478 1.00 91.44 464 LYS A O 1
ATOM 3653 N N . ARG A 1 465 ? 21.615 -3.937 -9.222 1.00 88.19 465 ARG A N 1
ATOM 3654 C CA . ARG A 1 465 ? 20.506 -4.563 -8.479 1.00 88.19 465 ARG A CA 1
ATOM 3655 C C . ARG A 1 465 ? 20.589 -4.349 -6.971 1.00 88.19 465 ARG A C 1
ATOM 3657 O O . ARG A 1 465 ? 19.559 -4.210 -6.328 1.00 88.19 465 ARG A O 1
ATOM 3664 N N . ARG A 1 466 ? 21.797 -4.261 -6.407 1.00 84.81 466 ARG A N 1
ATOM 3665 C CA . ARG A 1 466 ? 22.006 -3.939 -4.983 1.00 84.81 466 ARG A CA 1
ATOM 3666 C C . ARG A 1 466 ? 21.549 -2.531 -4.583 1.00 84.81 466 ARG A C 1
ATOM 3668 O O . ARG A 1 466 ? 21.406 -2.280 -3.394 1.00 84.81 466 ARG A O 1
ATOM 3675 N N . GLN A 1 467 ? 21.344 -1.640 -5.551 1.00 89.12 467 GLN A N 1
ATOM 3676 C CA . GLN A 1 467 ? 20.879 -0.264 -5.354 1.00 89.12 467 GLN A CA 1
ATOM 3677 C C . GLN A 1 467 ? 19.446 -0.048 -5.865 1.00 89.12 467 GLN A C 1
ATOM 3679 O O . GLN A 1 467 ? 18.965 1.082 -5.857 1.00 89.12 467 GLN A O 1
ATOM 3684 N N . ALA A 1 468 ? 18.776 -1.098 -6.351 1.00 86.19 468 ALA A N 1
ATOM 3685 C CA . ALA A 1 468 ? 17.384 -1.003 -6.766 1.00 86.19 468 ALA A CA 1
ATOM 3686 C C . ALA A 1 468 ? 16.475 -0.781 -5.548 1.00 86.19 468 ALA A C 1
ATOM 3688 O O . ALA A 1 468 ? 16.761 -1.272 -4.453 1.00 86.19 468 ALA A O 1
ATOM 3689 N N . ALA A 1 469 ? 15.363 -0.078 -5.760 1.00 86.88 469 ALA A N 1
ATOM 3690 C CA . ALA A 1 469 ? 14.294 0.003 -4.772 1.00 86.88 469 ALA A CA 1
ATOM 3691 C C . ALA A 1 469 ? 13.768 -1.405 -4.414 1.00 86.88 469 ALA A C 1
ATOM 3693 O O . ALA A 1 469 ? 13.884 -2.324 -5.235 1.00 86.88 469 ALA A O 1
ATOM 3694 N N . PRO A 1 470 ? 13.163 -1.590 -3.224 1.00 83.25 470 PRO A N 1
ATOM 3695 C CA . PRO A 1 470 ? 12.474 -2.831 -2.884 1.00 83.25 470 PRO A CA 1
ATOM 3696 C C . PRO A 1 470 ? 11.486 -3.234 -3.985 1.00 83.25 470 PRO A C 1
ATOM 3698 O O . PRO A 1 470 ? 10.785 -2.384 -4.537 1.00 83.25 470 PRO A O 1
ATOM 3701 N N . GLY A 1 471 ? 11.456 -4.520 -4.327 1.00 83.19 471 GLY A N 1
ATOM 3702 C CA . GLY A 1 471 ? 10.598 -5.067 -5.375 1.00 83.19 471 GLY A CA 1
ATOM 3703 C C . GLY A 1 471 ? 9.583 -6.060 -4.822 1.00 83.19 471 GLY A C 1
ATOM 3704 O O . GLY A 1 471 ? 9.875 -6.759 -3.853 1.00 83.19 471 GLY A O 1
ATOM 3705 N N . LEU A 1 472 ? 8.413 -6.144 -5.456 1.00 79.88 472 LEU A N 1
ATOM 3706 C CA . LEU A 1 472 ? 7.395 -7.144 -5.122 1.00 79.88 472 LEU A CA 1
ATOM 3707 C C . LEU A 1 472 ? 7.782 -8.496 -5.732 1.00 79.88 472 LEU A C 1
ATOM 3709 O O . LEU A 1 472 ? 8.058 -8.578 -6.929 1.00 79.88 472 LEU A O 1
ATOM 3713 N N . LYS A 1 473 ? 7.820 -9.555 -4.918 1.00 76.38 473 LYS A N 1
ATOM 3714 C CA . LYS A 1 473 ? 8.167 -10.910 -5.367 1.00 76.38 473 LYS A CA 1
ATOM 3715 C C . LYS A 1 473 ? 6.939 -11.607 -5.955 1.00 76.38 473 LYS A C 1
ATOM 3717 O O . LYS A 1 473 ? 5.937 -11.751 -5.266 1.00 76.38 473 LYS A O 1
ATOM 3722 N N . VAL A 1 474 ? 7.052 -12.115 -7.183 1.00 76.38 474 VAL A N 1
ATOM 3723 C CA . VAL A 1 474 ? 5.981 -12.882 -7.857 1.00 76.38 474 VAL A CA 1
ATOM 3724 C C . VAL A 1 474 ? 6.458 -14.215 -8.446 1.00 76.38 474 VAL A C 1
ATOM 3726 O O . VAL A 1 474 ? 5.647 -15.055 -8.823 1.00 76.38 474 VAL A O 1
ATOM 3729 N N . THR A 1 475 ? 7.771 -14.445 -8.506 1.00 73.81 475 THR A N 1
ATOM 3730 C CA . THR A 1 475 ? 8.385 -15.684 -9.006 1.00 73.81 475 THR A CA 1
ATOM 3731 C C . THR A 1 475 ? 9.012 -16.507 -7.881 1.00 73.81 475 THR A C 1
ATOM 3733 O O . THR A 1 475 ? 9.138 -16.071 -6.733 1.00 73.81 475 THR A O 1
ATOM 3736 N N . THR A 1 476 ? 9.471 -17.718 -8.209 1.00 70.81 476 THR A N 1
ATOM 3737 C CA . THR A 1 476 ? 10.126 -18.612 -7.239 1.00 70.81 476 THR A CA 1
ATOM 3738 C C . THR A 1 476 ? 11.424 -18.015 -6.681 1.00 70.81 476 THR A C 1
ATOM 3740 O O . THR A 1 476 ? 11.702 -18.158 -5.484 1.00 70.81 476 THR A O 1
ATOM 3743 N N . LYS A 1 477 ? 12.181 -17.274 -7.508 1.00 71.19 477 LYS A N 1
ATOM 3744 C CA . LYS A 1 477 ? 13.437 -16.615 -7.123 1.00 71.19 477 LYS A CA 1
ATOM 3745 C C . LYS A 1 477 ? 13.519 -15.169 -7.633 1.00 71.19 477 LYS A C 1
ATOM 3747 O O . LYS A 1 477 ? 13.827 -14.922 -8.800 1.00 71.19 477 LYS A O 1
ATOM 3752 N N . ALA A 1 478 ? 13.318 -14.229 -6.710 1.00 72.50 478 ALA A N 1
ATOM 3753 C CA . ALA A 1 478 ? 13.493 -12.795 -6.931 1.00 72.50 478 ALA A CA 1
ATOM 3754 C C . ALA A 1 478 ? 14.927 -12.327 -6.654 1.00 72.50 478 ALA A C 1
ATOM 3756 O O . ALA A 1 478 ? 15.649 -12.910 -5.833 1.00 72.50 478 ALA A O 1
ATOM 3757 N N . PHE A 1 479 ? 15.325 -11.226 -7.292 1.00 72.31 479 PHE A N 1
ATOM 3758 C CA . PHE A 1 479 ? 16.544 -10.506 -6.926 1.00 72.31 479 PHE A CA 1
ATOM 3759 C C . PHE A 1 479 ? 16.427 -9.911 -5.511 1.00 72.31 479 PHE A C 1
ATOM 3761 O O . PHE A 1 479 ? 15.343 -9.542 -5.069 1.00 72.31 479 PHE A O 1
ATOM 3768 N N . GLY A 1 480 ? 17.538 -9.854 -4.768 1.00 67.31 480 GLY A N 1
ATOM 3769 C CA . GLY A 1 480 ? 17.541 -9.433 -3.363 1.00 67.31 480 GLY A CA 1
ATOM 3770 C C . GLY A 1 480 ? 17.446 -10.625 -2.410 1.00 67.31 480 GLY A C 1
ATOM 3771 O O . GLY A 1 480 ? 18.391 -11.410 -2.308 1.00 67.31 480 GLY A O 1
ATOM 3772 N N . MET A 1 481 ? 16.327 -10.780 -1.692 1.00 54.75 481 MET A N 1
ATOM 3773 C CA . MET A 1 481 ? 16.195 -11.852 -0.693 1.00 54.75 481 MET A CA 1
ATOM 3774 C C . MET A 1 481 ? 16.313 -13.262 -1.295 1.00 54.75 481 MET A C 1
ATOM 3776 O O . MET A 1 481 ? 16.857 -14.141 -0.629 1.00 54.75 481 MET A O 1
ATOM 3780 N N . GLY A 1 482 ? 15.861 -13.464 -2.541 1.00 57.06 482 GLY A N 1
ATOM 3781 C CA . GLY A 1 482 ? 15.848 -14.770 -3.214 1.00 57.06 482 GLY A CA 1
ATOM 3782 C C . GLY A 1 482 ? 17.155 -15.176 -3.909 1.00 57.06 482 GLY A C 1
ATOM 3783 O O . GLY A 1 482 ? 17.379 -16.367 -4.115 1.00 57.06 482 GLY A O 1
ATOM 3784 N N . ARG A 1 483 ? 18.041 -14.230 -4.253 1.00 68.00 483 ARG A N 1
ATOM 3785 C CA . ARG A 1 483 ? 19.333 -14.497 -4.916 1.00 68.00 483 ARG A CA 1
ATOM 3786 C C . ARG A 1 483 ? 20.396 -13.525 -4.415 1.00 68.00 483 ARG A C 1
ATOM 3788 O O . ARG A 1 483 ? 20.307 -12.327 -4.669 1.00 68.00 483 ARG A O 1
ATOM 3795 N N . ARG A 1 484 ? 21.420 -14.054 -3.738 1.00 70.56 484 ARG A N 1
ATOM 3796 C CA . ARG A 1 484 ? 22.504 -13.278 -3.117 1.00 70.56 484 ARG A CA 1
ATOM 3797 C C . ARG A 1 484 ? 23.842 -13.654 -3.750 1.00 70.56 484 ARG A C 1
ATOM 3799 O O . ARG A 1 484 ? 24.422 -14.667 -3.378 1.00 70.56 484 ARG A O 1
ATOM 3806 N N . LEU A 1 485 ? 24.328 -12.840 -4.686 1.00 77.06 485 LEU A N 1
ATOM 3807 C CA . LEU A 1 485 ? 25.674 -12.986 -5.248 1.00 77.06 485 LEU A CA 1
ATOM 3808 C C . LEU A 1 485 ? 26.607 -11.867 -4.764 1.00 77.06 485 LEU A C 1
ATOM 3810 O O . LEU A 1 485 ? 26.134 -10.770 -4.446 1.00 77.06 485 LEU A O 1
ATOM 3814 N N . PRO A 1 486 ? 27.925 -12.117 -4.672 1.00 73.12 486 PRO A N 1
ATOM 3815 C CA . PRO A 1 486 ? 28.897 -11.054 -4.443 1.00 73.12 486 PRO A CA 1
ATOM 3816 C C . PRO A 1 486 ? 28.905 -10.064 -5.616 1.00 73.12 486 PRO A C 1
ATOM 3818 O O . PRO A 1 486 ? 28.710 -10.446 -6.765 1.00 73.12 486 PRO A O 1
ATOM 3821 N N . VAL A 1 487 ? 29.164 -8.785 -5.331 1.00 76.69 487 VAL A N 1
ATOM 3822 C CA . VAL A 1 487 ? 29.336 -7.761 -6.379 1.00 76.69 487 VAL A CA 1
ATOM 3823 C C . VAL A 1 487 ? 30.690 -7.919 -7.071 1.00 76.69 487 VAL A C 1
ATOM 3825 O O . VAL A 1 487 ? 30.772 -7.926 -8.295 1.00 76.69 487 VAL A O 1
ATOM 3828 N N . ALA A 1 488 ? 31.759 -8.059 -6.287 1.00 82.12 488 ALA A N 1
ATOM 3829 C CA . ALA A 1 488 ? 33.111 -8.244 -6.790 1.00 82.12 488 ALA A CA 1
ATOM 3830 C C . ALA A 1 488 ? 33.449 -9.736 -6.812 1.00 82.12 488 ALA A C 1
ATOM 3832 O O . ALA A 1 488 ? 33.753 -10.328 -5.778 1.00 82.12 488 ALA A O 1
ATOM 3833 N N . TRP A 1 489 ? 33.379 -10.343 -7.993 1.00 76.06 489 TRP A N 1
ATOM 3834 C CA . TRP A 1 489 ? 33.804 -11.720 -8.220 1.00 76.06 489 TRP A CA 1
ATOM 3835 C C . TRP A 1 489 ? 34.194 -11.931 -9.685 1.00 76.06 489 TRP A C 1
ATOM 3837 O O . TRP A 1 489 ? 33.878 -11.112 -10.550 1.00 76.06 489 TRP A O 1
ATOM 3847 N N . ARG A 1 490 ? 34.913 -13.021 -9.962 1.00 69.75 490 ARG A N 1
ATOM 3848 C CA . ARG A 1 490 ? 35.294 -13.433 -11.315 1.00 69.75 490 ARG A CA 1
ATOM 3849 C C . ARG A 1 490 ? 34.781 -14.858 -11.553 1.00 69.75 490 ARG A C 1
ATOM 3851 O O . ARG A 1 490 ? 35.219 -15.753 -10.830 1.00 69.75 490 ARG A O 1
ATOM 3858 N N . PRO A 1 491 ? 33.892 -15.086 -12.533 1.00 60.38 491 PRO A N 1
ATOM 3859 C CA . PRO A 1 491 ? 33.561 -16.435 -12.981 1.00 60.38 491 PRO A CA 1
ATOM 3860 C C . PRO A 1 491 ? 34.827 -17.108 -13.534 1.00 60.38 491 PRO A C 1
ATOM 3862 O O . PRO A 1 491 ? 35.567 -16.490 -14.299 1.00 60.38 491 PRO A O 1
ATOM 3865 N N . GLY A 1 492 ? 35.120 -18.328 -13.080 1.00 49.91 492 GLY A N 1
ATOM 3866 C CA . GLY A 1 492 ? 36.328 -19.090 -13.435 1.00 49.91 492 GLY A CA 1
ATOM 3867 C C . GLY A 1 492 ? 36.088 -20.228 -14.430 1.00 49.91 492 GLY A C 1
ATOM 3868 O O . GLY A 1 492 ? 36.904 -21.142 -14.492 1.00 49.91 492 GLY A O 1
ATOM 3869 N N . TRP A 1 493 ? 34.959 -20.202 -15.132 1.00 52.94 493 TRP A N 1
ATOM 3870 C CA . TRP A 1 493 ? 34.482 -21.242 -16.038 1.00 52.94 493 TRP A CA 1
ATOM 3871 C C . TRP A 1 493 ? 33.944 -20.608 -17.317 1.00 52.94 493 TRP A C 1
ATOM 3873 O O . TRP A 1 493 ? 33.329 -19.517 -17.219 1.00 52.94 493 TRP A O 1
#